Protein 2I2O (pdb70)

Nearest PDB structures (foldseek):
  4jhj-assembly1_A  TM=9.899E-01  e=9.280E-23  Danio rerio
  4r11-assembly3_E  TM=3.186E-01  e=2.826E+00  Caenorhabditis elegans
  3zhp-assembly1_A  TM=2.332E-01  e=1.008E+00  Homo sapiens
  4jhj-assembly1_A  TM=9.915E-01  e=1.015E-22  Danio rerio
  3zhp-assembly1_A  TM=2.620E-01  e=8.106E-01  Homo sapiens

B-factor: mean 8.56, std 4.73, range [2.0, 41.7]

Sequence (411 aa):
EDYKIQSFDLETQKLLKTALKDPGSVDLEKVSSVIVDQSLKDQVFSREAGRICYTIVQAEAKQTNGSVFRRNLLNRLQQEFKAREETRKRSTQEWVCLVSFICNIFDYLKVNNPVALVHPVYDCLFRLAQSDALKNEEEVDCLVLQLHRIGDQLEKNVQLDELFNLLRDGFFLLQEDLSSGRLLLLEILEFRAGGWKLSDTAQKYYYDYKIQSFDLETQKLLKTALKDPGSVDLEKVSSVIVDQSLKDQVFSREAGRICYTIVQAEAKQTNGSVFRRNLLNRLQQEFKAREETRKRSTQEWVCLVSFICNIFDYLKVNNPVALVHPVYDCLFRLAQSDALKNEEEVDCLVLQLHRIGDQLEKNVVQLDELFNLLRDGFFLLQEDLSSGRLLLLEILEFRAGGWKLSDTAQKYYY

Secondary structure (DSSP, 8-state):
-----TTS-HHHHHHHHHHHH-GGGS-HHHHHHHHHHHHTT-HHHHHHTHHHHHHHHHHHHHHHS--HHHHHHHHHHHHHHHTHHHHHHH-HHHHHHHHHHHHHHHHHS-S----TTHHHHHHHHHHHTSHHHHTSHHHHHHHHHHHHHHHHHHH------HHHHHHHHHHHH-------HHHHHHHHHHHHTTS---HHHHHHH-/----TTS-HHHHHHHHHHHH-GGGS-HHHHHHHHHHHHTT-HHHHHHTHHHHHHHHHHHHHHHS--HHHHHHHHHHHHHHHTHHHHHHH-HHHHHHHHHHHHHHHHHS-S----TTHHHHHHHHHHHTSHHHHTSHHHHHHHHHHHHHHHHHHH------HHHHHHHHHHHT-S-----HHHHHHHHHHHHTTS---HHHHHHH-

GO terms:
  GO:0042802 identical protein binding (F, IPI)
  GO:0005515 protein binding (F, IPI)

Structure (mmCIF, N/CA/C/O backbone):
data_2I2O
#
_entry.id   2I2O
#
_cell.length_a   317.796
_cell.length_b   40.948
_cell.length_c   40.917
_cell.angle_alpha   90.000
_cell.angle_beta   90.260
_cell.angle_gamma   90.000
#
_symmetry.space_group_name_H-M   'C 1 2 1'
#
loop_
_entity.id
_entity.type
_entity.pdbx_description
1 polymer 'eIF4G-like protein'
2 non-polymer 'NICKEL (II) ION'
3 water water
#
loop_
_atom_site.group_PDB
_atom_site.id
_atom_site.type_symbol
_atom_site.label_atom_id
_atom_site.label_alt_id
_atom_site.label_comp_id
_atom_site.label_asym_id
_atom_site.label_entity_id
_atom_site.label_seq_id
_atom_site.pdbx_PDB_ins_code
_atom_site.Cartn_x
_atom_site.Cartn_y
_atom_site.Cartn_z
_atom_site.occupancy
_atom_site.B_iso_or_equiv
_atom_site.auth_seq_id
_atom_site.auth_comp_id
_atom_site.auth_asym_id
_atom_site.auth_atom_id
_atom_site.pdbx_PDB_model_num
ATOM 1 N N . GLU A 1 9 ? 86.747 -11.111 29.961 1.00 16.29 7 GLU A N 1
ATOM 2 C CA . GLU A 1 9 ? 85.822 -9.937 29.988 1.00 16.21 7 GLU A CA 1
ATOM 3 C C . GLU A 1 9 ? 85.941 -9.080 28.724 1.00 15.79 7 GLU A C 1
ATOM 4 O O . GLU A 1 9 ? 85.294 -9.372 27.723 1.00 15.98 7 GLU A O 1
ATOM 10 N N . ASP A 1 10 ? 86.775 -8.041 28.772 1.00 15.32 8 ASP A N 1
ATOM 11 C CA . ASP A 1 10 ? 86.866 -7.052 27.694 1.00 15.01 8 ASP A CA 1
ATOM 12 C C . ASP A 1 10 ? 87.934 -7.430 26.664 1.00 14.68 8 ASP A C 1
ATOM 13 O O . ASP A 1 10 ? 89.138 -7.440 26.960 1.00 14.76 8 ASP A O 1
ATOM 18 N N . TYR A 1 11 ? 87.481 -7.755 25.456 1.00 13.91 9 TYR A N 1
ATOM 19 C CA . TYR A 1 11 ? 88.383 -8.105 24.366 1.00 13.00 9 TYR A CA 1
ATOM 20 C C . TYR A 1 11 ? 88.625 -6.928 23.429 1.00 12.52 9 TYR A C 1
ATOM 21 O O . TYR A 1 11 ? 89.268 -7.083 22.398 1.00 12.61 9 TYR A O 1
ATOM 30 N N . LYS A 1 12 ? 88.093 -5.760 23.784 1.00 12.05 10 LYS A N 1
ATOM 31 C CA . LYS A 1 12 ? 88.367 -4.518 23.063 1.00 11.66 10 LYS A CA 1
ATOM 32 C C . LYS A 1 12 ? 88.022 -4.583 21.559 1.00 11.21 10 LYS A C 1
ATOM 33 O O . LYS A 1 12 ? 88.765 -4.062 20.720 1.00 10.98 10 LYS A O 1
ATOM 39 N N . ILE A 1 13 ? 86.878 -5.195 21.237 1.00 10.73 11 ILE A N 1
ATOM 40 C CA . ILE A 1 13 ? 86.452 -5.404 19.842 1.00 10.49 11 ILE A CA 1
ATOM 41 C C . ILE A 1 13 ? 85.319 -4.461 19.407 1.00 10.73 11 ILE A C 1
ATOM 42 O O . ILE A 1 13 ? 84.552 -4.775 18.490 1.00 10.97 11 ILE A O 1
ATOM 47 N N . GLN A 1 14 ? 85.229 -3.306 20.063 1.00 10.56 12 GLN A N 1
ATOM 48 C CA . GLN A 1 14 ? 84.152 -2.349 19.814 1.00 10.77 12 GLN A CA 1
ATOM 49 C C . GLN A 1 14 ? 84.195 -1.740 18.407 1.00 10.54 12 GLN A C 1
ATOM 50 O O . GLN A 1 14 ? 83.172 -1.286 17.897 1.00 10.27 12 GLN A O 1
ATOM 56 N N . SER A 1 15 ? 85.369 -1.755 17.777 1.00 10.22 13 SER A N 1
ATOM 57 C CA . SER A 1 15 ? 85.540 -1.145 16.450 1.00 10.14 13 SER A CA 1
ATOM 58 C C . SER A 1 15 ? 84.967 -1.958 15.277 1.00 10.11 13 SER A C 1
ATOM 59 O O . SER A 1 15 ? 84.756 -1.409 14.191 1.00 10.48 13 SER A O 1
ATOM 62 N N . PHE A 1 16 ? 84.705 -3.247 15.510 1.00 9.95 14 PHE A N 1
ATOM 63 C CA . PHE A 1 16 ? 84.133 -4.152 14.500 1.00 9.73 14 PHE A CA 1
ATOM 64 C C . PHE A 1 16 ? 82.636 -3.971 14.293 1.00 9.96 14 PHE A C 1
ATOM 65 O O . PHE A 1 16 ? 81.940 -3.507 15.188 1.00 9.84 14 PHE A O 1
ATOM 73 N N . ASP A 1 17 ? 82.167 -4.361 13.103 1.00 10.55 15 ASP A N 1
ATOM 74 C CA . ASP A 1 17 ? 80.754 -4.663 12.799 1.00 11.27 15 ASP A CA 1
ATOM 75 C C . ASP A 1 17 ? 80.077 -5.401 13.945 1.00 10.94 15 ASP A C 1
ATOM 76 O O . ASP A 1 17 ? 80.698 -6.221 14.615 1.00 10.60 15 ASP A O 1
ATOM 81 N N . LEU A 1 18 ? 78.787 -5.165 14.139 1.00 11.11 16 LEU A N 1
ATOM 82 C CA . LEU A 1 18 ? 78.035 -5.962 15.100 1.00 11.30 16 LEU A CA 1
ATOM 83 C C . LEU A 1 18 ? 78.097 -7.455 14.720 1.00 11.47 16 LEU A C 1
ATOM 84 O O . LEU A 1 18 ? 78.318 -8.316 15.577 1.00 11.20 16 LEU A O 1
ATOM 89 N N . GLU A 1 19 ? 77.916 -7.732 13.426 1.00 11.72 17 GLU A N 1
ATOM 90 C CA . GLU A 1 19 ? 77.978 -9.081 12.847 1.00 11.79 17 GLU A CA 1
ATOM 91 C C . GLU A 1 19 ? 79.340 -9.744 13.039 1.00 11.46 17 GLU A C 1
ATOM 92 O O . GLU A 1 19 ? 79.428 -10.944 13.319 1.00 11.55 17 GLU A O 1
ATOM 98 N N . THR A 1 20 ? 80.404 -8.962 12.891 1.00 10.74 18 THR A N 1
ATOM 99 C CA . THR A 1 20 ? 81.750 -9.500 13.033 1.00 10.03 18 THR A CA 1
ATOM 100 C C . THR A 1 20 ? 82.089 -9.752 14.503 1.00 9.77 18 THR A C 1
ATOM 101 O O . THR A 1 20 ? 82.765 -10.729 14.822 1.00 9.78 18 THR A O 1
ATOM 105 N N . GLN A 1 21 ? 81.589 -8.893 15.392 1.00 9.56 19 GLN A N 1
ATOM 106 C CA . GLN A 1 21 ? 81.704 -9.111 16.833 1.00 9.00 19 GLN A CA 1
ATOM 107 C C . GLN A 1 21 ? 81.038 -10.427 17.235 1.00 8.79 19 GLN A C 1
ATOM 108 O O . GLN A 1 21 ? 81.547 -11.151 18.089 1.00 8.67 19 GLN A O 1
ATOM 114 N N . LYS A 1 22 ? 79.901 -10.726 16.609 1.00 8.77 20 LYS A N 1
ATOM 115 C CA . LYS A 1 22 ? 79.169 -11.969 16.850 1.00 8.50 20 LYS A CA 1
ATOM 116 C C . LYS A 1 22 ? 80.039 -13.166 16.446 1.00 8.02 20 LYS A C 1
ATOM 117 O O . LYS A 1 22 ? 80.140 -14.144 17.187 1.00 7.69 20 LYS A O 1
ATOM 123 N N . LEU A 1 23 ? 80.685 -13.069 15.286 1.00 7.65 21 LEU A N 1
ATOM 124 C CA . LEU A 1 23 ? 81.614 -14.103 14.836 1.00 7.85 21 LEU A CA 1
ATOM 125 C C . LEU A 1 23 ? 82.794 -14.300 15.802 1.00 7.53 21 LEU A C 1
ATOM 126 O O . LEU A 1 23 ? 83.168 -15.434 16.106 1.00 7.00 21 LEU A O 1
ATOM 131 N N . LEU A 1 24 ? 83.375 -13.196 16.271 1.00 7.52 22 LEU A N 1
ATOM 132 C CA . LEU A 1 24 ? 84.513 -13.235 17.188 1.00 7.60 22 LEU A CA 1
ATOM 133 C C . LEU A 1 24 ? 84.153 -13.822 18.546 1.00 7.83 22 LEU A C 1
ATOM 134 O O . LEU A 1 24 ? 84.918 -14.599 19.112 1.00 7.95 22 LEU A O 1
ATOM 139 N N . LYS A 1 25 ? 82.991 -13.437 19.065 1.00 7.75 23 LYS A N 1
ATOM 140 C CA . LYS A 1 25 ? 82.457 -14.018 20.296 1.00 8.17 23 LYS A CA 1
ATOM 141 C C . LYS A 1 25 ? 82.216 -15.529 20.151 1.00 8.22 23 LYS A C 1
ATOM 142 O O . LYS A 1 25 ? 82.520 -16.286 21.063 1.00 8.09 23 LYS A O 1
ATOM 148 N N . THR A 1 26 ? 81.687 -15.963 19.004 1.00 8.71 24 THR A N 1
ATOM 149 C CA . THR A 1 26 ? 81.464 -17.387 18.736 1.00 9.08 24 THR A CA 1
ATOM 150 C C . THR A 1 26 ? 82.798 -18.147 18.664 1.00 9.47 24 THR A C 1
ATOM 151 O O . THR A 1 26 ? 82.922 -19.248 19.200 1.00 9.89 24 THR A O 1
ATOM 155 N N . ALA A 1 27 ? 83.783 -17.548 18.000 1.00 9.44 25 ALA A N 1
ATOM 156 C CA . ALA A 1 27 ? 85.129 -18.109 17.895 1.00 10.04 25 ALA A CA 1
ATOM 157 C C . ALA A 1 27 ? 85.764 -18.338 19.269 1.00 10.31 25 ALA A C 1
ATOM 158 O O . ALA A 1 27 ? 86.388 -19.369 19.501 1.00 10.54 25 ALA A O 1
ATOM 160 N N . LEU A 1 28 ? 85.606 -17.360 20.156 1.00 10.95 26 LEU A N 1
ATOM 161 C CA . LEU A 1 28 ? 86.076 -17.438 21.542 1.00 12.04 26 LEU A CA 1
ATOM 162 C C . LEU A 1 28 ? 85.693 -18.726 22.259 1.00 12.23 26 LEU A C 1
ATOM 163 O O . LEU A 1 28 ? 86.567 -19.414 22.790 1.00 12.65 26 LEU A O 1
ATOM 168 N N . LYS A 1 29 ? 84.395 -19.029 22.283 1.00 12.31 27 LYS A N 1
ATOM 169 C CA . LYS A 1 29 ? 83.877 -20.188 23.008 1.00 12.46 27 LYS A CA 1
ATOM 170 C C . LYS A 1 29 ? 83.913 -21.481 22.208 1.00 12.26 27 LYS A C 1
ATOM 171 O O . LYS A 1 29 ? 84.249 -22.536 22.756 1.00 12.68 27 LYS A O 1
ATOM 177 N N . ASP A 1 30 ? 83.559 -21.412 20.929 1.00 11.50 28 ASP A N 1
ATOM 178 C CA . ASP A 1 30 ? 83.497 -22.619 20.102 1.00 11.23 28 ASP A CA 1
ATOM 179 C C . ASP A 1 30 ? 84.238 -22.468 18.755 1.00 10.57 28 ASP A C 1
ATOM 180 O O . ASP A 1 30 ? 83.602 -22.289 17.708 1.00 10.58 28 ASP A O 1
ATOM 185 N N . PRO A 1 31 ? 85.582 -22.591 18.774 1.00 10.06 29 PRO A N 1
ATOM 186 C CA . PRO A 1 31 ? 86.367 -22.369 17.544 1.00 9.88 29 PRO A CA 1
ATOM 187 C C . PRO A 1 31 ? 86.054 -23.408 16.469 1.00 9.69 29 PRO A C 1
ATOM 188 O O . PRO A 1 31 ? 86.149 -23.111 15.278 1.00 9.54 29 PRO A O 1
ATOM 192 N N . GLY A 1 32 ? 85.677 -24.612 16.897 1.00 9.67 30 GLY A N 1
ATOM 193 C CA . GLY A 1 32 ? 85.184 -25.650 15.984 1.00 9.80 30 GLY A CA 1
ATOM 194 C C . GLY A 1 32 ? 83.949 -25.294 15.162 1.00 9.61 30 GLY A C 1
ATOM 195 O O . GLY A 1 32 ? 83.687 -25.912 14.128 1.00 9.50 30 GLY A O 1
ATOM 196 N N . SER A 1 33 ? 83.195 -24.290 15.605 1.00 9.51 31 SER A N 1
ATOM 197 C CA . SER A 1 33 ? 81.954 -23.905 14.928 1.00 9.60 31 SER A CA 1
ATOM 198 C C . SER A 1 33 ? 82.157 -22.821 13.867 1.00 9.40 31 SER A C 1
ATOM 199 O O . SER A 1 33 ? 81.260 -22.558 13.058 1.00 9.34 31 SER A O 1
ATOM 202 N N . VAL A 1 34 ? 83.332 -22.203 13.870 1.00 8.91 32 VAL A N 1
ATOM 203 C CA . VAL A 1 34 ? 83.637 -21.111 12.953 1.00 8.88 32 VAL A CA 1
ATOM 204 C C . VAL A 1 34 ? 84.745 -21.501 11.981 1.00 8.85 32 VAL A C 1
ATOM 205 O O . VAL A 1 34 ? 85.472 -22.471 12.202 1.00 9.04 32 VAL A O 1
ATOM 209 N N . ASP A 1 35 ? 84.854 -20.730 10.904 1.00 8.98 33 ASP A N 1
ATOM 210 C CA . ASP A 1 35 ? 85.952 -20.820 9.948 1.00 8.64 33 ASP A CA 1
ATOM 211 C C . ASP A 1 35 ? 87.121 -19.998 10.485 1.00 8.44 33 ASP A C 1
ATOM 212 O O . ASP A 1 35 ? 87.148 -18.767 10.352 1.00 8.26 33 ASP A O 1
ATOM 217 N N . LEU A 1 36 ? 88.095 -20.686 11.081 1.00 7.95 34 LEU A N 1
ATOM 218 C CA . LEU A 1 36 ? 89.167 -20.027 11.833 1.00 7.88 34 LEU A CA 1
ATOM 219 C C . LEU A 1 36 ? 90.159 -19.283 10.959 1.00 7.94 34 LEU A C 1
ATOM 220 O O . LEU A 1 36 ? 90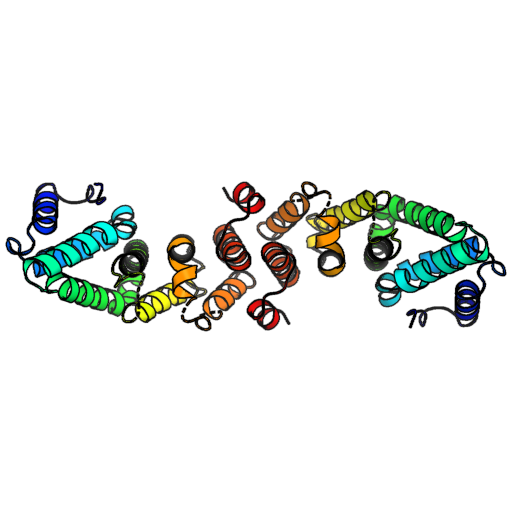.769 -18.315 11.413 1.00 7.41 34 LEU A O 1
ATOM 225 N N . GLU A 1 37 ? 90.306 -19.730 9.713 1.00 8.20 35 GLU A N 1
ATOM 226 C CA . GLU A 1 37 ? 91.069 -19.009 8.695 1.00 9.14 35 GLU A CA 1
ATOM 227 C C . GLU A 1 37 ? 90.448 -17.628 8.465 1.00 8.67 35 GLU A C 1
ATOM 228 O O . GLU A 1 37 ? 91.143 -16.612 8.491 1.00 8.32 35 GLU A O 1
ATOM 234 N N . LYS A 1 38 ? 89.129 -17.590 8.284 1.00 8.86 36 LYS A N 1
ATOM 235 C CA . LYS A 1 38 ? 88.408 -16.316 8.136 1.00 8.91 36 LYS A CA 1
ATOM 236 C C . LYS A 1 38 ? 88.531 -15.432 9.383 1.00 8.21 36 LYS A C 1
ATOM 237 O O . LYS A 1 38 ? 88.742 -14.223 9.264 1.00 7.80 36 LYS A O 1
ATOM 243 N N . VAL A 1 39 ? 88.383 -16.032 10.566 1.00 7.67 37 VAL A N 1
ATOM 244 C CA . VAL A 1 39 ? 88.489 -15.281 11.823 1.00 7.86 37 VAL A CA 1
ATOM 245 C C . VAL A 1 39 ? 89.879 -14.622 11.950 1.00 7.74 37 VAL A C 1
ATOM 246 O O . VAL A 1 39 ? 89.984 -13.429 12.261 1.00 8.07 37 VAL A O 1
ATOM 250 N N . SER A 1 40 ? 90.949 -15.375 11.690 1.00 7.47 38 SER A N 1
ATOM 251 C CA . SER A 1 40 ? 92.290 -14.789 11.727 1.00 7.19 38 SER A CA 1
ATOM 252 C C . SER A 1 40 ? 92.423 -13.601 10.752 1.00 6.76 38 SER A C 1
ATOM 253 O O . SER A 1 40 ? 93.047 -12.570 11.064 1.00 6.40 38 SER A O 1
ATOM 256 N N . SER A 1 41 ? 91.814 -13.756 9.581 1.00 6.68 39 SER A N 1
ATOM 257 C CA . SER A 1 41 ? 91.858 -12.784 8.514 1.00 6.76 39 SER A CA 1
ATOM 258 C C . SER A 1 41 ? 91.186 -11.472 8.937 1.00 6.57 39 SER A C 1
ATOM 259 O O . SER A 1 41 ? 91.762 -10.407 8.775 1.00 5.35 39 SER A O 1
ATOM 262 N N . VAL A 1 42 ? 89.984 -11.550 9.506 1.00 6.56 40 VAL A N 1
ATOM 263 C CA . VAL A 1 42 ? 89.285 -10.333 9.960 1.00 7.22 40 VAL A CA 1
ATOM 264 C C . VAL A 1 42 ? 90.002 -9.631 11.130 1.00 6.78 40 VAL A C 1
ATOM 265 O O . VAL A 1 42 ? 90.030 -8.397 11.203 1.00 6.76 40 VAL A O 1
ATOM 269 N N . ILE A 1 43 ? 90.593 -10.422 12.026 1.00 6.72 41 ILE A N 1
ATOM 270 C CA . ILE A 1 43 ? 91.398 -9.880 13.125 1.00 6.65 41 ILE A CA 1
ATOM 271 C C . ILE A 1 43 ? 92.602 -9.062 12.627 1.00 6.84 41 ILE A C 1
ATOM 272 O O . ILE A 1 43 ? 92.789 -7.914 13.059 1.00 6.86 41 ILE A O 1
ATOM 277 N N . VAL A 1 44 ? 93.397 -9.637 11.719 1.00 6.88 42 VAL A N 1
ATOM 278 C CA . VAL A 1 44 ? 94.599 -8.959 11.226 1.00 6.74 42 VAL A CA 1
ATOM 279 C C . VAL A 1 44 ? 94.216 -7.756 10.368 1.00 6.90 42 VAL A C 1
ATOM 280 O O . VAL A 1 44 ? 94.889 -6.739 10.424 1.00 6.51 42 VAL A O 1
ATOM 284 N N . ASP A 1 45 ? 93.144 -7.877 9.580 1.00 6.78 43 ASP A N 1
ATOM 285 C CA . ASP A 1 45 ? 92.638 -6.743 8.780 1.00 6.86 43 ASP A CA 1
ATOM 286 C C . ASP A 1 45 ? 92.348 -5.517 9.632 1.00 6.51 43 ASP A C 1
ATOM 287 O O . ASP A 1 45 ? 92.784 -4.409 9.313 1.00 6.18 43 ASP A O 1
ATOM 292 N N . GLN A 1 46 ? 91.598 -5.733 10.706 1.00 6.27 44 GLN A N 1
ATOM 293 C CA . GLN A 1 46 ? 91.171 -4.660 11.579 1.00 6.39 44 GLN A CA 1
ATOM 294 C C . GLN A 1 46 ? 92.297 -4.137 12.461 1.00 6.78 44 GLN A C 1
ATOM 295 O O . GLN A 1 46 ? 92.284 -2.964 12.834 1.00 6.85 44 GLN A O 1
ATOM 301 N N . SER A 1 47 ? 93.275 -4.985 12.776 1.00 6.96 45 SER A N 1
ATOM 302 C CA . SER A 1 47 ? 94.386 -4.545 13.613 1.00 7.45 45 SER A CA 1
ATOM 303 C C . SER A 1 47 ? 95.180 -3.414 12.939 1.00 7.97 45 SER A C 1
ATOM 304 O O . SER A 1 47 ? 95.808 -2.608 13.629 1.00 7.69 45 SER A O 1
ATOM 307 N N . LEU A 1 48 ? 95.122 -3.354 11.601 1.00 7.04 46 LEU A N 1
ATOM 308 C CA . LEU A 1 48 ? 95.813 -2.332 10.817 1.00 7.26 46 LEU A CA 1
ATOM 309 C C . LEU A 1 48 ? 95.041 -1.019 10.691 1.00 6.68 46 LEU A C 1
ATOM 310 O O . LEU A 1 48 ? 95.583 -0.033 10.210 1.00 6.89 46 LEU A O 1
ATOM 315 N N . LYS A 1 49 ? 93.780 -1.022 11.115 1.00 6.23 47 LYS A N 1
ATOM 316 C CA . LYS A 1 49 ? 92.862 0.069 10.836 1.00 6.24 47 LYS A CA 1
ATOM 317 C C . LYS A 1 49 ? 92.423 0.779 12.110 1.00 6.30 47 LYS A C 1
ATOM 318 O O . LYS A 1 49 ? 91.762 1.823 12.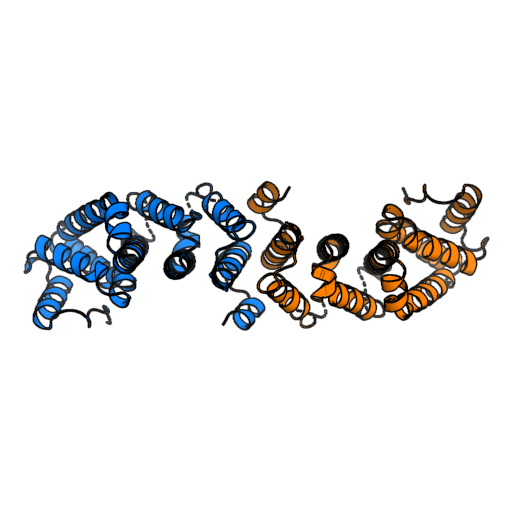059 1.00 6.15 47 LYS A O 1
ATOM 324 N N . ASP A 1 50 ? 92.766 0.203 13.259 1.00 6.37 48 ASP A N 1
ATOM 325 C CA . ASP A 1 50 ? 92.242 0.726 14.521 1.00 6.21 48 ASP A CA 1
ATOM 326 C C . ASP A 1 50 ? 93.326 0.675 15.554 1.00 5.71 48 ASP A C 1
ATOM 327 O O . ASP A 1 50 ? 93.837 -0.412 15.861 1.00 5.40 48 ASP A O 1
ATOM 332 N N . GLN A 1 51 ? 93.673 1.855 16.081 1.00 4.95 49 GLN A N 1
ATOM 333 C CA . GLN A 1 51 ? 94.796 2.000 17.017 1.00 4.61 49 GLN A CA 1
ATOM 334 C C . GLN A 1 51 ? 94.549 1.193 18.287 1.00 3.92 49 GLN A C 1
ATOM 335 O O . GLN A 1 51 ? 95.418 0.450 18.733 1.00 3.00 49 GLN A O 1
ATOM 341 N N . VAL A 1 52 ? 93.357 1.331 18.867 1.00 3.23 50 VAL A N 1
ATOM 342 C CA . VAL A 1 52 ? 93.042 0.594 20.101 1.00 3.56 50 VAL A CA 1
ATOM 343 C C . VAL A 1 52 ? 93.119 -0.933 19.872 1.00 3.41 50 VAL A C 1
ATOM 344 O O . VAL A 1 52 ? 93.770 -1.672 20.636 1.00 3.49 50 VAL A O 1
ATOM 348 N N . PHE A 1 53 ? 92.493 -1.408 18.804 1.00 3.23 51 PHE A N 1
ATOM 349 C CA . PHE A 1 53 ? 92.535 -2.842 18.531 1.00 4.24 51 PHE A CA 1
ATOM 350 C C . PHE A 1 53 ? 93.929 -3.327 18.144 1.00 4.46 51 PHE A C 1
ATOM 351 O O . PHE A 1 53 ? 94.286 -4.461 18.459 1.00 5.92 51 PHE A O 1
ATOM 359 N N . SER A 1 54 ? 94.740 -2.475 17.515 1.00 4.44 52 SER A N 1
ATOM 360 C CA . SER A 1 54 ? 96.131 -2.858 17.206 1.00 4.88 52 SER A CA 1
ATOM 361 C C . SER A 1 54 ? 96.923 -3.132 18.483 1.00 4.72 52 SER A C 1
ATOM 362 O O . SER A 1 54 ? 97.861 -3.935 18.490 1.00 6.61 52 SER A O 1
ATOM 365 N N . ARG A 1 55 ? 96.540 -2.457 19.557 1.00 4.09 53 ARG A N 1
ATOM 366 C CA . ARG A 1 55 ? 97.234 -2.556 20.823 1.00 3.95 53 ARG A CA 1
ATOM 367 C C . ARG A 1 55 ? 96.624 -3.609 21.752 1.00 4.26 53 ARG A C 1
ATOM 368 O O . ARG A 1 55 ? 97.185 -3.903 22.802 1.00 4.25 53 ARG A O 1
ATOM 376 N N . GLU A 1 56 ? 95.483 -4.180 21.369 1.00 4.72 54 GLU A N 1
ATOM 377 C CA . GLU A 1 56 ? 94.767 -5.062 22.284 1.00 5.73 54 GLU A CA 1
ATOM 378 C C . GLU A 1 56 ? 94.340 -6.405 21.691 1.00 6.02 54 GLU A C 1
ATOM 379 O O . GLU A 1 56 ? 93.790 -7.243 22.421 1.00 6.91 54 GLU A O 1
ATOM 385 N N . ALA A 1 57 ? 94.604 -6.622 20.394 1.00 6.35 55 ALA A N 1
ATOM 386 C CA . ALA A 1 57 ? 94.185 -7.841 19.678 1.00 6.18 55 ALA A CA 1
ATOM 387 C C . ALA A 1 57 ? 94.710 -9.127 20.337 1.00 6.27 55 ALA A C 1
ATOM 388 O O . ALA A 1 57 ? 94.096 -10.187 20.225 1.00 5.80 55 ALA A O 1
ATOM 390 N N . GLY A 1 58 ? 95.837 -9.029 21.037 1.00 5.64 56 GLY A N 1
ATOM 391 C CA . GLY A 1 58 ? 96.406 -10.213 21.671 1.00 5.44 56 GLY A CA 1
ATOM 392 C C . GLY A 1 58 ? 95.459 -10.928 22.624 1.00 5.29 56 GLY A C 1
ATOM 393 O O . GLY A 1 58 ? 95.512 -12.145 22.751 1.00 3.51 56 GLY A O 1
ATOM 394 N N . ARG A 1 59 ? 94.614 -10.155 23.308 1.00 5.02 57 ARG A N 1
ATOM 395 C CA . ARG A 1 59 ? 93.684 -10.691 24.290 1.00 5.71 57 ARG A CA 1
ATOM 396 C C . ARG A 1 59 ? 92.792 -11.757 23.662 1.00 5.13 57 ARG A C 1
ATOM 397 O O . ARG A 1 59 ? 92.755 -12.896 24.140 1.00 5.56 57 ARG A O 1
ATOM 405 N N . ILE A 1 60 ? 92.079 -11.387 22.601 1.00 4.76 58 ILE A N 1
ATOM 406 C CA . ILE A 1 60 ? 91.201 -12.328 21.924 1.00 5.16 58 ILE A CA 1
ATOM 407 C C . ILE A 1 60 ? 91.976 -13.426 21.197 1.00 4.97 58 ILE A C 1
ATOM 408 O O . ILE A 1 60 ? 91.503 -14.560 21.119 1.00 4.91 58 ILE A O 1
ATOM 413 N N . CYS A 1 61 ? 93.159 -13.093 20.671 1.00 5.07 59 CYS A N 1
ATOM 414 C CA . CYS A 1 61 ? 93.934 -14.075 19.919 1.00 5.88 59 CYS A CA 1
ATOM 415 C C . CYS A 1 61 ? 94.386 -15.223 20.810 1.00 5.11 59 CYS A C 1
ATOM 416 O O . CYS A 1 61 ? 94.208 -16.396 20.448 1.00 5.22 59 CYS A O 1
ATOM 419 N N . TYR A 1 62 ? 94.932 -14.892 21.980 1.00 4.79 60 TYR A N 1
ATOM 420 C CA . TYR A 1 62 ? 95.347 -15.904 22.966 1.00 4.39 60 TYR A CA 1
ATOM 421 C C . TYR A 1 62 ? 94.186 -16.819 23.381 1.00 4.70 60 TYR A C 1
ATOM 422 O O . TYR A 1 62 ? 94.345 -18.051 23.489 1.00 3.97 60 TYR A O 1
ATOM 431 N N . THR A 1 63 ? 93.026 -16.212 23.624 1.00 4.57 61 THR A N 1
ATOM 432 C CA . THR A 1 63 ? 91.838 -16.949 24.066 1.00 5.02 61 THR A CA 1
ATOM 433 C C . THR A 1 63 ? 91.320 -17.960 23.030 1.00 5.13 61 THR A C 1
ATOM 434 O O . THR A 1 63 ? 90.953 -19.079 23.393 1.00 4.33 61 THR A O 1
ATOM 438 N N . ILE A 1 64 ? 91.296 -17.564 21.756 1.00 5.08 62 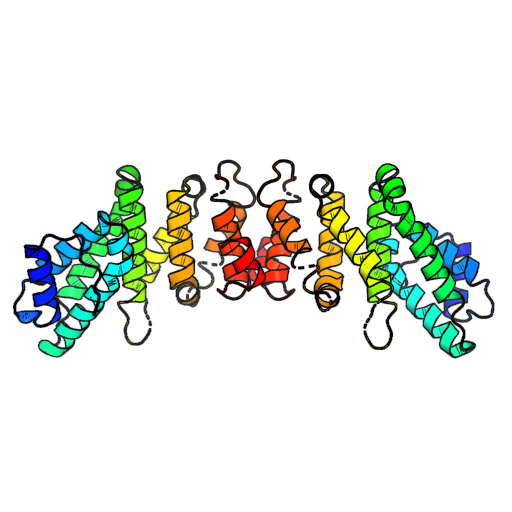ILE A N 1
ATOM 439 C CA . ILE A 1 64 ? 90.941 -18.477 20.665 1.00 5.75 62 ILE A CA 1
ATOM 440 C C . ILE A 1 64 ? 91.975 -19.617 20.542 1.00 5.84 62 ILE A C 1
ATOM 441 O O . ILE A 1 64 ? 91.599 -20.780 20.407 1.00 5.72 62 ILE A O 1
ATOM 446 N N . VAL A 1 65 ? 93.264 -19.277 20.595 1.00 5.87 63 VAL A N 1
ATOM 447 C CA . VAL A 1 65 ? 94.334 -20.280 20.516 1.00 5.87 63 VAL A CA 1
ATOM 448 C C . VAL A 1 65 ? 94.218 -21.345 21.617 1.00 5.76 63 VAL A C 1
ATOM 449 O O . VAL A 1 65 ? 94.313 -22.547 21.332 1.00 5.11 63 VAL A O 1
ATOM 453 N N . GLN A 1 66 ? 93.976 -20.894 22.848 1.00 5.22 64 GLN A N 1
ATOM 454 C CA . GLN A 1 66 ? 93.763 -21.794 23.990 1.00 5.86 64 GLN A CA 1
ATOM 455 C C . GLN A 1 66 ? 92.513 -22.644 23.806 1.00 5.42 64 GLN A C 1
ATOM 456 O O . GLN A 1 66 ? 92.551 -23.854 24.049 1.00 5.22 64 GLN A O 1
ATOM 462 N N . ALA A 1 67 ? 91.409 -22.008 23.406 1.00 5.38 65 ALA A N 1
ATOM 463 C CA . ALA A 1 67 ? 90.145 -22.723 23.200 1.00 5.44 65 ALA A CA 1
ATOM 464 C C . ALA A 1 67 ? 90.289 -23.816 22.144 1.00 5.39 65 ALA A C 1
ATOM 465 O O . ALA A 1 67 ? 89.806 -24.917 22.341 1.00 5.60 65 ALA A O 1
ATOM 467 N N . GLU A 1 68 ? 90.974 -23.516 21.039 1.00 5.84 66 GLU A N 1
ATOM 468 C CA . GLU A 1 68 ? 91.151 -24.493 19.966 1.00 6.20 66 GLU A CA 1
ATOM 469 C C . GLU A 1 68 ? 92.018 -25.688 20.380 1.00 5.96 66 GLU A C 1
ATOM 470 O O . GLU A 1 68 ? 91.699 -26.829 20.039 1.00 5.76 66 GLU A O 1
ATOM 476 N N . ALA A 1 69 ? 93.108 -25.407 21.096 1.00 5.65 67 ALA A N 1
ATOM 477 C CA . ALA A 1 69 ? 93.997 -26.432 21.654 1.00 5.70 67 ALA A CA 1
ATOM 478 C C . ALA A 1 69 ? 93.267 -27.357 22.634 1.00 5.76 67 ALA A C 1
ATOM 479 O O . ALA A 1 69 ? 93.460 -28.572 22.616 1.00 5.33 67 ALA A O 1
ATOM 481 N N . LYS A 1 70 ? 92.417 -26.778 23.475 1.00 5.88 68 LYS A N 1
ATOM 482 C CA . LYS A 1 70 ? 91.646 -27.557 24.434 1.00 6.29 68 LYS A CA 1
ATOM 483 C C . LYS A 1 70 ? 90.542 -28.384 23.762 1.00 6.47 68 LYS A C 1
ATOM 484 O O . LYS A 1 70 ? 90.297 -29.539 24.149 1.00 5.85 68 LYS A O 1
ATOM 490 N N . GLN A 1 71 ? 89.889 -27.796 22.758 1.00 6.53 69 GLN A N 1
ATOM 491 C CA . GLN A 1 71 ? 88.764 -28.455 22.082 1.00 6.89 69 GLN A CA 1
ATOM 492 C C . GLN A 1 71 ? 89.174 -29.583 21.125 1.00 6.92 69 GLN A C 1
ATOM 493 O O . GLN A 1 71 ? 88.673 -30.700 21.235 1.00 6.41 69 GLN A O 1
ATOM 499 N N . THR A 1 72 ? 90.071 -29.290 20.189 1.00 7.12 70 THR A N 1
ATOM 500 C CA . THR A 1 72 ? 90.376 -30.237 19.117 1.00 7.60 70 THR A CA 1
ATOM 501 C C . THR A 1 72 ? 91.860 -30.561 19.012 1.00 7.62 70 THR A C 1
ATOM 502 O O . THR A 1 72 ? 92.281 -31.248 18.075 1.00 7.97 70 THR A O 1
ATOM 506 N N . ASN A 1 73 ? 92.644 -30.058 19.966 1.00 7.01 71 ASN A N 1
ATOM 507 C CA . ASN A 1 73 ? 94.095 -30.189 19.949 1.00 6.89 71 ASN A CA 1
ATOM 508 C C . ASN A 1 73 ? 94.712 -29.576 18.676 1.00 7.03 71 ASN A C 1
ATOM 509 O O . ASN A 1 73 ? 95.758 -30.030 18.182 1.00 7.03 71 ASN A O 1
ATOM 514 N N . GLY A 1 74 ? 94.059 -28.522 18.177 1.00 6.12 72 GLY A N 1
ATOM 515 C CA . GLY A 1 74 ? 94.406 -27.911 16.908 1.00 5.99 72 GLY A CA 1
ATOM 516 C C . GLY A 1 74 ? 95.004 -26.533 17.084 1.00 5.41 72 GLY A C 1
ATOM 517 O O . GLY A 1 74 ? 94.811 -25.879 18.109 1.00 5.35 72 GLY A O 1
ATOM 518 N N . SER A 1 75 ? 95.752 -26.106 16.074 1.00 5.60 73 SER A N 1
ATOM 519 C CA . SER A 1 75 ? 96.334 -24.784 16.019 1.00 4.79 73 SER A CA 1
ATOM 520 C C . SER A 1 75 ? 96.086 -24.161 14.639 1.00 4.31 73 SER A C 1
ATOM 521 O O . SER A 1 75 ? 96.940 -23.442 14.113 1.00 3.22 73 SER A O 1
ATOM 524 N N . VAL A 1 76 ? 94.924 -24.462 14.054 1.00 3.78 74 VAL A N 1
ATOM 525 C CA . VAL A 1 76 ? 94.523 -23.884 12.773 1.00 4.12 74 VAL A CA 1
ATOM 526 C C . VAL A 1 76 ? 94.503 -22.346 12.869 1.00 4.38 74 VAL A C 1
ATOM 527 O O . VAL A 1 76 ? 95.010 -21.659 11.981 1.00 4.53 74 VAL A O 1
ATOM 531 N N . PHE A 1 77 ? 93.912 -21.813 13.937 1.00 4.65 75 PHE A N 1
ATOM 532 C CA . PHE A 1 77 ? 93.846 -20.357 14.095 1.00 5.53 75 PHE A CA 1
ATOM 533 C C . PHE A 1 77 ? 95.226 -19.740 14.254 1.00 5.48 75 PHE A C 1
ATOM 534 O O . PHE A 1 77 ? 95.546 -18.785 13.549 1.00 5.93 75 PHE A O 1
ATOM 542 N N . ARG A 1 78 ? 96.049 -20.279 15.153 1.00 5.63 76 ARG A N 1
ATOM 543 C CA . ARG A 1 78 ? 97.395 -19.720 15.340 1.00 6.19 76 ARG A CA 1
ATOM 544 C C . ARG A 1 78 ? 98.210 -19.729 14.053 1.00 5.67 76 ARG A C 1
ATOM 545 O O . ARG A 1 78 ? 98.871 -18.738 13.713 1.00 4.86 76 ARG A O 1
ATOM 553 N N . ARG A 1 79 ? 98.191 -20.849 13.347 1.00 4.33 77 ARG A N 1
ATOM 554 C CA . ARG A 1 79 ? 99.005 -20.989 12.138 1.00 4.28 77 ARG A CA 1
ATOM 555 C C . ARG A 1 79 ? 98.572 -19.965 11.093 1.00 4.17 77 ARG A C 1
ATOM 556 O O . ARG A 1 79 ? 99.413 -19.327 10.458 1.00 3.98 77 ARG A O 1
ATOM 564 N N . ASN A 1 80 ? 97.259 -19.805 10.936 1.00 4.22 78 ASN A N 1
ATOM 565 C CA . ASN A 1 80 ? 96.709 -18.829 10.001 1.00 5.20 78 ASN A CA 1
ATOM 566 C C . ASN A 1 80 ? 96.963 -17.394 10.432 1.00 5.25 78 ASN A C 1
ATOM 567 O O . ASN A 1 80 ? 97.339 -16.546 9.612 1.00 6.23 78 ASN A O 1
ATOM 572 N N . LEU A 1 81 ? 96.790 -17.125 11.726 1.00 5.91 79 LEU A N 1
ATOM 573 C CA . LEU A 1 81 ? 97.102 -15.807 12.282 1.00 5.94 79 LEU A CA 1
ATOM 574 C C . LEU A 1 81 ? 98.566 -15.455 12.051 1.00 6.40 79 LEU A C 1
ATOM 575 O O . LEU A 1 81 ? 98.882 -14.364 11.571 1.00 5.25 79 LEU A O 1
ATOM 580 N N . LEU A 1 82 ? 99.473 -16.362 12.400 1.00 6.34 80 LEU A N 1
ATOM 581 C CA . LEU A 1 82 ? 100.906 -16.045 12.247 1.00 7.37 80 LEU A CA 1
ATOM 582 C C . LEU A 1 82 ? 101.404 -15.987 10.795 1.00 6.98 80 LEU A C 1
ATOM 583 O O . LEU A 1 82 ? 102.302 -15.181 10.485 1.00 6.78 80 LEU A O 1
ATOM 588 N N . ASN A 1 83 ? 100.840 -16.832 9.923 1.00 6.98 81 ASN A N 1
ATOM 589 C CA . ASN A 1 83 ? 101.066 -16.698 8.486 1.00 7.38 81 ASN A CA 1
ATOM 590 C C . ASN A 1 83 ? 100.678 -15.286 7.991 1.00 7.17 81 ASN A C 1
ATOM 591 O O . ASN A 1 83 ? 101.462 -14.618 7.318 1.00 5.97 81 ASN A O 1
ATOM 596 N N . ARG A 1 84 ? 99.464 -14.855 8.304 1.00 6.83 82 ARG A N 1
ATOM 597 C CA . ARG A 1 84 ? 99.020 -13.536 7.884 1.00 8.07 82 ARG A CA 1
ATOM 598 C C . ARG A 1 84 ? 99.904 -12.420 8.451 1.00 8.12 82 ARG A C 1
ATOM 599 O O . ARG A 1 84 ? 100.250 -11.466 7.742 1.00 8.11 82 ARG A O 1
ATOM 607 N N . LEU A 1 85 ? 100.251 -12.541 9.731 1.00 7.66 83 LEU A N 1
ATOM 608 C CA . LEU A 1 85 ? 101.145 -11.619 10.392 1.00 7.95 83 LEU A CA 1
ATOM 609 C C . LEU A 1 85 ? 102.466 -11.559 9.634 1.00 7.99 83 LEU A C 1
ATOM 610 O O . LEU A 1 85 ? 103.000 -10.470 9.415 1.00 7.93 83 LEU A O 1
ATOM 615 N N . GLN A 1 86 ? 102.987 -12.718 9.219 1.00 7.88 84 GLN A N 1
ATOM 616 C CA . GLN A 1 86 ? 104.248 -12.743 8.465 1.00 8.70 84 GLN A CA 1
ATOM 617 C C . GLN A 1 86 ? 104.133 -12.076 7.099 1.00 7.75 84 GLN A C 1
ATOM 618 O O . GLN A 1 86 ? 105.070 -11.416 6.666 1.00 6.84 84 GLN A O 1
ATOM 624 N N . GLN A 1 87 ? 102.979 -12.246 6.459 1.00 7.02 85 GLN A N 1
ATOM 625 C CA . GLN A 1 87 ? 102.679 -11.606 5.180 1.00 7.79 85 GLN A CA 1
ATOM 626 C C . GLN A 1 87 ? 102.711 -10.082 5.323 1.00 7.10 85 GLN A C 1
ATOM 627 O O . GLN A 1 87 ? 103.244 -9.378 4.454 1.00 6.61 85 GLN A O 1
ATOM 633 N N . GLU A 1 88 ? 102.166 -9.583 6.432 1.00 6.24 86 GLU A N 1
ATOM 634 C CA . GLU A 1 88 ? 102.073 -8.148 6.655 1.00 6.23 86 GLU A CA 1
ATOM 635 C C . GLU A 1 88 ? 103.433 -7.578 7.032 1.00 6.21 86 GLU A C 1
ATOM 636 O O . GLU A 1 88 ? 103.849 -6.525 6.527 1.00 6.73 86 GLU A O 1
ATOM 642 N N . PHE A 1 89 ? 104.118 -8.278 7.938 1.00 6.02 87 PHE A N 1
ATOM 643 C CA . PHE A 1 89 ? 105.494 -7.967 8.286 1.00 5.78 87 PHE A CA 1
ATOM 644 C C . PHE A 1 89 ? 106.406 -7.863 7.044 1.00 5.30 87 PHE A C 1
ATOM 645 O O . PHE A 1 89 ? 107.224 -6.949 6.935 1.00 5.15 87 PHE A O 1
ATOM 653 N N . LYS A 1 90 ? 106.300 -8.814 6.140 1.00 4.12 88 LYS A N 1
ATOM 654 C CA . LYS A 1 90 ? 107.145 -8.818 4.921 1.00 4.68 88 LYS A CA 1
ATOM 655 C C . LYS A 1 90 ? 106.880 -7.601 4.026 1.00 4.38 88 LYS A C 1
ATOM 656 O O . LYS A 1 90 ? 107.787 -7.113 3.329 1.00 3.64 88 LYS A O 1
ATOM 662 N N . ALA A 1 91 ? 105.642 -7.106 4.070 1.00 3.67 89 ALA A N 1
ATOM 663 C CA . ALA A 1 91 ? 105.234 -5.947 3.279 1.00 4.04 89 ALA A CA 1
ATOM 664 C C . ALA A 1 91 ? 105.297 -4.634 4.083 1.00 4.35 89 ALA A C 1
ATOM 665 O O . ALA A 1 91 ? 104.740 -3.610 3.670 1.00 4.91 89 ALA A O 1
ATOM 667 N N . ARG A 1 92 ? 105.994 -4.645 5.214 1.00 4.05 90 ARG A N 1
ATOM 668 C CA . ARG A 1 92 ? 106.040 -3.475 6.073 1.00 4.94 90 ARG A CA 1
ATOM 669 C C . ARG A 1 92 ? 106.585 -2.209 5.422 1.00 5.28 90 ARG A C 1
ATOM 670 O O . ARG A 1 92 ? 106.153 -1.110 5.788 1.00 5.93 90 ARG A O 1
ATOM 678 N N . GLU A 1 93 ? 107.543 -2.314 4.506 1.00 5.42 91 GLU A N 1
ATOM 679 C CA . GLU A 1 93 ? 108.052 -1.059 3.941 1.00 6.94 91 GLU A CA 1
ATOM 680 C C . GLU A 1 93 ? 107.031 -0.375 3.027 1.00 6.07 91 GLU A C 1
ATOM 681 O O . GLU A 1 93 ? 106.880 0.851 3.066 1.00 5.59 91 GLU A O 1
ATOM 687 N N . GLU A 1 94 ? 106.320 -1.163 2.229 1.00 6.62 92 GLU A N 1
ATOM 688 C CA . GLU A 1 94 ? 105.292 -0.606 1.373 1.00 7.30 92 GLU A CA 1
ATOM 689 C C . GLU A 1 94 ? 104.100 -0.099 2.187 1.00 6.67 92 GLU A C 1
ATOM 690 O O . GLU A 1 94 ? 103.472 0.893 1.815 1.00 6.13 92 GLU A O 1
ATOM 696 N N . THR A 1 95 ? 103.819 -0.765 3.306 1.00 6.19 93 THR A N 1
ATOM 697 C CA . THR A 1 95 ? 102.759 -0.347 4.224 1.00 6.01 93 THR A CA 1
ATOM 698 C C . THR A 1 95 ? 103.109 0.994 4.859 1.00 5.66 93 THR A C 1
ATOM 699 O O . THR A 1 95 ? 102.271 1.890 4.894 1.00 5.80 93 THR A O 1
ATOM 703 N N . ARG A 1 96 ? 104.356 1.137 5.316 1.00 5.23 94 ARG A N 1
ATOM 704 C CA . ARG A 1 96 ? 104.869 2.411 5.875 1.00 5.29 94 ARG A CA 1
ATOM 705 C C . ARG A 1 96 ? 104.819 3.573 4.892 1.00 5.30 94 ARG A C 1
ATOM 706 O O . ARG A 1 96 ? 104.427 4.681 5.262 1.00 5.08 94 ARG A O 1
ATOM 714 N N . LYS A 1 97 ? 105.213 3.303 3.645 1.00 5.33 95 LYS A N 1
ATOM 715 C CA . LYS A 1 97 ? 105.099 4.249 2.527 1.00 5.90 95 LYS A CA 1
ATOM 716 C C . LYS A 1 97 ? 103.660 4.648 2.216 1.00 5.71 95 LYS A C 1
ATOM 717 O O . LYS A 1 97 ? 103.394 5.813 1.923 1.00 5.24 95 LYS A O 1
ATOM 723 N N . ARG A 1 98 ? 102.747 3.675 2.267 1.00 5.81 96 ARG A N 1
ATOM 724 C CA . ARG A 1 98 ? 101.321 3.900 2.013 1.00 5.99 96 ARG A CA 1
ATOM 725 C C . ARG A 1 98 ? 100.658 4.687 3.143 1.00 5.90 96 ARG A C 1
ATOM 726 O O . ARG A 1 98 ? 99.859 5.579 2.883 1.00 5.36 96 ARG A O 1
ATOM 734 N N . SER A 1 99 ? 100.989 4.352 4.389 1.00 5.29 97 SER A N 1
ATOM 735 C CA . SER A 1 99 ? 100.314 4.947 5.537 1.00 5.56 97 SER A CA 1
ATOM 736 C C . SER A 1 99 ? 101.122 4.762 6.796 1.00 5.86 97 SER A C 1
ATOM 737 O O . SER A 1 99 ? 101.303 3.631 7.249 1.00 4.96 97 SER A O 1
ATOM 740 N N . THR A 1 100 ? 101.601 5.864 7.383 1.00 6.30 98 THR A N 1
ATOM 741 C CA . THR A 1 100 ? 102.281 5.778 8.681 1.00 6.80 98 THR A CA 1
ATOM 742 C C . THR A 1 100 ? 101.397 5.131 9.758 1.00 6.80 98 THR A C 1
ATOM 743 O O . THR A 1 100 ? 101.882 4.349 10.581 1.00 8.06 98 THR A O 1
ATOM 747 N N . GLN A 1 101 ? 100.113 5.474 9.773 1.00 7.53 99 GLN A N 1
ATOM 748 C CA . GLN A 1 101 ? 99.197 4.929 10.779 1.00 7.96 99 GLN A CA 1
ATOM 749 C C . GLN A 1 101 ? 99.022 3.410 10.674 1.00 7.49 99 GLN A C 1
ATOM 750 O O . GLN A 1 101 ? 99.091 2.726 11.674 1.00 7.50 99 GLN A O 1
ATOM 756 N N . GLU A 1 102 ? 98.794 2.896 9.468 1.00 6.76 100 GLU A N 1
ATOM 757 C CA . GLU A 1 102 ? 98.714 1.429 9.260 1.00 6.88 100 GLU A CA 1
ATOM 758 C C . GLU A 1 102 ? 99.997 0.716 9.678 1.00 5.71 100 GLU A C 1
ATOM 759 O O . GLU A 1 102 ? 99.961 -0.353 10.273 1.00 5.11 100 GLU A O 1
ATOM 765 N N . TRP A 1 103 ? 101.135 1.328 9.379 1.00 5.57 101 TRP A N 1
ATOM 766 C CA . TRP A 1 103 ? 102.444 0.805 9.796 1.00 4.38 101 TRP A CA 1
ATOM 767 C C . TRP A 1 103 ? 102.639 0.790 11.342 1.00 5.30 101 TRP A C 1
ATOM 768 O O . TRP A 1 103 ? 103.049 -0.237 11.889 1.00 4.46 101 TRP A O 1
ATOM 779 N N . VAL A 1 104 ? 102.304 1.886 12.046 1.00 5.85 102 VAL A N 1
ATOM 780 C CA . VAL A 1 104 ? 102.404 1.878 13.538 1.00 6.58 102 VAL A CA 1
ATOM 781 C C . VAL A 1 104 ? 101.378 0.914 14.193 1.00 7.31 102 VAL A C 1
ATOM 782 O O . VAL A 1 104 ? 101.683 0.300 15.214 1.00 6.96 102 VAL A O 1
ATOM 786 N N . CYS A 1 105 ? 100.186 0.795 13.609 1.00 7.28 103 CYS A N 1
ATOM 787 C CA . CYS A 1 105 ? 99.247 -0.274 13.993 1.00 7.97 103 CYS A CA 1
ATOM 788 C C . CYS A 1 105 ? 99.827 -1.694 13.828 1.00 7.81 103 CYS A C 1
ATOM 789 O O . CYS A 1 105 ? 99.750 -2.526 14.743 1.00 7.59 103 CYS A O 1
ATOM 792 N N . LEU A 1 106 ? 100.399 -1.975 12.661 1.00 7.50 104 LEU A N 1
ATOM 793 C CA . LEU A 1 106 ? 101.096 -3.250 12.454 1.00 6.81 104 LEU A CA 1
ATOM 794 C C . LEU A 1 106 ? 102.134 -3.539 13.544 1.00 6.57 104 LEU A C 1
ATOM 795 O O . LEU A 1 106 ? 102.155 -4.642 14.083 1.00 5.71 104 LEU A O 1
ATOM 800 N N . VAL A 1 107 ? 102.988 -2.564 13.853 1.00 6.28 105 VAL A N 1
ATOM 801 C CA . VAL A 1 107 ? 104.017 -2.750 14.895 1.00 6.38 105 VAL A CA 1
ATOM 802 C C . VAL A 1 107 ? 103.359 -3.067 16.258 1.00 5.99 105 VAL A C 1
ATOM 803 O O . VAL A 1 107 ? 103.713 -4.046 16.907 1.00 6.25 105 VAL A O 1
ATOM 807 N N . SER A 1 108 ? 102.369 -2.279 16.655 1.00 5.47 106 SER A N 1
ATOM 808 C CA . SER A 1 108 ? 101.688 -2.558 17.916 1.00 5.67 106 SER A CA 1
ATOM 809 C C . SER A 1 108 ? 101.090 -3.974 17.914 1.00 5.71 106 SER A C 1
ATOM 810 O O . SER A 1 108 ? 101.173 -4.687 18.908 1.00 6.20 106 SER A O 1
ATOM 813 N N . PHE A 1 109 ? 100.500 -4.377 16.798 1.00 5.43 107 PHE A N 1
ATOM 814 C CA . PHE A 1 109 ? 99.857 -5.695 16.716 1.00 6.31 107 PHE A CA 1
ATOM 815 C C . PHE A 1 109 ? 100.891 -6.804 16.860 1.00 6.13 107 PHE A C 1
ATOM 816 O O . PHE A 1 109 ? 100.705 -7.733 17.644 1.00 7.17 107 PHE A O 1
ATOM 824 N N . ILE A 1 110 ? 101.991 -6.710 16.123 1.00 5.88 108 ILE A N 1
ATOM 825 C CA . ILE A 1 110 ? 103.037 -7.748 16.189 1.00 5.89 108 ILE A CA 1
ATOM 826 C C . ILE A 1 110 ? 103.573 -7.879 17.634 1.00 6.00 108 ILE A C 1
ATOM 827 O O . ILE A 1 110 ? 103.761 -9.007 18.162 1.00 5.31 108 ILE A O 1
ATOM 832 N N . CYS A 1 111 ? 103.818 -6.739 18.267 1.00 3.98 109 CYS A N 1
ATOM 833 C CA . CYS A 1 111 ? 104.353 -6.711 19.637 1.00 3.55 109 CYS A CA 1
ATOM 834 C C . CYS A 1 111 ? 103.354 -7.200 20.681 1.00 3.91 109 CYS A C 1
ATOM 835 O O . CYS A 1 111 ? 103.753 -7.772 21.713 1.00 4.83 109 CYS A O 1
ATOM 838 N N . ASN A 1 112 ? 102.066 -6.935 20.445 1.00 4.11 110 ASN A N 1
ATOM 839 C CA . ASN A 1 112 ? 100.986 -7.384 21.321 1.00 4.58 110 ASN A CA 1
ATOM 840 C C . ASN A 1 112 ? 100.830 -8.907 21.188 1.00 4.10 110 ASN A C 1
ATOM 841 O O . ASN A 1 112 ? 100.605 -9.583 22.181 1.00 3.01 110 ASN A O 1
ATOM 846 N N . ILE A 1 113 ? 100.948 -9.440 19.961 1.00 3.82 111 ILE A N 1
ATOM 847 C CA . ILE A 1 113 ? 100.901 -10.893 19.725 1.00 4.15 111 ILE A CA 1
ATOM 848 C C . ILE A 1 113 ? 102.100 -11.554 20.414 1.00 4.28 111 ILE A C 1
ATOM 849 O O . ILE A 1 113 ? 101.956 -12.592 21.055 1.00 5.48 111 ILE A O 1
ATOM 854 N N . PHE A 1 114 ? 103.271 -10.944 20.300 1.00 4.77 112 PHE A N 1
ATOM 855 C CA . PHE A 1 114 ? 104.472 -11.432 21.012 1.00 4.62 112 PHE A CA 1
ATOM 856 C C . PHE A 1 114 ? 104.190 -11.580 22.527 1.00 3.95 112 PHE A C 1
ATOM 857 O O . PHE A 1 114 ? 104.529 -12.591 23.133 1.00 3.07 112 PHE A O 1
ATOM 865 N N . ASP A 1 115 ? 103.560 -10.561 23.116 1.00 3.78 113 ASP A N 1
ATOM 866 C CA . ASP A 1 115 ? 103.275 -10.510 24.556 1.00 3.06 113 ASP A CA 1
ATOM 867 C C . ASP A 1 115 ? 102.200 -11.521 25.000 1.00 3.60 113 ASP A C 1
ATOM 868 O O . ASP A 1 115 ? 102.284 -12.056 26.110 1.00 3.00 113 ASP A O 1
ATOM 873 N N . TYR A 1 116 ? 101.181 -11.754 24.158 1.00 2.82 114 TYR A N 1
ATOM 874 C CA . TYR A 1 116 ? 100.037 -12.614 24.537 1.00 4.36 114 TYR A CA 1
ATOM 875 C C . TYR A 1 116 ? 100.152 -14.077 24.119 1.00 4.56 114 TYR A C 1
ATOM 876 O O . TYR A 1 116 ? 99.715 -14.962 24.844 1.00 2.26 114 TYR A O 1
ATOM 885 N N . LEU A 1 117 ? 100.698 -14.315 22.931 1.00 5.61 115 LEU A N 1
ATOM 886 C CA . LEU A 1 117 ? 100.824 -15.689 22.395 1.00 8.32 115 LEU A CA 1
ATOM 887 C C . LEU A 1 117 ? 102.037 -16.405 22.971 1.00 7.57 115 LEU A C 1
ATOM 888 O O . LEU A 1 117 ? 103.087 -16.528 22.319 1.00 7.84 115 LEU A O 1
ATOM 893 N N . LYS A 1 118 ? 101.889 -16.857 24.217 1.00 7.65 116 LYS A N 1
ATOM 894 C CA . LYS A 1 118 ? 102.977 -17.407 24.987 1.00 8.59 116 LYS A CA 1
ATOM 895 C C . LYS A 1 118 ? 102.777 -18.910 25.222 1.00 10.57 116 LYS A C 1
ATOM 896 O O . LYS A 1 118 ? 101.655 -19.409 25.135 1.00 10.56 116 LYS A O 1
ATOM 902 N N . VAL A 1 119 ? 103.873 -19.612 25.500 1.00 12.01 117 VAL A N 1
ATOM 903 C CA . VAL A 1 119 ? 103.866 -21.039 25.911 1.00 14.29 117 VAL A CA 1
ATOM 904 C C . VAL A 1 119 ? 104.489 -20.949 27.315 1.00 15.15 117 VAL A C 1
ATOM 905 O O . VAL A 1 119 ? 105.704 -20.792 27.433 1.00 14.85 117 VAL A O 1
ATOM 909 N N . ASN A 1 120 ? 103.656 -20.952 28.364 1.00 16.61 118 ASN A N 1
ATOM 910 C CA . ASN A 1 120 ? 104.030 -20.439 29.713 1.00 16.98 118 ASN A CA 1
ATOM 911 C C . ASN A 1 120 ? 104.004 -18.912 29.747 1.00 17.22 118 ASN A C 1
ATOM 912 O O . ASN A 1 120 ? 103.000 -18.299 29.442 1.00 18.51 118 ASN A O 1
ATOM 917 N N . ASN A 1 121 ? 105.113 -18.315 30.160 1.00 17.24 119 ASN A N 1
ATOM 918 C CA . ASN A 1 121 ? 105.490 -16.976 29.785 1.00 16.58 119 ASN A CA 1
ATOM 919 C C . ASN A 1 121 ? 106.758 -17.081 28.912 1.00 15.58 119 ASN A C 1
ATOM 920 O O . ASN A 1 121 ? 107.596 -16.173 28.871 1.00 16.35 119 ASN A O 1
ATOM 933 N N . PRO A 1 123 ? 107.794 -16.550 25.493 1.00 9.46 121 PRO A N 1
ATOM 934 C CA . PRO A 1 123 ? 107.500 -16.058 24.141 1.00 8.52 121 PRO A CA 1
ATOM 935 C C . PRO A 1 123 ? 107.902 -17.025 23.031 1.00 7.72 121 PRO A C 1
ATOM 936 O O . PRO A 1 123 ? 108.729 -17.938 23.228 1.00 7.65 121 PRO A O 1
ATOM 948 N N . VAL A 1 125 ? 109.915 -17.704 19.836 1.00 6.01 123 VAL A N 1
ATOM 949 C CA . VAL A 1 125 ? 111.132 -17.197 19.189 1.00 6.40 123 VAL A CA 1
ATOM 950 C C . VAL A 1 125 ? 110.837 -16.753 17.763 1.00 6.31 123 VAL A C 1
ATOM 951 O O . VAL A 1 125 ? 111.526 -15.896 17.257 1.00 6.76 123 VAL A O 1
ATOM 955 N N . ALA A 1 126 ? 109.820 -17.355 17.123 1.00 6.82 124 ALA A N 1
ATOM 956 C CA . ALA A 1 126 ? 109.459 -16.998 15.753 1.00 7.12 124 ALA A CA 1
ATOM 957 C C . ALA A 1 126 ? 109.066 -15.524 15.616 1.00 8.00 124 ALA A C 1
ATOM 958 O O . ALA A 1 126 ? 109.146 -14.956 14.529 1.00 7.85 124 ALA A O 1
ATOM 960 N N . LEU A 1 127 ? 108.657 -14.906 16.727 1.00 7.44 125 LEU A N 1
ATOM 961 C CA . LEU A 1 127 ? 108.226 -13.516 16.723 1.00 8.17 125 LEU A CA 1
ATOM 962 C C . LEU A 1 127 ? 109.341 -12.551 17.109 1.00 8.64 125 LEU A C 1
ATOM 963 O O . LEU A 1 127 ? 109.197 -11.346 16.941 1.00 9.24 125 LEU A O 1
ATOM 968 N N . VAL A 1 128 ? 110.455 -13.081 17.596 1.00 7.76 126 VAL A N 1
ATOM 969 C CA . VAL A 1 128 ? 111.540 -12.228 18.093 1.00 8.21 126 VAL A CA 1
ATOM 970 C C . VAL A 1 128 ? 112.106 -11.376 16.968 1.00 8.67 126 VAL A C 1
ATOM 971 O O . VAL A 1 128 ? 112.284 -10.165 17.133 1.00 7.38 126 VAL A O 1
ATOM 975 N N . HIS A 1 129 ? 112.394 -12.004 15.820 1.00 8.97 127 HIS A N 1
ATOM 976 C CA . HIS A 1 129 ? 113.001 -11.238 14.749 1.00 9.86 127 HIS A CA 1
ATOM 977 C C . HIS A 1 129 ? 112.063 -10.202 14.089 1.00 9.07 127 HIS A C 1
ATOM 978 O O . HIS A 1 129 ? 112.499 -9.063 13.912 1.00 7.77 127 HIS A O 1
ATOM 985 N N . PRO A 1 130 ? 110.804 -10.579 13.753 1.00 8.10 128 PRO A N 1
ATOM 986 C CA . PRO A 1 130 ? 109.768 -9.583 13.427 1.00 8.52 128 PRO A CA 1
ATOM 987 C C . PRO A 1 130 ? 109.640 -8.396 14.393 1.00 7.59 128 PRO A C 1
ATOM 988 O O . PRO A 1 130 ? 109.600 -7.233 13.931 1.00 6.87 128 PRO A O 1
ATOM 992 N N . VAL A 1 131 ? 109.590 -8.657 15.707 1.00 6.86 129 VAL A N 1
ATOM 993 C CA . VAL A 1 131 ? 109.526 -7.545 16.666 1.00 6.95 129 VAL A CA 1
ATOM 994 C C . VAL A 1 131 ? 110.795 -6.671 16.562 1.00 6.74 129 VAL A C 1
ATOM 995 O O . VAL A 1 131 ? 110.718 -5.461 16.366 1.00 6.76 129 VAL A O 1
ATOM 999 N N . TYR A 1 132 ? 111.967 -7.282 16.679 1.00 7.00 130 TYR A N 1
ATOM 1000 C CA . TYR A 1 132 ? 113.177 -6.474 16.650 1.00 6.78 130 TYR A CA 1
ATOM 1001 C C . TYR A 1 132 ? 113.326 -5.716 15.335 1.00 7.13 130 TYR A C 1
ATOM 1002 O O . TYR A 1 132 ? 113.737 -4.564 15.343 1.00 5.75 130 TYR A O 1
ATOM 1011 N N . ASP A 1 133 ? 113.016 -6.365 14.208 1.00 6.67 131 ASP A N 1
ATOM 1012 C CA . ASP A 1 133 ? 113.151 -5.696 12.911 1.00 6.76 131 ASP A CA 1
ATOM 1013 C C . ASP A 1 133 ? 112.281 -4.414 12.864 1.00 6.16 131 ASP A C 1
ATOM 1014 O O . ASP A 1 133 ? 112.728 -3.353 12.408 1.00 5.22 131 ASP A O 1
ATOM 1019 N N . CYS A 1 134 ? 111.045 -4.516 13.351 1.00 6.17 132 CYS A N 1
ATOM 1020 C CA . CYS A 1 134 ? 110.158 -3.347 13.420 1.00 6.46 132 CYS A CA 1
ATOM 1021 C C . CYS A 1 134 ? 110.696 -2.229 14.338 1.00 6.37 132 CYS A C 1
ATOM 1022 O O . CYS A 1 134 ? 110.676 -1.030 13.989 1.00 6.05 132 CYS A O 1
ATOM 1025 N N . LEU A 1 135 ? 111.158 -2.599 15.525 1.00 5.90 133 LEU A N 1
ATOM 1026 C CA . LEU A 1 135 ? 111.711 -1.597 16.455 1.00 5.88 133 LEU A CA 1
ATOM 1027 C C . LEU A 1 135 ? 112.963 -0.903 15.878 1.00 5.58 133 LEU A C 1
ATOM 1028 O O . LEU A 1 135 ? 113.110 0.332 16.004 1.00 6.13 133 LEU A O 1
ATOM 1033 N N . PHE A 1 136 ? 113.847 -1.677 15.232 1.00 4.58 134 PHE A N 1
ATOM 1034 C CA . PHE A 1 136 ? 115.039 -1.119 14.583 1.00 4.58 134 PHE A CA 1
ATOM 1035 C C . PHE A 1 136 ? 114.658 -0.172 13.451 1.00 5.04 134 PHE A C 1
ATOM 1036 O O . PHE A 1 136 ? 115.365 0.818 13.226 1.00 4.63 134 PHE A O 1
ATOM 1044 N N . ARG A 1 137 ? 113.536 -0.446 12.773 1.00 5.02 135 ARG A N 1
ATOM 1045 C CA . ARG A 1 137 ? 113.063 0.437 11.692 1.00 4.77 135 ARG A CA 1
ATOM 1046 C C . ARG A 1 137 ? 112.641 1.774 12.289 1.00 4.48 135 ARG A C 1
ATOM 1047 O O . ARG A 1 137 ? 112.913 2.840 11.737 1.00 4.28 135 ARG A O 1
ATOM 1055 N N . LEU A 1 138 ? 111.937 1.695 13.413 1.00 4.89 136 LEU A N 1
ATOM 1056 C CA . LEU A 1 138 ? 111.454 2.878 14.118 1.00 5.27 136 LEU A CA 1
ATOM 1057 C C . LEU A 1 138 ? 112.562 3.759 14.677 1.00 5.29 136 LEU A C 1
ATOM 1058 O O . LEU A 1 138 ? 112.345 4.929 14.921 1.00 6.16 136 LEU A O 1
ATOM 1063 N N . ALA A 1 139 ? 113.739 3.180 14.874 1.00 5.17 137 ALA A N 1
ATOM 1064 C CA . ALA A 1 139 ? 114.865 3.829 15.506 1.00 5.86 137 ALA A CA 1
ATOM 1065 C C . ALA A 1 139 ? 115.830 4.464 14.516 1.00 5.16 137 ALA A C 1
ATOM 1066 O O . ALA A 1 139 ? 116.790 5.102 14.923 1.00 6.56 137 ALA A O 1
ATOM 1068 N N . GLN A 1 140 ? 115.582 4.278 13.224 1.00 4.75 138 GLN A N 1
ATOM 1069 C CA . GLN A 1 140 ? 116.324 4.969 12.173 1.00 4.13 138 GLN A CA 1
ATOM 1070 C C . GLN A 1 140 ? 116.040 6.470 12.183 1.00 4.25 138 GLN A C 1
ATOM 1071 O O . GLN A 1 140 ? 114.969 6.924 12.648 1.00 3.78 138 GLN A O 1
ATOM 1077 N N . SER A 1 141 ? 117.008 7.223 11.660 1.00 4.40 139 SER A N 1
ATOM 1078 C CA . SER A 1 141 ? 116.909 8.702 11.520 1.00 5.75 139 SER A CA 1
ATOM 1079 C C . SER A 1 141 ? 115.594 9.143 10.884 1.00 6.40 139 SER A C 1
ATOM 1080 O O . SER A 1 141 ? 114.930 10.082 11.361 1.00 7.30 139 SER A O 1
ATOM 1083 N N . ASP A 1 142 ? 115.244 8.483 9.787 1.00 8.10 140 ASP A N 1
ATOM 1084 C CA . ASP A 1 142 ? 114.106 8.894 8.961 1.00 9.11 140 ASP A CA 1
ATOM 1085 C C . ASP A 1 142 ? 112.753 8.429 9.509 1.00 10.18 140 ASP A C 1
ATOM 1086 O O . ASP A 1 142 ? 111.724 8.630 8.852 1.00 11.42 140 ASP A O 1
ATOM 1091 N N . ALA A 1 143 ? 112.773 7.827 10.702 1.00 10.24 141 ALA A N 1
ATOM 1092 C CA . ALA A 1 143 ? 111.599 7.402 11.468 1.00 9.84 141 ALA A CA 1
ATOM 1093 C C . ALA A 1 143 ? 111.513 8.196 12.755 1.00 9.85 141 ALA A C 1
ATOM 1094 O O . ALA A 1 143 ? 110.421 8.663 13.172 1.00 9.48 141 ALA A O 1
ATOM 1096 N N . LEU A 1 144 ? 112.664 8.389 13.398 1.00 9.86 142 LEU A N 1
ATOM 1097 C CA . LEU A 1 144 ? 112.699 9.226 14.589 1.00 9.76 142 LEU A CA 1
ATOM 1098 C C . LEU A 1 144 ? 112.242 10.642 14.235 1.00 10.28 142 LEU A C 1
ATOM 1099 O O . LEU A 1 144 ? 111.685 11.298 15.088 1.00 10.02 142 LEU A O 1
ATOM 1104 N N . LYS A 1 145 ? 112.450 11.065 12.975 1.00 11.01 143 LYS A N 1
ATOM 1105 C CA . LYS A 1 145 ? 112.008 12.405 12.467 1.00 11.20 143 LYS A CA 1
ATOM 1106 C C . LYS A 1 145 ? 110.472 12.503 12.440 1.00 10.93 143 LYS A C 1
ATOM 1107 O O . LYS A 1 145 ? 109.933 13.581 12.248 1.00 10.83 143 LYS A O 1
ATOM 1113 N N . ASN A 1 146 ? 109.790 11.365 12.644 1.00 10.78 144 ASN A N 1
ATOM 1114 C CA . ASN A 1 146 ? 108.320 11.299 12.729 1.00 11.11 144 ASN A CA 1
ATOM 1115 C C . ASN A 1 146 ? 107.838 10.943 14.147 1.00 10.89 144 ASN A C 1
ATOM 1116 O O . ASN A 1 146 ? 108.022 9.830 14.626 1.00 11.10 144 ASN A O 1
ATOM 1121 N N . GLU A 1 147 ? 107.224 11.910 14.817 1.00 11.06 145 GLU A N 1
ATOM 1122 C CA . GLU A 1 147 ? 106.730 11.789 16.200 1.00 10.95 145 GLU A CA 1
ATOM 1123 C C . GLU A 1 147 ? 105.745 10.609 16.425 1.00 10.57 145 GLU A C 1
ATOM 1124 O O . GLU A 1 147 ? 105.734 9.989 17.494 1.00 9.79 145 GLU A O 1
ATOM 1130 N N . GLU A 1 148 ? 104.913 10.317 15.427 1.00 9.47 146 GLU A N 1
ATOM 1131 C CA . GLU A 1 148 ? 103.983 9.174 15.472 1.00 9.57 146 GLU A CA 1
ATOM 1132 C C . GLU A 1 148 ? 104.747 7.845 15.599 1.00 8.34 146 GLU A C 1
ATOM 1133 O O . GLU A 1 148 ? 104.292 6.916 16.283 1.00 8.41 146 GLU A O 1
ATOM 1139 N N . GLU A 1 149 ? 105.882 7.752 14.909 1.00 7.02 147 GLU A N 1
ATOM 1140 C CA . GLU A 1 149 ? 106.722 6.571 14.980 1.00 6.77 147 GLU A CA 1
ATOM 1141 C C . GLU A 1 149 ? 107.456 6.431 16.316 1.00 7.20 147 GLU A C 1
ATOM 1142 O O . GLU A 1 149 ? 107.651 5.302 16.813 1.00 5.99 147 GLU A O 1
ATOM 1148 N N . VAL A 1 150 ? 107.858 7.559 16.902 1.00 6.25 148 VAL A N 1
ATOM 1149 C CA . VAL A 1 150 ? 108.501 7.543 18.211 1.00 6.43 148 VAL A CA 1
ATOM 1150 C C . VAL A 1 150 ? 107.512 7.108 19.284 1.00 6.32 148 VAL A C 1
ATOM 1151 O O . VAL A 1 150 ? 107.871 6.337 20.149 1.00 5.99 148 VAL A O 1
ATOM 1155 N N . ASP A 1 151 ? 106.281 7.606 19.228 1.00 6.11 149 ASP A N 1
ATOM 1156 C CA . ASP A 1 151 ? 105.241 7.173 20.149 1.00 6.58 149 ASP A CA 1
ATOM 1157 C C . ASP A 1 151 ? 105.077 5.644 20.079 1.00 6.51 149 ASP A C 1
ATOM 1158 O O . ASP A 1 151 ? 104.937 4.984 21.102 1.00 6.51 149 ASP A O 1
ATOM 1163 N N . CYS A 1 152 ? 105.030 5.111 18.861 1.00 5.41 150 CYS A N 1
ATOM 1164 C CA . CYS A 1 152 ? 104.876 3.664 18.660 1.00 5.22 150 CYS A CA 1
ATOM 1165 C C . CYS A 1 152 ? 106.047 2.923 19.287 1.00 5.65 150 CYS A C 1
ATOM 1166 O O . CYS A 1 152 ? 105.850 1.997 20.078 1.00 6.71 150 CYS A O 1
ATOM 1169 N N . LEU A 1 153 ? 107.267 3.346 18.953 1.00 5.47 151 LEU A N 1
ATOM 1170 C CA . LEU A 1 153 ? 108.464 2.715 19.469 1.00 5.78 151 LEU A CA 1
ATOM 1171 C C . LEU A 1 153 ? 108.464 2.595 21.002 1.00 5.64 151 LEU A C 1
ATOM 1172 O O . LEU A 1 153 ? 108.749 1.526 21.546 1.00 5.59 151 LEU A O 1
ATOM 1177 N N . VAL A 1 154 ? 108.198 3.702 21.688 1.00 6.41 152 VAL A N 1
ATOM 1178 C CA . VAL A 1 154 ? 108.343 3.718 23.150 1.00 5.70 152 VAL A CA 1
ATOM 1179 C C . VAL A 1 154 ? 107.226 2.969 23.822 1.00 5.45 152 VAL A C 1
ATOM 1180 O O . VAL A 1 154 ? 107.437 2.450 24.905 1.00 6.13 152 VAL A O 1
ATOM 1184 N N . LEU A 1 155 ? 106.035 2.927 23.203 1.00 5.00 153 LEU A N 1
ATOM 1185 C CA . LEU A 1 155 ? 104.966 2.080 23.683 1.00 5.84 153 LEU A CA 1
ATOM 1186 C C . LEU A 1 155 ? 105.452 0.633 23.715 1.00 5.26 153 LEU A C 1
ATOM 1187 O O . LEU A 1 155 ? 105.240 -0.059 24.694 1.00 4.78 153 LEU A O 1
ATOM 1192 N N . GLN A 1 156 ? 106.095 0.167 22.639 1.00 5.70 154 GLN A N 1
ATOM 1193 C CA . GLN A 1 156 ? 106.522 -1.233 22.612 1.00 4.55 154 GLN A CA 1
ATOM 1194 C C . GLN A 1 156 ? 107.601 -1.501 23.659 1.00 4.91 154 GLN A C 1
ATOM 1195 O O . GLN A 1 156 ? 107.589 -2.536 24.330 1.00 5.30 154 GLN A O 1
ATOM 1201 N N . LEU A 1 157 ? 108.523 -0.564 23.804 1.00 5.25 155 LEU A N 1
ATOM 1202 C CA . LEU A 1 157 ? 109.596 -0.695 24.803 1.00 6.31 155 LEU A CA 1
ATOM 1203 C C . LEU A 1 157 ? 109.038 -0.705 26.240 1.00 7.38 155 LEU A C 1
ATOM 1204 O O . LEU A 1 157 ? 109.479 -1.527 27.061 1.00 7.05 155 LEU A O 1
ATOM 1209 N N . HIS A 1 158 ? 108.060 0.161 26.531 1.00 5.99 156 HIS A N 1
ATOM 1210 C CA . HIS A 1 158 ? 107.360 0.087 27.821 1.00 6.48 156 HIS A CA 1
ATOM 1211 C C . HIS A 1 158 ? 106.706 -1.274 28.006 1.00 6.39 156 HIS A C 1
ATOM 1212 O O . HIS A 1 158 ? 106.809 -1.863 29.073 1.00 6.46 156 HIS A O 1
ATOM 1219 N N . ARG A 1 159 ? 106.053 -1.766 26.958 1.00 5.89 157 ARG A N 1
ATOM 1220 C CA . ARG A 1 159 ? 105.285 -3.006 27.050 1.00 6.62 157 ARG A CA 1
ATOM 1221 C C . ARG A 1 159 ? 106.121 -4.281 27.148 1.00 6.42 157 ARG A C 1
ATOM 1222 O O . ARG A 1 159 ? 105.843 -5.137 27.995 1.00 6.80 157 ARG A O 1
ATOM 1230 N N . ILE A 1 160 ? 107.112 -4.417 26.277 1.00 6.39 158 ILE A N 1
ATOM 1231 C CA . ILE A 1 160 ? 107.837 -5.686 26.148 1.00 5.30 158 ILE A CA 1
ATOM 1232 C C . ILE A 1 160 ? 109.349 -5.534 26.099 1.00 5.53 158 ILE A C 1
ATOM 1233 O O . ILE A 1 160 ? 110.049 -6.523 25.902 1.00 5.02 158 ILE A O 1
ATOM 1238 N N . GLY A 1 161 ? 109.861 -4.322 26.317 1.00 4.85 159 GLY A N 1
ATOM 1239 C CA . GLY A 1 161 ? 111.335 -4.121 26.304 1.00 6.22 159 GLY A CA 1
ATOM 1240 C C . GLY A 1 161 ? 112.098 -5.096 27.211 1.00 6.70 159 GLY A C 1
ATOM 1241 O O . GLY A 1 161 ? 113.143 -5.639 26.829 1.00 6.42 159 GLY A O 1
ATOM 1242 N N . ASP A 1 162 ? 111.590 -5.306 28.424 1.00 7.74 160 ASP A N 1
ATOM 1243 C CA . ASP A 1 162 ? 112.332 -6.137 29.391 1.00 8.29 160 ASP A CA 1
ATOM 1244 C C . ASP A 1 162 ? 112.378 -7.598 28.933 1.00 8.07 160 ASP A C 1
ATOM 1245 O O . ASP A 1 162 ? 113.433 -8.233 29.009 1.00 7.62 160 ASP A O 1
ATOM 1250 N N . GLN A 1 163 ? 111.253 -8.073 28.397 1.00 7.94 161 GLN A N 1
ATOM 1251 C CA . GLN A 1 163 ? 111.133 -9.443 27.848 1.00 8.36 161 GLN A CA 1
ATOM 1252 C C . GLN A 1 163 ? 112.023 -9.648 26.620 1.00 8.99 161 GLN A C 1
ATOM 1253 O O . GLN A 1 163 ? 112.683 -10.687 26.491 1.00 8.87 161 GLN A O 1
ATOM 1259 N N . LEU A 1 164 ? 112.017 -8.668 25.713 1.00 9.78 162 LEU A N 1
ATOM 1260 C CA . LEU A 1 164 ? 112.862 -8.667 24.507 1.00 9.87 162 LEU A CA 1
ATOM 1261 C C . LEU A 1 164 ? 114.352 -8.647 24.761 1.00 10.21 162 LEU A C 1
ATOM 1262 O O . LEU A 1 164 ? 115.142 -9.287 24.038 1.00 11.14 162 LEU A O 1
ATOM 1267 N N . GLU A 1 165 ? 114.750 -7.880 25.760 1.00 8.44 163 GLU A N 1
ATOM 1268 C CA . GLU A 1 165 ? 116.134 -7.780 26.120 1.00 8.06 163 GLU A CA 1
ATOM 1269 C C . GLU A 1 165 ? 116.618 -9.161 26.566 1.00 7.06 163 GLU A C 1
ATOM 1270 O O . GLU A 1 165 ? 117.761 -9.543 26.314 1.00 6.85 163 GLU A O 1
ATOM 1276 N N . LYS A 1 166 ? 115.763 -9.887 27.275 1.00 6.28 164 LYS A N 1
ATOM 1277 C CA . LYS A 1 166 ? 116.151 -11.204 27.756 1.00 6.61 164 LYS A CA 1
ATOM 1278 C C . LYS A 1 166 ? 116.361 -12.146 26.579 1.00 6.01 164 LYS A C 1
ATOM 1279 O O . LYS A 1 166 ? 117.266 -12.976 26.609 1.00 7.09 164 LYS A O 1
ATOM 1301 N N . ASN A 1 168 ? 117.400 -11.431 23.582 1.00 4.54 166 ASN A N 1
ATOM 1302 C CA . ASN A 1 168 ? 118.628 -11.076 22.866 1.00 5.01 166 ASN A CA 1
ATOM 1303 C C . ASN A 1 168 ? 119.185 -9.743 23.345 1.00 5.22 166 ASN A C 1
ATOM 1304 O O . ASN A 1 168 ? 118.822 -8.654 22.799 1.00 5.73 166 ASN A O 1
ATOM 1309 N N . VAL A 1 169 ? 120.077 -9.774 24.345 1.00 5.32 167 VAL A N 1
ATOM 1310 C CA . VAL A 1 169 ? 120.524 -8.485 24.933 1.00 6.07 167 VAL A CA 1
ATOM 1311 C C . VAL A 1 169 ? 121.343 -7.621 23.981 1.00 6.54 167 VAL A C 1
ATOM 1312 O O . VAL A 1 169 ? 121.260 -6.411 24.043 1.00 7.01 167 VAL A O 1
ATOM 1316 N N . GLN A 1 170 ? 122.170 -8.239 23.138 1.00 6.55 168 GLN A N 1
ATOM 1317 C CA . GLN A 1 170 ? 122.980 -7.489 22.168 1.00 7.39 168 GLN A CA 1
ATOM 1318 C C . GLN A 1 170 ? 122.127 -6.687 21.193 1.00 6.55 168 GLN A C 1
ATOM 1319 O O . GLN A 1 170 ? 122.459 -5.528 20.887 1.00 5.51 168 GLN A O 1
ATOM 1325 N N . LEU A 1 171 ? 121.050 -7.298 20.680 1.00 5.46 169 LEU A N 1
ATOM 1326 C CA . LEU A 1 171 ? 120.114 -6.539 19.863 1.00 5.20 169 LEU A CA 1
ATOM 1327 C C . LEU A 1 171 ? 119.538 -5.352 20.617 1.00 4.79 169 LEU A C 1
ATOM 1328 O O . LEU A 1 171 ? 119.411 -4.263 20.044 1.00 4.78 169 LEU A O 1
ATOM 1341 N N . ASP A 1 173 ? 120.965 -3.756 23.096 1.00 6.43 171 ASP A N 1
ATOM 1342 C CA . ASP A 1 173 ? 122.066 -2.795 23.296 1.00 6.69 171 ASP A CA 1
ATOM 1343 C C . ASP A 1 173 ? 122.237 -2.001 22.017 1.00 6.80 171 ASP A C 1
ATOM 1344 O O . ASP A 1 173 ? 122.368 -0.791 22.062 1.00 6.10 171 ASP A O 1
ATOM 1349 N N . GLU A 1 174 ? 122.201 -2.692 20.874 1.00 6.56 172 GLU A N 1
ATOM 1350 C CA . GLU A 1 174 ? 122.338 -2.022 19.574 1.00 7.75 172 GLU A CA 1
ATOM 1351 C C . GLU A 1 174 ? 121.177 -1.071 19.280 1.00 6.94 172 GLU A C 1
ATOM 1352 O O . GLU A 1 174 ? 121.401 0.023 18.783 1.00 6.75 172 GLU A O 1
ATOM 1358 N N . LEU A 1 175 ? 119.950 -1.490 19.592 1.00 6.63 173 LEU A N 1
ATOM 1359 C CA . LEU A 1 175 ? 118.785 -0.628 19.479 1.00 6.37 173 LEU A CA 1
ATOM 1360 C C . LEU A 1 175 ? 118.943 0.667 20.304 1.00 6.29 173 LEU A C 1
ATOM 1361 O O . LEU A 1 175 ? 118.687 1.773 19.791 1.00 7.76 173 LEU A O 1
ATOM 1366 N N . PHE A 1 176 ? 119.329 0.536 21.568 1.00 5.09 174 PHE A N 1
ATOM 1367 C CA . PHE A 1 176 ? 119.507 1.718 22.439 1.00 6.37 174 PHE A CA 1
ATOM 1368 C C . PHE A 1 176 ? 120.666 2.616 22.047 1.00 6.31 174 PHE A C 1
ATOM 1369 O O . PHE A 1 176 ? 120.629 3.827 22.298 1.00 7.45 174 PHE A O 1
ATOM 1377 N N . ASN A 1 177 ? 121.689 2.028 21.429 1.00 6.46 175 ASN A N 1
ATOM 1378 C CA . ASN A 1 177 ? 122.719 2.835 20.779 1.00 6.49 175 ASN A CA 1
ATOM 1379 C C . ASN A 1 177 ? 122.164 3.739 19.677 1.00 6.68 175 ASN A C 1
ATOM 1380 O O . ASN A 1 177 ? 122.547 4.914 19.611 1.00 6.05 175 ASN A O 1
ATOM 1385 N N . LEU A 1 178 ? 121.271 3.208 18.829 1.00 6.93 176 LEU A N 1
ATOM 1386 C CA . LEU A 1 178 ? 120.584 4.035 17.818 1.00 7.51 176 LEU A CA 1
ATOM 1387 C C . LEU A 1 178 ? 119.776 5.153 18.450 1.00 7.04 176 LEU A C 1
ATOM 1388 O O . LEU A 1 178 ? 119.731 6.263 17.930 1.00 7.17 176 LEU A O 1
ATOM 1393 N N . LEU A 1 179 ? 119.144 4.847 19.578 1.00 7.34 177 LEU A N 1
ATOM 1394 C CA . LEU A 1 179 ? 118.315 5.818 20.305 1.00 7.21 177 LEU A CA 1
ATOM 1395 C C . LEU A 1 179 ? 119.148 6.949 20.897 1.00 5.82 177 LEU A C 1
ATOM 1396 O O . LEU A 1 179 ? 118.739 8.114 20.821 1.00 4.50 177 LEU A O 1
ATOM 1401 N N . ARG A 1 180 ? 120.329 6.620 21.442 1.00 5.52 178 ARG A N 1
ATOM 1402 C CA . ARG A 1 180 ? 121.243 7.659 21.934 1.00 4.40 178 ARG A CA 1
ATOM 1403 C C . ARG A 1 180 ? 121.728 8.486 20.756 1.00 3.78 178 ARG A C 1
ATOM 1404 O O . ARG A 1 180 ? 121.788 9.708 20.849 1.00 2.00 178 ARG A O 1
ATOM 1412 N N . ASP A 1 181 ? 122.061 7.812 19.645 1.00 4.61 179 ASP A N 1
ATOM 1413 C CA . ASP A 1 181 ? 122.566 8.511 18.461 1.00 5.52 179 ASP A CA 1
ATOM 1414 C C . ASP A 1 181 ? 121.519 9.519 17.985 1.00 5.37 179 ASP A C 1
ATOM 1415 O O . ASP A 1 181 ? 121.827 10.676 17.725 1.00 4.82 179 ASP A O 1
ATOM 1420 N N . GLY A 1 182 ? 120.285 9.061 17.871 1.00 6.75 180 GLY A N 1
ATOM 1421 C CA . GLY A 1 182 ? 119.198 9.887 17.325 1.00 8.18 180 GLY A CA 1
ATOM 1422 C C . GLY A 1 182 ? 118.940 11.015 18.287 1.00 8.58 180 GLY A C 1
ATOM 1423 O O . GLY A 1 182 ? 118.665 12.165 17.939 1.00 7.52 180 GLY A O 1
ATOM 1424 N N . PHE A 1 183 ? 119.087 10.693 19.546 1.00 9.15 181 PHE A N 1
ATOM 1425 C CA A PHE A 1 183 ? 118.804 11.682 20.540 0.50 9.38 181 PHE A CA 1
ATOM 1426 C CA B PHE A 1 183 ? 118.816 11.672 20.536 0.50 9.49 181 PHE A CA 1
ATOM 1427 C C . PHE A 1 183 ? 119.905 12.728 20.555 1.00 9.43 181 PHE A C 1
ATOM 1428 O O . PHE A 1 183 ? 119.620 13.908 20.641 1.00 9.47 181 PHE A O 1
ATOM 1443 N N . LEU A 1 184 ? 121.154 12.292 20.404 1.00 9.60 182 LEU A N 1
ATOM 1444 C CA . LEU A 1 184 ? 122.276 13.178 20.541 1.00 10.21 182 LEU A CA 1
ATOM 1445 C C . LEU A 1 184 ? 122.500 14.068 19.350 1.00 11.34 182 LEU A C 1
ATOM 1446 O O . LEU A 1 184 ? 122.751 15.285 19.507 1.00 11.36 182 LEU A O 1
ATOM 1451 N N . LEU A 1 185 ? 122.391 13.455 18.173 1.00 11.57 183 LEU A N 1
ATOM 1452 C CA . LEU A 1 185 ? 122.939 13.992 16.922 1.00 12.46 183 LEU A CA 1
ATOM 1453 C C . LEU A 1 185 ? 121.915 14.570 15.942 1.00 11.63 183 LEU A C 1
ATOM 1454 O O . LEU A 1 185 ? 122.179 15.563 15.266 1.00 12.71 183 LEU A O 1
ATOM 1459 N N . GLN A 1 186 ? 120.783 13.923 15.830 1.00 10.93 184 GLN A N 1
ATOM 1460 C CA . GLN A 1 186 ? 119.783 14.299 14.855 1.00 9.80 184 GLN A CA 1
ATOM 1461 C C . GLN A 1 186 ? 119.026 15.542 15.293 1.00 9.53 184 GLN A C 1
ATOM 1462 O O . GLN A 1 186 ? 118.323 15.541 16.329 1.00 10.63 184 GLN A O 1
ATOM 1468 N N . GLU A 1 187 ? 119.135 16.576 14.482 1.00 6.72 185 GLU A N 1
ATOM 1469 C CA . GLU A 1 187 ? 118.457 17.830 14.714 1.00 7.64 185 GLU A CA 1
ATOM 1470 C C . GLU A 1 187 ? 116.916 17.803 14.542 1.00 6.92 185 GLU A C 1
ATOM 1471 O O . GLU A 1 187 ? 116.223 18.516 15.255 1.00 8.62 185 GLU A O 1
ATOM 1477 N N . ASP A 1 188 ? 116.391 17.073 13.562 1.00 6.83 186 ASP A N 1
ATOM 1478 C CA . ASP A 1 188 ? 115.005 17.301 13.114 1.00 6.16 186 ASP A CA 1
ATOM 1479 C C . ASP A 1 188 ? 113.929 16.440 13.848 1.00 6.91 186 ASP A C 1
ATOM 1480 O O . ASP A 1 188 ? 113.106 15.747 13.191 1.00 7.81 186 ASP A O 1
ATOM 1485 N N . LEU A 1 189 ? 114.031 16.426 15.188 1.00 6.34 187 LEU A N 1
ATOM 1486 C CA . LEU A 1 189 ? 113.070 15.735 16.104 1.00 6.46 187 LEU A CA 1
ATOM 1487 C C . LEU A 1 189 ? 112.190 16.823 16.704 1.00 5.32 187 LEU A C 1
ATOM 1488 O O . LEU A 1 189 ? 112.653 17.945 16.968 1.00 3.57 187 LEU A O 1
ATOM 1493 N N . SER A 1 190 ? 110.914 16.509 16.923 1.00 4.61 188 SER A N 1
ATOM 1494 C CA . SER A 1 190 ? 110.048 17.500 17.563 1.00 3.46 188 SER A CA 1
ATOM 1495 C C . SER A 1 190 ? 110.372 17.477 19.051 1.00 3.88 188 SER A C 1
ATOM 1496 O O . SER A 1 190 ? 111.052 16.574 19.518 1.00 3.87 188 SER A O 1
ATOM 1499 N N . SER A 1 191 ? 109.893 18.481 19.787 1.00 3.66 189 SER A N 1
ATOM 1500 C CA . SER A 1 191 ? 109.946 18.454 21.260 1.00 4.09 189 SER A CA 1
ATOM 1501 C C . SER A 1 191 ? 109.296 17.201 21.869 1.00 5.25 189 SER A C 1
ATOM 1502 O O . SER A 1 191 ? 109.817 16.615 22.849 1.00 5.05 189 SER A O 1
ATOM 1513 N N . GLY A 1 193 ? 108.888 14.245 20.407 1.00 3.34 191 GLY A N 1
ATOM 1514 C CA . GLY A 1 193 ? 109.824 13.154 20.098 1.00 2.69 191 GLY A CA 1
ATOM 1515 C C . GLY A 1 193 ? 111.073 13.094 20.990 1.00 4.12 191 GLY A C 1
ATOM 1516 O O . GLY A 1 193 ? 111.510 12.038 21.458 1.00 2.50 191 GLY A O 1
ATOM 1517 N N . ARG A 1 194 ? 111.671 14.245 21.205 1.00 4.03 192 ARG A N 1
ATOM 1518 C CA . ARG A 1 194 ? 112.837 14.369 22.059 1.00 5.57 192 ARG A CA 1
ATOM 1519 C C . ARG A 1 194 ? 112.473 13.942 23.492 1.00 5.54 192 ARG A C 1
ATOM 1520 O O . ARG A 1 194 ? 113.239 13.245 24.126 1.00 6.20 192 ARG A O 1
ATOM 1528 N N . LEU A 1 195 ? 111.287 14.328 23.973 1.00 6.41 193 LEU A N 1
ATOM 1529 C CA . LEU A 1 195 ? 110.841 13.995 25.309 1.00 7.83 193 LEU A CA 1
ATOM 1530 C C . LEU A 1 195 ? 110.568 12.477 25.503 1.00 8.58 193 LEU A C 1
ATOM 1531 O O . LEU A 1 195 ? 111.071 11.853 26.467 1.00 7.85 193 LEU A O 1
ATOM 1536 N N . LEU A 1 196 ? 109.756 11.911 24.612 1.00 6.25 194 LEU A N 1
ATOM 1537 C CA . LEU A 1 196 ? 109.603 10.444 24.553 1.00 6.54 194 LEU A CA 1
ATOM 1538 C C . LEU A 1 196 ? 110.919 9.665 24.581 1.00 6.14 194 LEU A C 1
ATOM 1539 O O . LEU A 1 196 ? 111.023 8.651 25.302 1.00 6.60 194 LEU A O 1
ATOM 1544 N N . LEU A 1 197 ? 111.883 10.064 23.756 1.00 5.42 195 LEU A N 1
ATOM 1545 C CA . LEU A 1 197 ? 113.160 9.360 23.719 1.00 6.51 195 LEU A CA 1
ATOM 1546 C C . LEU A 1 197 ? 113.930 9.460 25.034 1.00 5.95 195 LEU A C 1
ATOM 1547 O O . LEU A 1 197 ? 114.529 8.471 25.478 1.00 4.68 195 LEU A O 1
ATOM 1552 N N . LEU A 1 198 ? 113.950 10.654 25.640 1.00 5.14 196 LEU A N 1
ATOM 1553 C CA . LEU A 1 198 ? 114.652 10.790 26.923 1.00 4.21 196 LEU A CA 1
ATOM 1554 C C . LEU A 1 198 ? 114.016 9.910 27.999 1.00 4.32 196 LEU A C 1
ATOM 1555 O O . LEU A 1 198 ? 114.738 9.270 28.768 1.00 4.81 196 LEU A O 1
ATOM 1560 N N . GLU A 1 199 ? 112.681 9.913 28.078 1.00 3.46 197 GLU A N 1
ATOM 1561 C CA . GLU A 1 199 ? 111.996 9.076 29.045 1.00 4.86 197 GLU A CA 1
ATOM 1562 C C . GLU A 1 199 ? 112.378 7.600 28.863 1.00 4.02 197 GLU A C 1
ATOM 1563 O O . GLU A 1 199 ? 112.698 6.942 29.839 1.00 4.35 197 GLU A O 1
ATOM 1569 N N . ILE A 1 200 ? 112.375 7.096 27.629 1.00 4.20 198 ILE A N 1
ATOM 1570 C CA . ILE A 1 200 ? 112.686 5.671 27.420 1.00 4.42 198 ILE A CA 1
ATOM 1571 C C . ILE A 1 200 ? 114.160 5.358 27.699 1.00 5.02 198 ILE A C 1
ATOM 1572 O O . ILE A 1 200 ? 114.491 4.257 28.150 1.00 5.58 198 ILE A O 1
ATOM 1577 N N . LEU A 1 201 ? 115.048 6.300 27.424 1.00 4.94 199 LEU A N 1
ATOM 1578 C CA . LEU A 1 201 ? 116.444 6.117 27.828 1.00 5.76 199 LEU A CA 1
ATOM 1579 C C . LEU A 1 201 ? 116.592 5.972 29.354 1.00 5.72 199 LEU A C 1
ATOM 1580 O O . LEU A 1 201 ? 117.283 5.047 29.844 1.00 5.97 199 LEU A O 1
ATOM 1585 N N . GLU A 1 202 ? 115.925 6.853 30.099 1.00 5.23 200 GLU A N 1
ATOM 1586 C CA . GLU A 1 202 ? 115.900 6.745 31.573 1.00 5.52 200 GLU A CA 1
ATOM 1587 C C . GLU A 1 202 ? 115.204 5.457 32.047 1.00 5.03 200 GLU A C 1
ATOM 1588 O O . GLU A 1 202 ? 115.622 4.860 33.043 1.00 6.50 200 GLU A O 1
ATOM 1594 N N . PHE A 1 203 ? 114.103 5.097 31.390 1.00 5.18 201 PHE A N 1
ATOM 1595 C CA . PHE A 1 203 ? 113.328 3.902 31.717 1.00 5.09 201 PHE A CA 1
ATOM 1596 C C . PHE A 1 203 ? 114.211 2.641 31.685 1.00 4.80 201 PHE A C 1
ATOM 1597 O O . PHE A 1 203 ? 114.268 1.899 32.672 1.00 3.36 201 PHE A O 1
ATOM 1605 N N . ARG A 1 204 ? 114.900 2.394 30.568 1.00 5.84 202 ARG A N 1
ATOM 1606 C CA . ARG A 1 204 ? 115.814 1.237 30.508 1.00 5.11 202 ARG A CA 1
ATOM 1607 C C . ARG A 1 204 ? 116.964 1.350 31.523 1.00 4.83 202 ARG A C 1
ATOM 1608 O O . ARG A 1 204 ? 117.299 0.352 32.185 1.00 4.04 202 ARG A O 1
ATOM 1616 N N . ALA A 1 205 ? 117.557 2.538 31.647 1.00 4.41 203 ALA A N 1
ATOM 1617 C CA . ALA A 1 205 ? 118.657 2.778 32.616 1.00 4.62 203 ALA A CA 1
ATOM 1618 C C . ALA A 1 205 ? 118.248 2.419 34.052 1.00 4.87 203 ALA A C 1
ATOM 1619 O O . ALA A 1 205 ? 119.076 1.903 34.811 1.00 4.49 203 ALA A O 1
ATOM 1621 N N . GLY A 1 206 ? 116.977 2.646 34.401 1.00 3.63 204 GLY A N 1
ATOM 1622 C CA . GLY A 1 206 ? 116.468 2.312 35.741 1.00 4.68 204 GLY A CA 1
ATOM 1623 C C . GLY A 1 206 ? 116.001 0.875 35.914 1.00 5.25 204 GLY A C 1
ATOM 1624 O O . GLY A 1 206 ? 115.364 0.558 36.916 1.00 5.73 204 GLY A O 1
ATOM 1625 N N . GLY A 1 207 ? 116.290 0.017 34.930 1.00 4.96 205 GLY A N 1
ATOM 1626 C CA . GLY A 1 207 ? 115.876 -1.410 34.951 1.00 5.05 205 GLY A CA 1
ATOM 1627 C C . GLY A 1 207 ? 114.466 -1.631 34.447 1.00 4.65 205 GLY A C 1
ATOM 1628 O O . GLY A 1 207 ? 113.744 -2.504 34.977 1.00 4.90 205 GLY A O 1
ATOM 1629 N N . TRP A 1 208 ? 114.073 -0.842 33.436 1.00 4.07 206 TRP A N 1
ATOM 1630 C CA . TRP A 1 208 ? 112.744 -0.895 32.804 1.00 5.24 206 TRP A CA 1
ATOM 1631 C C . TRP A 1 208 ? 111.686 -0.472 33.819 1.00 5.41 206 TRP A C 1
ATOM 1632 O O . TRP A 1 208 ? 110.653 -1.136 34.019 1.00 5.04 206 TRP A O 1
ATOM 1643 N N . LYS A 1 209 ? 111.966 0.632 34.484 1.00 6.13 207 LYS A N 1
ATOM 1644 C CA . LYS A 1 209 ? 110.969 1.269 35.318 1.00 7.82 207 LYS A CA 1
ATOM 1645 C C . LYS A 1 209 ? 111.182 2.780 35.417 1.00 8.16 207 LYS A C 1
ATOM 1646 O O . LYS A 1 209 ? 112.257 3.277 35.189 1.00 7.53 207 LYS A O 1
ATOM 1652 N N . LEU A 1 210 ? 110.105 3.438 35.812 1.00 8.71 208 LEU A N 1
ATOM 1653 C CA . LEU A 1 210 ? 109.957 4.881 35.905 1.00 8.69 208 LEU A CA 1
ATOM 1654 C C . LEU A 1 210 ? 110.193 5.236 37.364 1.00 8.58 208 LEU A C 1
ATOM 1655 O O . LEU A 1 210 ? 109.412 4.818 38.206 1.00 8.28 208 LEU A O 1
ATOM 1660 N N . SER A 1 211 ? 111.256 5.968 37.673 1.00 8.08 209 SER A N 1
ATOM 1661 C CA . SER A 1 211 ? 111.444 6.467 39.040 1.00 7.47 209 SER A CA 1
ATOM 1662 C C . SER A 1 211 ? 110.323 7.454 39.369 1.00 6.73 209 SER A C 1
ATOM 1663 O O . SER A 1 211 ? 109.660 7.985 38.462 1.00 5.13 209 SER A O 1
ATOM 1666 N N . ASP A 1 212 ? 110.117 7.699 40.659 1.00 6.38 210 ASP A N 1
ATOM 1667 C CA . ASP A 1 212 ? 109.114 8.653 41.109 1.00 6.80 210 ASP A CA 1
ATOM 1668 C C . ASP A 1 212 ? 109.331 10.066 40.542 1.00 6.05 210 ASP A C 1
ATOM 1669 O O . ASP A 1 212 ? 108.386 10.719 40.105 1.00 4.82 210 ASP A O 1
ATOM 1674 N N . THR A 1 213 ? 110.577 10.531 40.545 1.00 4.97 211 THR A N 1
ATOM 1675 C CA . THR A 1 213 ? 110.885 11.891 40.075 1.00 4.82 211 THR A CA 1
ATOM 1676 C C . THR A 1 213 ? 110.659 11.988 38.539 1.00 4.42 211 THR A C 1
ATOM 1677 O O . THR A 1 213 ? 110.130 12.988 38.037 1.00 3.86 211 THR A O 1
ATOM 1681 N N . ALA A 1 214 ? 111.004 10.927 37.815 1.00 4.74 212 ALA A N 1
ATOM 1682 C CA . ALA A 1 214 ? 110.769 10.891 36.355 1.00 5.75 212 ALA A CA 1
ATOM 1683 C C . ALA A 1 214 ? 109.290 10.841 36.027 1.00 5.91 212 ALA A C 1
ATOM 1684 O O . ALA A 1 214 ? 108.844 11.503 35.089 1.00 5.61 212 ALA A O 1
ATOM 1686 N N . GLN A 1 215 ? 108.529 10.059 36.798 1.00 6.43 213 GLN A N 1
ATOM 1687 C CA . GLN A 1 215 ? 107.075 10.047 36.685 1.00 7.67 213 GLN A CA 1
ATOM 1688 C C . GLN A 1 215 ? 106.505 11.454 36.744 1.00 7.17 213 GLN A C 1
ATOM 1689 O O . GLN A 1 215 ? 105.682 11.827 35.910 1.00 7.93 213 GLN A O 1
ATOM 1695 N N . LYS A 1 216 ? 106.907 12.216 37.768 1.00 6.70 214 LYS A N 1
ATOM 1696 C CA . LYS A 1 216 ? 106.440 13.565 37.975 1.00 5.74 214 LYS A CA 1
ATOM 1697 C C . LYS A 1 216 ? 106.904 14.482 36.856 1.00 4.46 214 LYS A C 1
ATOM 1698 O O . LYS A 1 216 ? 106.168 15.347 36.413 1.00 3.33 214 LYS A O 1
ATOM 1704 N N . TYR A 1 217 ? 108.129 14.298 36.407 1.00 4.26 215 TYR A N 1
ATOM 1705 C CA . TYR A 1 217 ? 108.652 15.163 35.346 1.00 4.09 215 TYR A CA 1
ATOM 1706 C C . TYR A 1 217 ? 107.881 14.999 34.017 1.00 4.14 215 TYR A C 1
ATOM 1707 O O . TYR A 1 217 ? 107.479 15.981 33.405 1.00 3.05 215 TYR A O 1
ATOM 1716 N N . TYR A 1 218 ? 107.680 13.760 33.604 1.00 4.80 216 TYR A N 1
ATOM 1717 C CA . TYR A 1 218 ? 107.130 13.446 32.267 1.00 6.46 216 TYR A CA 1
ATOM 1718 C C . TYR A 1 218 ? 105.603 13.369 32.249 1.00 7.79 216 TYR A C 1
ATOM 1719 O O . TYR A 1 218 ? 105.002 13.569 31.203 1.00 9.49 216 TYR A O 1
ATOM 1728 N N . TYR A 1 219 ? 104.980 13.058 33.382 1.00 9.00 217 TYR A N 1
ATOM 1729 C CA . TYR A 1 219 ? 103.564 12.662 33.390 1.00 9.77 217 TYR A CA 1
ATOM 1730 C C . TYR A 1 219 ? 102.694 13.408 34.407 1.00 10.50 217 TYR A C 1
ATOM 1731 O O . TYR A 1 219 ? 103.031 14.528 34.806 1.00 10.49 217 TYR A O 1
ATOM 1740 N N . ASP B 1 10 ? 150.947 10.790 47.218 1.00 13.04 8 ASP B N 1
ATOM 1741 C CA . ASP B 1 10 ? 150.809 11.796 46.121 1.00 13.23 8 ASP B CA 1
ATOM 1742 C C . ASP B 1 10 ? 149.743 12.823 46.469 1.00 13.16 8 ASP B C 1
ATOM 1743 O O . ASP B 1 10 ? 148.542 12.531 46.436 1.00 13.41 8 ASP B O 1
ATOM 1748 N N . TYR B 1 11 ? 150.187 14.031 46.799 1.00 12.71 9 TYR B N 1
ATOM 1749 C CA . TYR B 1 11 ? 149.273 15.081 47.233 1.00 12.37 9 TYR B CA 1
ATOM 1750 C C . TYR B 1 11 ? 148.955 16.083 46.126 1.00 12.15 9 TYR B C 1
ATOM 1751 O O . TYR B 1 11 ? 148.253 17.075 46.357 1.00 11.93 9 TYR B O 1
ATOM 1760 N N . LYS B 1 12 ? 149.473 15.800 44.928 1.00 11.76 10 LYS B N 1
ATOM 1761 C CA . LYS B 1 12 ? 149.196 16.574 43.708 1.00 11.80 10 LYS B CA 1
ATOM 1762 C C . LYS B 1 12 ? 149.571 18.049 43.827 1.00 11.41 10 LYS B C 1
ATOM 1763 O O . LYS B 1 12 ? 148.837 18.922 43.365 1.00 11.49 10 LYS B O 1
ATOM 1769 N N . ILE B 1 13 ? 150.727 18.307 44.435 1.00 10.71 11 ILE B N 1
ATOM 1770 C CA . ILE B 1 13 ? 151.192 19.670 44.695 1.00 10.54 11 ILE B CA 1
ATOM 1771 C C . ILE B 1 13 ? 152.338 20.106 43.758 1.00 10.72 11 ILE B C 1
ATOM 1772 O O . ILE B 1 13 ? 153.178 20.936 44.133 1.00 10.69 11 ILE B O 1
ATOM 1777 N N . GLN B 1 14 ? 152.366 19.555 42.544 1.00 10.52 12 GLN B N 1
ATOM 1778 C CA . GLN B 1 14 ? 153.441 19.862 41.588 1.00 10.88 12 GLN B CA 1
ATOM 1779 C C . GLN B 1 14 ? 153.375 21.308 41.080 1.00 10.58 12 GLN B C 1
ATOM 1780 O O . GLN B 1 14 ? 154.404 21.909 40.793 1.00 10.52 12 GLN B O 1
ATOM 1786 N N . SER B 1 15 ? 152.165 21.863 40.997 1.00 10.35 13 SER B N 1
ATOM 1787 C CA . SER B 1 15 ? 151.954 23.224 40.483 1.00 10.16 13 SER B CA 1
ATOM 1788 C C . SER B 1 15 ? 152.460 24.369 41.387 1.00 10.22 13 SER B C 1
ATOM 1789 O O . SER B 1 15 ? 152.578 25.504 40.926 1.00 10.38 13 SER B O 1
ATOM 1792 N N . PHE B 1 16 ? 152.738 24.077 42.660 1.00 10.10 14 PHE B N 1
ATOM 1793 C CA . PHE B 1 16 ? 153.250 25.077 43.612 1.00 10.23 14 PHE B CA 1
ATOM 1794 C C . PHE B 1 16 ? 154.722 25.414 43.397 1.00 10.79 14 PHE B C 1
ATOM 1795 O O . PHE B 1 16 ? 155.449 24.634 42.779 1.00 10.95 14 PHE B O 1
ATOM 1803 N N . ASP B 1 17 ? 155.161 26.557 43.938 1.00 11.73 15 ASP B N 1
ATOM 1804 C CA . ASP B 1 17 ? 156.593 26.914 44.014 1.00 12.55 15 ASP B CA 1
ATOM 1805 C C . ASP B 1 17 ? 157.329 25.895 44.860 1.00 12.43 15 ASP B C 1
ATOM 1806 O O . ASP B 1 17 ? 156.722 25.257 45.725 1.00 12.28 15 ASP B O 1
ATOM 1811 N N . LEU B 1 18 ? 158.640 25.791 44.660 1.00 12.15 16 LEU B N 1
ATOM 1812 C CA . LEU B 1 18 ? 159.474 24.928 45.499 1.00 12.36 16 LEU B CA 1
ATOM 1813 C C . LEU B 1 18 ? 159.374 25.294 46.990 1.00 12.61 16 LEU B C 1
ATOM 1814 O O . LEU B 1 18 ? 159.198 24.410 47.839 1.00 12.80 16 LEU B O 1
ATOM 1819 N N . GLU B 1 19 ? 159.455 26.593 47.295 1.00 12.47 17 GLU B N 1
ATOM 1820 C CA . GLU B 1 19 ? 159.306 27.101 48.666 1.00 12.24 17 GLU B CA 1
ATOM 1821 C C . GLU B 1 19 ? 157.933 26.823 49.299 1.00 11.66 17 GLU B C 1
ATOM 1822 O O . GLU B 1 19 ? 157.847 26.550 50.498 1.00 11.59 17 GLU B O 1
ATOM 1828 N N . THR B 1 20 ? 156.867 26.910 48.506 1.00 11.19 18 THR B N 1
ATOM 1829 C CA . THR B 1 20 ? 155.529 26.605 49.005 1.00 10.86 18 THR B CA 1
ATOM 1830 C C . THR B 1 20 ? 155.329 25.096 49.148 1.00 10.60 18 THR B C 1
ATOM 1831 O O . THR B 1 20 ? 154.615 24.640 50.042 1.00 10.75 18 THR B O 1
ATOM 1835 N N . GLN B 1 21 ? 155.959 24.322 48.269 1.00 10.19 19 GLN B N 1
ATOM 1836 C CA . GLN B 1 21 ? 155.943 22.862 48.386 1.00 9.79 19 GLN B CA 1
ATOM 1837 C C . GLN B 1 21 ? 156.552 22.397 49.711 1.00 9.44 19 GLN B C 1
ATOM 1838 O O . GLN B 1 21 ? 156.014 21.504 50.370 1.00 9.17 19 GLN B O 1
ATOM 1844 N N . LYS B 1 22 ? 157.658 23.028 50.096 1.00 8.92 20 LYS B N 1
ATOM 1845 C CA . LYS B 1 22 ? 158.310 22.766 51.380 1.00 9.09 20 LYS B CA 1
ATOM 1846 C C . LYS B 1 22 ? 157.410 23.124 52.574 1.00 8.65 20 LYS B C 1
ATOM 1847 O O . LYS B 1 22 ? 157.282 22.329 53.505 1.00 8.56 20 LYS B O 1
ATOM 1853 N N . LEU B 1 23 ? 156.791 24.305 52.540 1.00 8.46 21 LEU B N 1
ATOM 1854 C CA . LEU B 1 23 ? 155.839 24.712 53.584 1.00 8.51 21 LEU B CA 1
ATOM 1855 C C . LEU B 1 23 ? 154.740 23.672 53.766 1.00 8.36 21 LEU B C 1
ATOM 1856 O O . LEU B 1 23 ? 154.409 23.298 54.898 1.00 7.95 21 LEU B O 1
ATOM 1861 N N . LEU B 1 24 ? 154.186 23.210 52.642 1.00 8.35 22 LEU B N 1
ATOM 1862 C CA . LEU B 1 24 ? 153.100 22.230 52.638 1.00 8.85 22 LEU B CA 1
ATOM 1863 C C . LEU B 1 24 ? 153.502 20.863 53.190 1.00 8.94 22 LEU B C 1
ATOM 1864 O O . LEU B 1 24 ? 152.730 20.254 53.932 1.00 9.33 22 LEU B O 1
ATOM 1869 N N . LYS B 1 25 ? 154.694 20.387 52.823 1.00 9.21 23 LYS B N 1
ATOM 1870 C CA . LYS B 1 25 ? 155.207 19.113 53.327 1.00 9.30 23 LYS B CA 1
ATOM 1871 C C . LYS B 1 25 ? 155.505 19.163 54.832 1.00 9.68 23 LYS B C 1
ATOM 1872 O O . LYS B 1 25 ? 155.290 18.171 55.543 1.00 9.76 23 LYS B O 1
ATOM 1878 N N . THR B 1 26 ? 156.006 20.305 55.313 1.00 9.80 24 THR B N 1
ATOM 1879 C CA . THR B 1 26 ? 156.163 20.527 56.759 1.00 9.99 24 THR B CA 1
ATOM 1880 C C . THR B 1 26 ? 154.795 20.501 57.460 1.00 10.43 24 THR B C 1
ATOM 1881 O O . THR B 1 26 ? 154.608 19.769 58.433 1.00 10.64 24 THR B O 1
ATOM 1885 N N . ALA B 1 27 ? 153.842 21.272 56.937 1.00 10.55 25 ALA B N 1
ATOM 1886 C CA . ALA B 1 27 ? 152.500 21.368 57.505 1.00 10.91 25 ALA B CA 1
ATOM 1887 C C . ALA B 1 27 ? 151.831 19.999 57.714 1.00 11.19 25 ALA B C 1
ATOM 1888 O O . ALA B 1 27 ? 151.184 19.777 58.732 1.00 11.52 25 ALA B O 1
ATOM 1890 N N . LEU B 1 28 ? 152.007 19.092 56.753 1.00 11.59 26 LEU B N 1
ATOM 1891 C CA . LEU B 1 28 ? 151.470 17.725 56.828 1.00 11.93 26 LEU B CA 1
ATOM 1892 C C . LEU B 1 28 ? 151.989 16.922 58.007 1.00 12.20 26 LEU B C 1
ATOM 1893 O O . LEU B 1 28 ? 151.222 16.206 58.653 1.00 12.62 26 LEU B O 1
ATOM 1898 N N . LYS B 1 29 ? 153.293 17.022 58.259 1.00 12.48 27 LYS B N 1
ATOM 1899 C CA . LYS B 1 29 ? 153.954 16.256 59.317 1.00 12.54 27 LYS B CA 1
ATOM 1900 C C . LYS B 1 29 ? 153.902 16.974 60.662 1.00 12.47 27 LYS B C 1
ATOM 1901 O O . LYS B 1 29 ? 153.704 16.340 61.703 1.00 12.51 27 LYS B O 1
ATOM 1907 N N . ASP B 1 30 ? 154.092 18.294 60.632 1.00 12.22 28 ASP B N 1
ATOM 1908 C CA . ASP B 1 30 ? 154.193 19.112 61.845 1.00 11.85 28 ASP B CA 1
ATOM 1909 C C . ASP B 1 30 ? 153.415 20.433 61.700 1.00 11.40 28 ASP B C 1
ATOM 1910 O O . ASP B 1 30 ? 154.018 21.497 61.523 1.00 11.63 28 ASP B O 1
ATOM 1915 N N . PRO B 1 31 ? 152.071 20.371 61.784 1.00 10.73 29 PRO B N 1
ATOM 1916 C CA . PRO B 1 31 ? 151.289 21.605 61.637 1.00 10.31 29 PRO B CA 1
ATOM 1917 C C . PRO B 1 31 ? 151.551 22.647 62.732 1.00 9.83 29 PRO B C 1
ATOM 1918 O O . PRO B 1 31 ? 151.343 23.836 62.499 1.00 9.51 29 PRO B O 1
ATOM 1922 N N . GLY B 1 32 ? 152.021 22.209 63.903 1.00 9.76 30 GLY B N 1
ATOM 1923 C CA . GLY B 1 32 ? 152.336 23.119 65.012 1.00 9.69 30 GLY B CA 1
ATOM 1924 C C . GLY B 1 32 ? 153.503 24.056 64.754 1.00 9.85 30 GLY B C 1
ATOM 1925 O O . GLY B 1 32 ? 153.647 25.085 65.421 1.00 9.67 30 GLY B O 1
ATOM 1926 N N . SER B 1 33 ? 154.330 23.707 63.773 1.00 9.95 31 SER B N 1
ATOM 1927 C CA . SER B 1 33 ? 155.524 24.489 63.456 1.00 10.31 31 SER B CA 1
ATOM 1928 C C . SER B 1 33 ? 155.341 25.370 62.212 1.00 10.09 31 SER B C 1
ATOM 1929 O O . SER B 1 33 ? 156.317 25.924 61.687 1.00 10.40 31 SER B O 1
ATOM 1932 N N . VAL B 1 34 ? 154.101 25.508 61.750 1.00 9.68 32 VAL B N 1
ATOM 1933 C CA . VAL B 1 34 ? 153.801 26.390 60.615 1.00 9.28 32 VAL B CA 1
ATOM 1934 C C . VAL B 1 34 ? 152.702 27.398 60.952 1.00 9.29 32 VAL B C 1
ATOM 1935 O O . VAL B 1 34 ? 151.958 27.226 61.926 1.00 9.79 32 VAL B O 1
ATOM 1939 N N . ASP B 1 35 ? 152.628 28.455 60.145 1.00 9.01 33 ASP B N 1
ATOM 1940 C CA . ASP B 1 35 ? 151.524 29.395 60.175 1.00 8.48 33 ASP B CA 1
ATOM 1941 C C . ASP B 1 35 ? 150.362 28.741 59.418 1.00 8.17 33 ASP B C 1
ATOM 1942 O O . ASP B 1 35 ? 150.309 28.763 58.183 1.00 8.15 33 ASP B O 1
ATOM 1947 N N . LEU B 1 36 ? 149.437 28.137 60.160 1.00 7.48 34 LEU B N 1
ATOM 1948 C CA . LEU B 1 36 ? 148.364 27.379 59.529 1.00 7.22 34 LEU B CA 1
ATOM 1949 C C . LEU B 1 36 ? 147.418 28.264 58.734 1.00 7.06 34 LEU B C 1
ATOM 1950 O O . LEU B 1 36 ? 146.823 27.813 57.762 1.00 6.74 34 LEU B O 1
ATOM 1955 N N . GLU B 1 37 ? 147.278 29.516 59.146 1.00 7.21 35 GLU B N 1
ATOM 1956 C CA . GLU B 1 37 ? 146.436 30.461 58.418 1.00 8.74 35 GLU B CA 1
ATOM 1957 C C . GLU B 1 37 ? 147.031 30.711 57.032 1.00 8.17 35 GLU B C 1
ATOM 1958 O O . GLU B 1 37 ? 146.296 30.749 56.024 1.00 8.00 35 GLU B O 1
ATOM 1964 N N . LYS B 1 38 ? 148.360 30.848 56.983 1.00 7.57 36 LYS B N 1
ATOM 1965 C CA . LYS B 1 38 ? 149.084 30.968 55.713 1.00 7.61 36 LYS B CA 1
ATOM 1966 C C . LYS B 1 38 ? 148.928 29.722 54.834 1.00 7.27 36 LYS B C 1
ATOM 1967 O O . LYS B 1 38 ? 148.625 29.839 53.651 1.00 7.59 36 LYS B O 1
ATOM 1973 N N . VAL B 1 39 ? 149.168 28.542 55.398 1.00 7.02 37 VAL B N 1
ATOM 1974 C CA . VAL B 1 39 ? 148.977 27.273 54.667 1.00 7.57 37 VAL B CA 1
ATOM 1975 C C . VAL B 1 39 ? 147.583 27.176 54.014 1.00 7.43 37 VAL B C 1
ATOM 1976 O O . VAL B 1 39 ? 147.475 26.871 52.818 1.00 7.14 37 VAL B O 1
ATOM 1980 N N . SER B 1 40 ? 146.517 27.436 54.782 1.00 7.14 38 SER B N 1
ATOM 1981 C CA . SER B 1 40 ? 145.160 27.441 54.204 1.00 7.91 38 SER B CA 1
ATOM 1982 C C . SER B 1 40 ? 145.033 28.445 53.047 1.00 7.36 38 SER B C 1
ATOM 1983 O O . SER B 1 40 ? 144.450 28.130 52.010 1.00 7.48 38 SER B O 1
ATOM 1986 N N . SER B 1 41 ? 145.624 29.628 53.223 1.00 7.42 39 SER B N 1
ATOM 1987 C CA . SER B 1 41 ? 145.622 30.694 52.234 1.00 7.68 39 SER B CA 1
ATOM 1988 C C . SER B 1 41 ? 146.292 30.258 50.925 1.00 7.68 39 SER B C 1
ATOM 1989 O O . SER B 1 41 ? 145.700 30.400 49.835 1.00 6.51 39 SER B O 1
ATOM 1992 N N . VAL B 1 42 ? 147.499 29.691 51.024 1.00 7.81 40 VAL B N 1
ATOM 1993 C CA . VAL B 1 42 ? 148.223 29.249 49.803 1.00 8.54 40 VAL B CA 1
ATOM 1994 C C . VAL B 1 42 ? 147.463 28.147 49.053 1.00 8.13 40 VAL B C 1
ATOM 1995 O O . VAL B 1 42 ? 147.397 28.162 47.810 1.00 7.85 40 VAL B O 1
ATOM 1999 N N . ILE B 1 43 ? 146.875 27.224 49.812 1.00 8.01 41 ILE B N 1
ATOM 2000 C CA . ILE B 1 43 ? 146.045 26.132 49.252 1.00 7.62 41 ILE B CA 1
ATOM 2001 C C . ILE B 1 43 ? 144.817 26.645 48.486 1.00 7.59 41 ILE B C 1
ATOM 2002 O O . ILE B 1 43 ? 144.596 26.246 47.351 1.00 8.08 41 ILE B O 1
ATOM 2007 N N . VAL B 1 44 ? 144.026 27.529 49.087 1.00 7.89 42 VAL B N 1
ATOM 2008 C CA . VAL B 1 44 ? 142.848 28.063 48.374 1.00 7.33 42 VAL B CA 1
ATOM 2009 C C . VAL B 1 44 ? 143.263 28.920 47.156 1.00 7.61 42 VAL B C 1
ATOM 2010 O O . VAL B 1 44 ? 142.676 28.801 46.070 1.00 7.35 42 VAL B O 1
ATOM 2014 N N . ASP B 1 45 ? 144.277 29.768 47.329 1.00 7.54 43 ASP B N 1
ATOM 2015 C CA . ASP B 1 45 ? 144.827 30.536 46.199 1.00 8.14 43 ASP B CA 1
ATOM 2016 C C . ASP B 1 45 ? 145.125 29.659 44.989 1.00 8.29 43 ASP B C 1
ATOM 2017 O O . ASP B 1 45 ? 144.719 29.979 43.853 1.00 8.85 43 ASP B O 1
ATOM 2022 N N . GLN B 1 46 ? 145.834 28.555 45.233 1.00 8.04 44 GLN B N 1
ATOM 2023 C CA . GLN B 1 46 ? 146.290 27.692 44.147 1.00 7.38 44 GLN B CA 1
ATOM 2024 C C . GLN B 1 46 ? 145.196 26.813 43.566 1.00 7.13 44 GLN B C 1
ATOM 2025 O O . GLN B 1 46 ? 145.235 26.517 42.368 1.00 6.65 44 GLN B O 1
ATOM 2031 N N . SER B 1 47 ? 144.232 26.398 44.405 1.00 7.09 45 SER B N 1
ATOM 2032 C CA . SER B 1 47 ? 143.059 25.661 43.922 1.00 7.03 45 SER B CA 1
ATOM 2033 C C . SER B 1 47 ? 142.259 26.404 42.841 1.00 6.73 45 SER B C 1
ATOM 2034 O O . SER B 1 47 ? 141.647 25.759 42.009 1.00 5.99 45 SER B O 1
ATOM 2037 N N . LEU B 1 48 ? 142.259 27.743 42.839 1.00 6.14 46 LEU B N 1
ATOM 2038 C CA . LEU B 1 48 ? 141.579 28.493 41.770 1.00 6.14 46 LEU B CA 1
ATOM 2039 C C . LEU B 1 48 ? 142.415 28.538 40.484 1.00 5.86 46 LEU B C 1
ATOM 2040 O O . LEU B 1 48 ? 141.889 28.791 39.404 1.00 4.81 46 LEU B O 1
ATOM 2045 N N . LYS B 1 49 ? 143.716 28.297 40.626 1.00 5.47 47 LYS B N 1
ATOM 2046 C CA . LYS B 1 49 ? 144.666 28.484 39.542 1.00 5.83 47 LYS B CA 1
ATOM 2047 C C . LYS B 1 49 ? 145.022 27.202 38.786 1.00 6.05 47 LYS B C 1
ATOM 2048 O O . LYS B 1 49 ? 145.525 27.274 37.677 1.00 5.62 47 LYS B O 1
ATOM 2054 N N . ASP B 1 50 ? 144.778 26.033 39.375 1.00 6.15 48 ASP B N 1
ATOM 2055 C CA . ASP B 1 50 ? 145.263 24.787 38.758 1.00 6.31 48 ASP B CA 1
ATOM 2056 C C . ASP B 1 50 ? 144.187 23.715 38.717 1.00 5.72 48 ASP B C 1
ATOM 2057 O O . ASP B 1 50 ? 143.672 23.319 39.752 1.00 6.15 48 ASP B O 1
ATOM 2062 N N . GLN B 1 51 ? 143.864 23.235 37.516 1.00 5.03 49 GLN B N 1
ATOM 2063 C CA . GLN B 1 51 ? 142.819 22.224 37.372 1.00 5.08 49 GLN B CA 1
ATOM 2064 C C . GLN B 1 51 ? 143.048 20.958 38.202 1.00 4.53 49 GLN B C 1
ATOM 2065 O O . GLN B 1 51 ? 142.146 20.533 38.940 1.00 4.09 49 GLN B O 1
ATOM 2071 N N . VAL B 1 52 ? 144.231 20.355 38.075 1.00 3.51 50 VAL B N 1
ATOM 2072 C CA . VAL B 1 52 ? 144.532 19.111 38.799 1.00 3.52 50 VAL B CA 1
ATOM 2073 C C . VAL B 1 52 ? 144.478 19.341 40.319 1.00 3.52 50 VAL B C 1
ATOM 2074 O O . VAL B 1 52 ? 143.837 18.578 41.057 1.00 3.42 50 VAL B O 1
ATOM 2078 N N . PHE B 1 53 ? 145.118 20.408 40.792 1.00 3.61 51 PHE B N 1
ATOM 2079 C CA . PHE B 1 53 ? 145.021 20.742 42.222 1.00 3.98 51 PHE B CA 1
ATOM 2080 C C . PHE B 1 53 ? 143.588 21.059 42.695 1.00 4.23 51 PHE B C 1
ATOM 2081 O O . PHE B 1 53 ? 143.224 20.722 43.825 1.00 4.74 51 PHE B O 1
ATOM 2089 N N . SER B 1 54 ? 142.760 21.685 41.849 1.00 4.23 52 SER B N 1
ATOM 2090 C CA . SER B 1 54 ? 141.376 21.986 42.277 1.00 4.65 52 SER B CA 1
ATOM 2091 C C . SER B 1 54 ? 140.571 20.725 42.492 1.00 4.56 52 SER B C 1
ATOM 2092 O O . SER B 1 54 ? 139.603 20.742 43.232 1.00 6.39 52 SER B O 1
ATOM 2095 N N . ARG B 1 55 ? 140.978 19.638 41.843 1.00 4.31 53 ARG B N 1
ATOM 2096 C CA . ARG B 1 55 ? 140.274 18.353 41.928 1.00 3.83 53 ARG B CA 1
ATOM 2097 C C . ARG B 1 55 ? 140.860 17.408 42.976 1.00 4.09 53 ARG B C 1
ATOM 2098 O O . ARG B 1 55 ? 140.286 16.347 43.251 1.00 4.18 53 ARG B O 1
ATOM 2106 N N . GLU B 1 56 ? 141.990 17.791 43.566 1.00 4.49 54 GLU B N 1
ATOM 2107 C CA . GLU B 1 56 ? 142.732 16.873 44.438 1.00 5.41 54 GLU B CA 1
ATOM 2108 C C . GLU B 1 56 ? 143.196 17.449 45.773 1.00 5.49 54 GLU B C 1
ATOM 2109 O O . GLU B 1 56 ? 143.775 16.732 46.592 1.00 5.93 54 GLU B O 1
ATOM 2115 N N . ALA B 1 57 ? 142.929 18.732 46.009 1.00 5.90 55 ALA B N 1
ATOM 2116 C CA . ALA B 1 57 ? 143.411 19.410 47.219 1.00 5.41 55 ALA B CA 1
ATOM 2117 C C . ALA B 1 57 ? 142.823 18.862 48.523 1.00 5.51 55 ALA B C 1
ATOM 2118 O O . ALA B 1 57 ? 143.400 19.067 49.598 1.00 5.31 55 ALA B O 1
ATOM 2120 N N . GLY B 1 58 ? 141.685 18.162 48.432 1.00 5.19 56 GLY B N 1
ATOM 2121 C CA . GLY B 1 58 ? 141.063 17.552 49.602 1.00 4.84 56 GLY B CA 1
ATOM 2122 C C . GLY B 1 58 ? 141.988 16.562 50.289 1.00 5.24 56 GLY B C 1
ATOM 2123 O O . GLY B 1 58 ? 141.960 16.433 51.515 1.00 4.51 56 GLY B O 1
ATOM 2124 N N . ARG B 1 59 ? 142.809 15.862 49.494 1.00 5.43 57 ARG B N 1
ATOM 2125 C CA . ARG B 1 59 ? 143.803 14.914 50.026 1.00 5.78 57 ARG B CA 1
ATOM 2126 C C . ARG B 1 59 ? 144.703 15.537 51.096 1.00 5.58 57 ARG B C 1
ATOM 2127 O O . ARG B 1 59 ? 144.772 15.038 52.218 1.00 5.28 57 ARG B O 1
ATOM 2135 N N . ILE B 1 60 ? 145.387 16.625 50.739 1.00 5.40 58 ILE B N 1
ATOM 2136 C CA . ILE B 1 60 ? 146.333 17.280 51.646 1.00 5.27 58 ILE B CA 1
ATOM 2137 C C . ILE B 1 60 ? 145.585 18.033 52.769 1.00 5.48 58 ILE B C 1
ATOM 2138 O O . ILE B 1 60 ? 146.044 18.065 53.934 1.00 4.44 58 ILE B O 1
ATOM 2143 N N . CYS B 1 61 ? 144.420 18.594 52.434 1.00 5.25 59 CYS B N 1
ATOM 2144 C CA . CYS B 1 61 ? 143.611 19.308 53.448 1.00 5.64 59 CYS B CA 1
ATOM 2145 C C . CYS B 1 61 ? 143.186 18.377 54.562 1.00 5.41 59 CYS B C 1
ATOM 2146 O O . CYS B 1 61 ? 143.369 18.704 55.726 1.00 5.33 59 CYS B O 1
ATOM 2149 N N . TYR B 1 62 ? 142.646 17.212 54.198 1.00 5.25 60 TYR B N 1
ATOM 2150 C CA . TYR B 1 62 ? 142.271 16.181 55.158 1.00 5.21 60 TYR B CA 1
ATOM 2151 C C . TYR B 1 62 ? 143.438 15.821 56.082 1.00 5.20 60 TYR B C 1
ATOM 2152 O O . TYR B 1 62 ? 143.294 15.801 57.307 1.00 5.28 60 TYR B O 1
ATOM 2161 N N . THR B 1 63 ? 144.590 15.559 55.479 1.00 5.10 61 THR B N 1
ATOM 2162 C CA . THR B 1 63 ? 145.790 15.122 56.195 1.00 5.43 61 THR B CA 1
ATOM 2163 C C . THR B 1 63 ? 146.284 16.132 57.236 1.00 5.52 61 THR B C 1
ATOM 2164 O O . THR B 1 63 ? 146.662 15.737 58.341 1.00 5.20 61 THR B O 1
ATOM 2168 N N . ILE B 1 64 ? 146.283 17.420 56.889 1.00 5.40 62 ILE B N 1
ATOM 2169 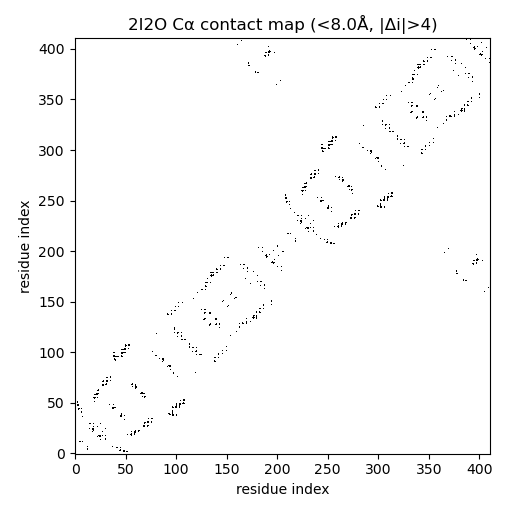C CA . ILE B 1 64 ? 146.689 18.470 57.837 1.00 5.27 62 ILE B CA 1
ATOM 2170 C C . ILE B 1 64 ? 145.676 18.577 58.979 1.00 5.41 62 ILE B C 1
ATOM 2171 O O . ILE B 1 64 ? 146.059 18.568 60.155 1.00 5.07 62 ILE B O 1
ATOM 2176 N N . VAL B 1 65 ? 144.390 18.677 58.622 1.00 5.51 63 VAL B N 1
ATOM 2177 C CA . VAL B 1 65 ? 143.299 18.666 59.615 1.00 5.57 63 VAL B CA 1
ATOM 2178 C C . VAL B 1 65 ? 143.494 17.553 60.658 1.00 5.60 63 VAL B C 1
ATOM 2179 O O . VAL B 1 65 ? 143.446 17.812 61.870 1.00 5.50 63 VAL B O 1
ATOM 2183 N N . GLN B 1 66 ? 143.735 16.330 60.186 1.00 5.64 64 GLN B N 1
ATOM 2184 C CA . GLN B 1 66 ? 143.931 15.178 61.076 1.00 5.75 64 GLN B CA 1
ATOM 2185 C C . GLN B 1 66 ? 145.238 15.262 61.845 1.00 5.50 64 GLN B C 1
ATOM 2186 O O . GLN B 1 66 ? 145.270 14.977 63.051 1.00 5.22 64 GLN B O 1
ATOM 2192 N N . ALA B 1 67 ? 146.313 15.645 61.158 1.00 5.02 65 ALA B N 1
ATOM 2193 C CA . ALA B 1 67 ? 147.609 15.851 61.812 1.00 5.13 65 ALA B CA 1
ATOM 2194 C C . ALA B 1 67 ? 147.505 16.852 62.967 1.00 5.13 65 ALA B C 1
ATOM 2195 O O . ALA B 1 67 ? 148.110 16.649 64.023 1.00 5.49 65 ALA B O 1
ATOM 2197 N N . GLU B 1 68 ? 146.727 17.915 62.766 1.00 5.20 66 GLU B N 1
ATOM 2198 C CA . GLU B 1 68 ? 146.541 18.960 63.776 1.00 5.74 66 GLU B CA 1
ATOM 2199 C C . GLU B 1 68 ? 145.665 18.521 64.953 1.00 5.79 66 GLU B C 1
ATOM 2200 O O . GLU B 1 68 ? 145.946 18.851 66.118 1.00 5.90 66 GLU B O 1
ATOM 2206 N N . ALA B 1 69 ? 144.591 17.799 64.641 1.00 6.03 67 ALA B N 1
ATOM 2207 C CA . ALA B 1 69 ? 143.708 17.246 65.663 1.00 6.11 67 ALA B CA 1
ATOM 2208 C C . ALA B 1 69 ? 144.493 16.289 66.562 1.00 6.45 67 ALA B C 1
ATOM 2209 O O . ALA B 1 69 ? 144.368 16.323 67.805 1.00 6.47 67 ALA B O 1
ATOM 2211 N N . LYS B 1 70 ? 145.330 15.460 65.938 1.00 6.54 68 LYS B N 1
ATOM 2212 C CA . LYS B 1 70 ? 146.184 14.516 66.670 1.00 6.83 68 LYS B CA 1
ATOM 2213 C C . LYS B 1 70 ? 147.274 15.214 67.495 1.00 6.80 68 LYS B C 1
ATOM 2214 O O . LYS B 1 70 ? 147.457 14.910 68.678 1.00 6.87 68 LYS B O 1
ATOM 2220 N N . GLN B 1 71 ? 147.988 16.152 66.873 1.00 7.02 69 GLN B N 1
ATOM 2221 C CA . GLN B 1 71 ? 149.122 16.833 67.517 1.00 7.05 69 GLN B CA 1
ATOM 2222 C C . GLN B 1 71 ? 148.737 17.790 68.659 1.00 6.82 69 GLN B C 1
ATOM 2223 O O . GLN B 1 71 ? 149.336 17.740 69.734 1.00 6.74 69 GLN B O 1
ATOM 2229 N N . THR B 1 72 ? 147.759 18.664 68.421 1.00 6.81 70 THR B N 1
ATOM 2230 C CA . THR B 1 72 ? 147.456 19.746 69.366 1.00 6.92 70 THR B CA 1
ATOM 2231 C C . THR B 1 72 ? 145.998 19.861 69.775 1.00 6.55 70 THR B C 1
ATOM 2232 O O . THR B 1 72 ? 145.641 20.786 70.504 1.00 6.67 70 THR B O 1
ATOM 2236 N N . ASN B 1 73 ? 145.166 18.929 69.313 1.00 6.40 71 ASN B N 1
ATOM 2237 C CA . ASN B 1 73 ? 143.704 19.002 69.483 1.00 6.36 71 ASN B CA 1
ATOM 2238 C C . ASN B 1 73 ? 143.085 20.285 68.916 1.00 6.49 71 ASN B C 1
ATOM 2239 O O . ASN B 1 73 ? 142.047 20.748 69.386 1.00 6.90 71 ASN B O 1
ATOM 2244 N N . GLY B 1 74 ? 143.720 20.841 67.885 1.00 5.92 72 GLY B N 1
ATOM 2245 C CA . GLY B 1 74 ? 143.284 22.105 67.333 1.00 5.83 72 GLY B CA 1
ATOM 2246 C C . GLY B 1 74 ? 142.675 21.952 65.952 1.00 5.77 72 GLY B C 1
ATOM 2247 O O . GLY B 1 74 ? 142.812 20.901 65.304 1.00 5.29 72 GLY B O 1
ATOM 2248 N N . SER B 1 75 ? 141.979 23.004 65.528 1.00 6.11 73 SER B N 1
ATOM 2249 C CA . SER B 1 75 ? 141.339 23.076 64.212 1.00 5.54 73 SER B CA 1
ATOM 2250 C C . SER B 1 75 ? 141.557 24.452 63.565 1.00 5.39 73 SER B C 1
ATOM 2251 O O . SER B 1 75 ? 140.705 24.944 62.805 1.00 5.16 73 SER B O 1
ATOM 2254 N N . VAL B 1 76 ? 142.703 25.070 63.861 1.00 4.65 74 VAL B N 1
ATOM 2255 C CA . VAL B 1 76 ? 143.060 26.356 63.267 1.00 4.50 74 VAL B CA 1
ATOM 2256 C C . VAL B 1 76 ? 143.046 26.260 61.734 1.00 4.64 74 VAL B C 1
ATOM 2257 O O . VAL B 1 76 ? 142.458 27.103 61.061 1.00 4.11 74 VAL B O 1
ATOM 2261 N N . PHE B 1 77 ? 143.700 25.235 61.200 1.00 4.88 75 PHE B N 1
ATOM 2262 C CA . PHE B 1 77 ? 143.734 25.029 59.757 1.00 5.37 75 PHE B CA 1
ATOM 2263 C C . PHE B 1 77 ? 142.343 24.879 59.182 1.00 5.68 75 PHE B C 1
ATOM 2264 O O . PHE B 1 77 ? 141.982 25.591 58.245 1.00 6.26 75 PHE B O 1
ATOM 2272 N N . ARG B 1 78 ? 141.557 23.954 59.727 1.00 5.51 76 ARG B N 1
ATOM 2273 C CA . ARG B 1 78 ? 140.229 23.714 59.184 1.00 5.67 76 ARG B CA 1
ATOM 2274 C C . ARG B 1 78 ? 139.380 24.986 59.167 1.00 5.18 76 ARG B C 1
ATOM 2275 O O . ARG B 1 78 ? 138.741 25.291 58.153 1.00 4.69 76 ARG B O 1
ATOM 2283 N N . ARG B 1 79 ? 139.374 25.719 60.287 1.00 4.85 77 ARG B N 1
ATOM 2284 C CA . ARG B 1 79 ? 138.570 26.935 60.396 1.00 4.73 77 ARG B CA 1
ATOM 2285 C C . ARG B 1 79 ? 138.973 27.992 59.368 1.00 5.04 77 ARG B C 1
ATOM 2286 O O . ARG B 1 79 ? 138.116 28.622 58.738 1.00 4.32 77 ARG B O 1
ATOM 2294 N N . ASN B 1 80 ? 140.285 28.168 59.212 1.00 5.12 78 ASN B N 1
ATOM 2295 C CA . ASN B 1 80 ? 140.836 29.117 58.261 1.00 5.91 78 ASN B CA 1
ATOM 2296 C C . ASN B 1 80 ? 140.615 28.682 56.829 1.00 5.51 78 ASN B C 1
ATOM 2297 O O . ASN B 1 80 ? 140.322 29.514 55.966 1.00 5.90 78 ASN B O 1
ATOM 2302 N N . LEU B 1 81 ? 140.725 27.380 56.569 1.00 5.84 79 LEU B N 1
ATOM 2303 C CA . LEU B 1 81 ? 140.428 26.859 55.232 1.00 6.15 79 LEU B CA 1
ATOM 2304 C C . LEU B 1 81 ? 138.949 27.085 54.870 1.00 6.55 79 LEU B C 1
ATOM 2305 O O . LEU B 1 81 ? 138.627 27.578 53.793 1.00 6.53 79 LEU B O 1
ATOM 2310 N N . LEU B 1 82 ? 138.042 26.733 55.782 1.00 6.56 80 LEU B N 1
ATOM 2311 C CA . LEU B 1 82 ? 136.615 26.892 55.515 1.00 7.36 80 LEU B CA 1
ATOM 2312 C C . LEU B 1 82 ? 136.161 28.370 55.454 1.00 6.94 80 LEU B C 1
ATOM 2313 O O . LEU B 1 82 ? 135.278 28.725 54.652 1.00 6.40 80 LEU B O 1
ATOM 2318 N N . ASN B 1 83 ? 136.771 29.214 56.279 1.00 7.24 81 ASN B N 1
ATOM 2319 C CA . ASN B 1 83 ? 136.550 30.664 56.201 1.00 8.14 81 ASN B CA 1
ATOM 2320 C C . ASN B 1 83 ? 136.909 31.200 54.811 1.00 7.76 81 ASN B C 1
ATOM 2321 O O . ASN B 1 83 ? 136.119 31.896 54.167 1.00 5.99 81 ASN B O 1
ATOM 2326 N N . ARG B 1 84 ? 138.119 30.887 54.367 1.00 7.87 82 ARG B N 1
ATOM 2327 C CA . ARG B 1 84 ? 138.531 31.278 53.031 1.00 8.92 82 ARG B CA 1
ATOM 2328 C C . ARG B 1 84 ? 137.658 30.683 51.929 1.00 8.76 82 ARG B C 1
ATOM 2329 O O . ARG B 1 84 ? 137.316 31.379 50.978 1.00 9.48 82 ARG B O 1
ATOM 2337 N N . LEU B 1 85 ? 137.302 29.402 52.042 1.00 8.59 83 LEU B N 1
ATOM 2338 C CA . LEU B 1 85 ? 136.384 28.771 51.086 1.00 8.37 83 LEU B CA 1
ATOM 2339 C C . LEU B 1 85 ? 135.078 29.562 51.003 1.00 8.79 83 LEU B C 1
ATOM 2340 O O . LEU B 1 85 ? 134.561 29.809 49.902 1.00 7.87 83 LEU B O 1
ATOM 2345 N N . GLN B 1 86 ? 134.544 29.956 52.167 1.00 8.40 84 GLN B N 1
ATOM 2346 C CA . GLN B 1 86 ? 133.305 30.756 52.203 1.00 9.79 84 GLN B CA 1
ATOM 2347 C C . GLN B 1 86 ? 133.445 32.084 51.471 1.00 9.21 84 GLN B C 1
ATOM 2348 O O . GLN B 1 86 ? 132.550 32.480 50.707 1.00 8.88 84 GLN B O 1
ATOM 2354 N N . GLN B 1 87 ? 134.563 32.759 51.725 1.00 8.28 85 GLN B N 1
ATOM 2355 C CA . GLN B 1 87 ? 134.873 34.034 51.088 1.00 8.30 85 GLN B CA 1
ATOM 2356 C C . GLN B 1 87 ? 134.881 33.871 49.560 1.00 7.46 85 GLN B C 1
ATOM 2357 O O . GLN B 1 87 ? 134.291 34.688 48.846 1.00 7.19 85 GLN B O 1
ATOM 2363 N N . GLU B 1 88 ? 135.518 32.806 49.063 1.00 6.74 86 GLU B N 1
ATOM 2364 C CA . GLU B 1 88 ? 135.502 32.523 47.609 1.00 6.78 86 GLU B CA 1
ATOM 2365 C C . GLU B 1 88 ? 134.103 32.161 47.123 1.00 6.06 86 GLU B C 1
ATOM 2366 O O . GLU B 1 88 ? 133.632 32.686 46.116 1.00 6.43 86 GLU B O 1
ATOM 2372 N N . PHE B 1 89 ? 133.435 31.253 47.820 1.00 5.90 87 PHE B N 1
ATOM 2373 C CA . PHE B 1 89 ? 132.044 30.937 47.477 1.00 5.88 87 PHE B CA 1
ATOM 2374 C C . PHE B 1 89 ? 131.153 32.198 47.332 1.00 5.86 87 PHE B C 1
ATOM 2375 O O . PHE B 1 89 ? 130.352 32.298 46.402 1.00 5.93 87 PHE B O 1
ATOM 2383 N N . LYS B 1 90 ? 131.283 33.134 48.266 1.00 5.31 88 LYS B N 1
ATOM 2384 C CA . LYS B 1 90 ? 130.465 34.362 48.270 1.00 5.60 88 LYS B CA 1
ATOM 2385 C C . LYS B 1 90 ? 130.777 35.261 47.073 1.00 5.86 88 LYS B C 1
ATOM 2386 O O . LYS B 1 90 ? 129.898 35.983 46.551 1.00 5.37 88 LYS B O 1
ATOM 2392 N N . ALA B 1 91 ? 132.028 35.175 46.624 1.00 4.89 89 ALA B N 1
ATOM 2393 C CA . ALA B 1 91 ? 132.488 35.908 45.462 1.00 4.91 89 ALA B CA 1
ATOM 2394 C C . ALA B 1 91 ? 132.296 35.176 44.116 1.00 5.26 89 ALA B C 1
ATOM 2395 O O . ALA B 1 91 ? 132.814 35.653 43.098 1.00 5.01 89 ALA B O 1
ATOM 2397 N N . ARG B 1 92 ? 131.544 34.067 44.105 1.00 4.71 90 ARG B N 1
ATOM 2398 C CA . ARG B 1 92 ? 131.447 33.204 42.925 1.00 5.88 90 ARG B CA 1
ATOM 2399 C C . ARG B 1 92 ? 130.960 33.885 41.638 1.00 5.91 90 ARG B C 1
ATOM 2400 O O . ARG B 1 92 ? 131.506 33.620 40.575 1.00 6.59 90 ARG B O 1
ATOM 2408 N N . GLU B 1 93 ? 129.956 34.753 41.716 1.00 6.28 91 GLU B N 1
ATOM 2409 C CA . GLU B 1 93 ? 129.448 35.411 40.506 0.50 6.94 91 GLU B CA 1
ATOM 2410 C C . GLU B 1 93 ? 130.546 36.236 39.823 1.00 7.03 91 GLU B C 1
ATOM 2411 O O . GLU B 1 93 ? 130.772 36.103 38.614 1.00 7.05 91 GLU B O 1
ATOM 2417 N N . GLU B 1 94 ? 131.232 37.068 40.600 1.00 7.17 92 GLU B N 1
ATOM 2418 C CA . GLU B 1 94 ? 132.316 37.919 40.084 1.00 8.41 92 GLU B CA 1
ATOM 2419 C C . GLU B 1 94 ? 133.519 37.117 39.592 1.00 7.91 92 GLU B C 1
ATOM 2420 O O . GLU B 1 94 ? 134.147 37.478 38.598 1.00 8.51 92 GLU B O 1
ATOM 2426 N N . THR B 1 95 ? 133.831 36.033 40.294 1.00 7.82 93 THR B N 1
ATOM 2427 C CA . THR B 1 95 ? 134.843 35.069 39.857 1.00 7.68 93 THR B CA 1
ATOM 2428 C C . THR B 1 95 ? 134.476 34.442 38.496 1.00 7.33 93 THR B C 1
ATOM 2429 O O . THR B 1 95 ? 135.325 34.372 37.610 1.00 7.69 93 THR B O 1
ATOM 2433 N N . ARG B 1 96 ? 133.225 34.017 38.331 1.00 6.65 94 ARG B N 1
ATOM 2434 C CA . ARG B 1 96 ? 132.761 33.428 37.062 1.00 6.69 94 ARG B CA 1
ATOM 2435 C C . ARG B 1 96 ? 132.837 34.423 35.917 1.00 6.34 94 ARG B C 1
ATOM 2436 O O . ARG B 1 96 ? 133.259 34.066 34.818 1.00 5.97 94 ARG B O 1
ATOM 2444 N N . LYS B 1 97 ? 132.431 35.666 36.173 1.00 6.20 95 LYS B N 1
ATOM 2445 C CA . LYS B 1 97 ? 132.520 36.725 35.168 1.00 6.79 95 LYS B CA 1
ATOM 2446 C C . LYS B 1 97 ? 133.962 37.042 34.818 1.00 7.03 95 LYS B C 1
ATOM 2447 O O . LYS B 1 97 ? 134.272 37.377 33.665 1.00 7.72 95 LYS B O 1
ATOM 2453 N N . ARG B 1 98 ? 134.846 36.950 35.810 1.00 7.15 96 ARG B N 1
ATOM 2454 C CA . ARG B 1 98 ? 136.264 37.213 35.587 1.00 6.83 96 ARG B CA 1
ATOM 2455 C C . ARG B 1 98 ? 136.901 36.087 34.772 1.00 6.55 96 ARG B C 1
ATOM 2456 O O . ARG B 1 98 ? 137.574 36.349 33.771 1.00 5.78 96 ARG B O 1
ATOM 2464 N N . SER B 1 99 ? 136.684 34.839 35.201 1.00 6.35 97 SER B N 1
ATOM 2465 C CA . SER B 1 99 ? 137.322 33.688 34.576 1.00 6.15 97 SER B CA 1
ATOM 2466 C C . SER B 1 99 ? 136.477 32.447 34.704 1.00 6.51 97 SER B C 1
ATOM 2467 O O . SER B 1 99 ? 136.247 31.939 35.827 1.00 6.24 97 SER B O 1
ATOM 2470 N N . THR B 1 100 ? 136.003 31.934 33.566 1.00 6.06 98 THR B N 1
ATOM 2471 C CA . THR B 1 100 ? 135.295 30.657 33.598 1.00 5.93 98 THR B CA 1
ATOM 2472 C C . THR B 1 100 ? 136.189 29.582 34.216 1.00 5.41 98 THR B C 1
ATOM 2473 O O . THR B 1 100 ? 135.711 28.809 35.016 1.00 5.22 98 THR B O 1
ATOM 2477 N N . GLN B 1 101 ? 137.476 29.543 33.849 1.00 5.55 99 GLN B N 1
ATOM 2478 C CA . GLN B 1 101 ? 138.404 28.560 34.416 1.00 7.11 99 GLN B CA 1
ATOM 2479 C C . GLN B 1 101 ? 138.535 28.633 35.971 1.00 7.59 99 GLN B C 1
ATOM 2480 O O . GLN B 1 101 ? 138.463 27.603 36.664 1.00 7.32 99 GLN B O 1
ATOM 2486 N N . GLU B 1 102 ? 138.684 29.842 36.511 1.00 6.66 100 GLU B N 1
ATOM 2487 C CA . GLU B 1 102 ? 138.761 30.004 37.965 1.00 6.57 100 GLU B CA 1
ATOM 2488 C C . GLU B 1 102 ? 137.475 29.564 38.648 1.00 6.31 100 GLU B C 1
ATOM 2489 O O . GLU B 1 102 ? 137.496 28.971 39.745 1.00 6.24 100 GLU B O 1
ATOM 2495 N N . TRP B 1 103 ? 136.341 29.815 38.002 1.00 5.62 101 TRP B N 1
ATOM 2496 C CA . TRP B 1 103 ? 135.073 29.444 38.597 1.00 5.34 101 TRP B CA 1
ATOM 2497 C C . TRP B 1 103 ? 134.905 27.911 38.666 1.00 5.76 101 TRP B C 1
ATOM 2498 O O . TRP B 1 103 ? 134.484 27.399 39.693 1.00 4.31 101 TRP B O 1
ATOM 2509 N N . VAL B 1 104 ? 135.253 27.192 37.598 1.00 5.92 102 VAL B N 1
ATOM 2510 C CA . VAL B 1 104 ? 135.125 25.710 37.627 1.00 6.43 102 VAL B CA 1
ATOM 2511 C C . VAL B 1 104 ? 136.153 25.037 38.575 1.00 6.65 102 VAL B C 1
ATOM 2512 O O . VAL B 1 104 ? 135.861 23.992 39.174 1.00 6.12 102 VAL B O 1
ATOM 2516 N N . CYS B 1 105 ? 137.331 25.644 38.708 1.00 6.90 103 CYS B N 1
ATOM 2517 C CA . CYS B 1 105 ? 138.293 25.234 39.722 1.00 7.00 103 CYS B CA 1
ATOM 2518 C C . CYS B 1 105 ? 137.728 25.422 41.136 1.00 8.00 103 CYS B C 1
ATOM 2519 O O . CYS B 1 105 ? 137.884 24.532 42.000 1.00 8.20 103 CYS B O 1
ATOM 2522 N N . LEU B 1 106 ? 137.075 26.566 41.371 1.00 7.31 104 LEU B N 1
ATOM 2523 C CA . LEU B 1 106 ? 136.388 26.819 42.650 1.00 6.39 104 LEU B CA 1
ATOM 2524 C C . LEU B 1 106 ? 135.320 25.756 42.942 1.00 6.41 104 LEU B C 1
ATOM 2525 O O . LEU B 1 106 ? 135.256 25.270 44.065 1.00 5.99 104 LEU B O 1
ATOM 2530 N N . VAL B 1 107 ? 134.492 25.405 41.946 1.00 5.59 105 VAL B N 1
ATOM 2531 C CA . VAL B 1 107 ? 133.480 24.342 42.116 1.00 6.77 105 VAL B CA 1
ATOM 2532 C C . VAL B 1 107 ? 134.128 22.987 42.437 1.00 6.42 105 VAL B C 1
ATOM 2533 O O . VAL B 1 107 ? 133.703 22.311 43.386 1.00 6.97 105 VAL B O 1
ATOM 2537 N N . SER B 1 108 ? 135.163 22.619 41.691 1.00 5.41 106 SER B N 1
ATOM 2538 C CA . SER B 1 108 ? 135.885 21.374 41.944 1.00 5.65 106 SER B CA 1
ATOM 2539 C C . SER B 1 108 ? 136.467 21.350 43.374 1.00 5.39 106 SER B C 1
ATOM 2540 O O . SER B 1 108 ? 136.354 20.349 44.071 1.00 5.59 106 SER B O 1
ATOM 2543 N N . PHE B 1 109 ? 137.051 22.462 43.782 1.00 5.49 107 PHE B N 1
ATOM 2544 C CA . PHE B 1 109 ? 137.662 22.587 45.097 1.00 6.05 107 PHE B CA 1
ATOM 2545 C C . PHE B 1 109 ? 136.603 22.413 46.184 1.00 6.00 107 PHE B C 1
ATOM 2546 O O . PHE B 1 109 ? 136.791 21.620 47.106 1.00 7.83 107 PHE B O 1
ATOM 2554 N N . ILE B 1 110 ? 135.473 23.114 46.072 1.00 5.46 108 ILE B N 1
ATOM 2555 C CA . ILE B 1 110 ? 134.463 23.036 47.123 1.00 5.81 108 ILE B CA 1
ATOM 2556 C C . ILE B 1 110 ? 133.947 21.602 47.257 1.00 5.86 108 ILE B C 1
ATOM 2557 O O . ILE B 1 110 ? 133.822 21.070 48.361 1.00 4.87 108 ILE B O 1
ATOM 2562 N N . CYS B 1 111 ? 133.673 20.972 46.115 1.00 5.09 109 CYS B N 1
ATOM 2563 C CA . CYS B 1 111 ? 133.143 19.602 46.110 1.00 4.93 109 CYS B CA 1
ATOM 2564 C C . CYS B 1 111 ? 134.184 18.575 46.587 1.00 4.63 109 CYS B C 1
ATOM 2565 O O . CYS B 1 111 ? 133.821 17.511 47.114 1.00 4.56 109 CYS B O 1
ATOM 2568 N N . ASN B 1 112 ? 135.467 18.865 46.346 1.00 3.43 110 ASN B N 1
ATOM 2569 C CA . ASN B 1 112 ? 136.541 18.003 46.794 1.00 3.40 110 ASN B CA 1
ATOM 2570 C C . ASN B 1 112 ? 136.673 18.105 48.308 1.00 2.93 110 ASN B C 1
ATOM 2571 O O . ASN B 1 112 ? 136.883 17.098 48.988 1.00 2.36 110 ASN B O 1
ATOM 2576 N N . ILE B 1 113 ? 136.511 19.311 48.849 1.00 3.09 111 ILE B N 1
ATOM 2577 C CA . ILE B 1 113 ? 136.558 19.508 50.316 1.00 2.90 111 ILE B CA 1
ATOM 2578 C C . ILE B 1 113 ? 135.367 18.831 50.986 1.00 2.23 111 ILE B C 1
ATOM 2579 O O . ILE B 1 113 ? 135.529 18.186 52.031 1.00 3.17 111 ILE B O 1
ATOM 2584 N N . PHE B 1 114 ? 134.196 18.959 50.367 1.00 2.06 112 PHE B N 1
ATOM 2585 C CA . PHE B 1 114 ? 132.995 18.214 50.806 1.00 3.53 112 PHE B CA 1
ATOM 2586 C C . PHE B 1 114 ? 133.308 16.722 50.927 1.00 2.85 112 PHE B C 1
ATOM 2587 O O . PHE B 1 114 ? 132.991 16.094 51.928 1.00 2.00 112 PHE B O 1
ATOM 2595 N N . ASP B 1 115 ? 133.930 16.156 49.893 1.00 3.53 113 ASP B N 1
ATOM 2596 C CA . ASP B 1 115 ? 134.196 14.713 49.862 1.00 3.00 113 ASP B CA 1
ATOM 2597 C C . ASP B 1 115 ? 135.252 14.249 50.877 1.00 3.32 113 ASP B C 1
ATOM 2598 O O . ASP B 1 115 ? 135.176 13.113 51.368 1.00 2.00 113 ASP B O 1
ATOM 2603 N N . TYR B 1 116 ? 136.249 15.100 51.161 1.00 2.79 114 TYR B N 1
ATOM 2604 C CA . TYR B 1 116 ? 137.395 14.700 51.996 1.00 3.98 114 TYR B CA 1
ATOM 2605 C C . TYR B 1 116 ? 137.322 15.087 53.475 1.00 4.91 114 TYR B C 1
ATOM 2606 O O . TYR B 1 116 ? 137.765 14.330 54.327 1.00 3.88 114 TYR B O 1
ATOM 2615 N N . LEU B 1 117 ? 136.831 16.295 53.742 1.00 5.73 115 LEU B N 1
ATOM 2616 C CA . LEU B 1 117 ? 136.721 16.824 55.099 1.00 8.33 115 LEU B CA 1
ATOM 2617 C C . LEU B 1 117 ? 135.468 16.294 55.747 1.00 7.58 115 LEU B C 1
ATOM 2618 O O . LEU B 1 117 ? 134.452 16.975 55.796 1.00 8.66 115 LEU B O 1
ATOM 2623 N N . LYS B 1 118 ? 135.555 15.060 56.233 1.00 8.25 116 LYS B N 1
ATOM 2624 C CA . LYS B 1 118 ? 134.433 14.350 56.803 1.00 9.48 116 LYS B CA 1
ATOM 2625 C C . LYS B 1 118 ? 134.678 13.968 58.251 1.00 11.27 116 LYS B C 1
ATOM 2626 O O . LYS B 1 118 ? 135.822 13.899 58.698 1.00 11.66 116 LYS B O 1
ATOM 2632 N N . VAL B 1 119 ? 133.588 13.693 58.961 1.00 12.26 117 VAL B N 1
ATOM 2633 C CA . VAL B 1 119 ? 133.649 13.104 60.301 1.00 13.97 117 VAL B CA 1
ATOM 2634 C C . VAL B 1 119 ? 132.816 11.822 60.288 1.00 14.91 117 VAL B C 1
ATOM 2635 O O . VAL B 1 119 ? 131.605 11.880 60.083 1.00 14.27 117 VAL B O 1
ATOM 2639 N N . ASN B 1 120 ? 133.482 10.672 60.479 1.00 16.29 118 ASN B N 1
ATOM 2640 C CA . ASN B 1 120 ? 133.049 9.365 59.921 1.00 17.26 118 ASN B CA 1
ATOM 2641 C C . ASN B 1 120 ? 133.306 9.449 58.431 1.00 17.31 118 ASN B C 1
ATOM 2642 O O . ASN B 1 120 ? 134.320 9.967 57.995 1.00 18.62 118 ASN B O 1
ATOM 2647 N N . ASN B 1 121 ? 132.369 8.928 57.653 1.00 17.50 119 ASN B N 1
ATOM 2648 C CA . ASN B 1 121 ? 132.081 9.451 56.335 1.00 16.61 119 ASN B CA 1
ATOM 2649 C C . ASN B 1 121 ? 130.826 10.332 56.419 1.00 15.82 119 ASN B C 1
ATOM 2650 O O . ASN B 1 121 ? 130.008 10.360 55.490 1.00 16.72 119 ASN B O 1
ATOM 2663 N N . PRO B 1 123 ? 129.693 13.654 55.821 1.00 8.56 121 PRO B N 1
ATOM 2664 C CA . PRO B 1 123 ? 129.964 14.995 55.324 1.00 8.21 121 PRO B CA 1
ATOM 2665 C C . PRO B 1 123 ? 129.598 16.097 56.317 1.00 7.31 121 PRO B C 1
ATOM 2666 O O . PRO B 1 123 ? 128.806 15.867 57.234 1.00 8.06 121 PRO B O 1
ATOM 2678 N N . VAL B 1 125 ? 127.546 19.350 57.080 1.00 6.62 123 VAL B N 1
ATOM 2679 C CA . VAL B 1 125 ? 126.347 20.026 56.574 1.00 6.73 123 VAL B CA 1
ATOM 2680 C C . VAL B 1 125 ? 126.652 21.466 56.142 1.00 6.35 123 VAL B C 1
ATOM 2681 O O . VAL B 1 125 ? 126.004 21.997 55.238 1.00 6.77 123 VAL B O 1
ATOM 2685 N N . ALA B 1 126 ? 127.659 22.083 56.760 1.00 6.32 124 ALA B N 1
ATOM 2686 C CA . ALA B 1 126 ? 128.050 23.439 56.400 1.00 7.42 124 ALA B CA 1
ATOM 2687 C C . ALA B 1 126 ? 128.454 23.520 54.918 1.00 8.21 124 ALA B C 1
ATOM 2688 O O . ALA B 1 126 ? 128.483 24.606 54.341 1.00 8.88 124 ALA B O 1
ATOM 2690 N N . LEU B 1 127 ? 128.803 22.388 54.315 1.00 7.35 125 LEU B N 1
ATOM 2691 C CA . LEU B 1 127 ? 129.241 22.413 52.912 1.00 7.65 125 LEU B CA 1
ATOM 2692 C C . LEU B 1 127 ? 128.137 22.068 51.915 1.00 8.20 125 LEU B C 1
ATOM 2693 O O . LEU B 1 127 ? 128.320 22.236 50.703 1.00 8.34 125 LEU B O 1
ATOM 2698 N N . VAL B 1 128 ? 126.998 21.594 52.417 1.00 7.52 126 VAL B N 1
ATOM 2699 C CA . VAL B 1 128 ? 125.901 21.156 51.557 1.00 8.52 126 VAL B CA 1
ATOM 2700 C C . VAL B 1 128 ? 125.328 22.277 50.680 1.00 9.17 126 VAL B C 1
ATOM 2701 O O . VAL B 1 128 ? 125.193 22.126 49.454 1.00 7.21 126 VAL B O 1
ATOM 2705 N N . HIS B 1 129 ? 125.008 23.409 51.295 1.00 9.82 127 HIS B N 1
ATOM 2706 C CA . HIS B 1 129 ? 124.447 24.496 50.497 1.00 10.55 127 HIS B CA 1
ATOM 2707 C C . HIS B 1 129 ? 125.438 25.171 49.548 1.00 9.43 127 HIS B C 1
ATOM 2708 O O . HIS B 1 129 ? 125.061 25.412 48.407 1.00 9.76 127 HIS B O 1
ATOM 2715 N N . PRO B 1 130 ? 126.696 25.446 49.982 1.00 8.77 128 PRO B N 1
ATOM 2716 C CA . PRO B 1 130 ? 127.715 25.826 49.011 1.00 8.50 128 PRO B CA 1
ATOM 2717 C C . PRO B 1 130 ? 127.862 24.850 47.822 1.00 7.84 128 PRO B C 1
ATOM 2718 O O . PRO B 1 130 ? 127.947 25.294 46.655 1.00 7.34 128 PRO B O 1
ATOM 2722 N N . VAL B 1 131 ? 127.839 23.540 48.080 1.00 7.33 129 VAL B N 1
ATOM 2723 C CA . VAL B 1 131 ? 127.955 22.585 46.943 1.00 6.90 129 VAL B CA 1
ATOM 2724 C C . VAL B 1 131 ? 126.735 22.692 46.014 1.00 6.75 129 VAL B C 1
ATOM 2725 O O . VAL B 1 131 ? 126.875 22.892 44.809 1.00 6.50 129 VAL B O 1
ATOM 2729 N N . TYR B 1 132 ? 125.541 22.559 46.577 1.00 6.05 130 TYR B N 1
ATOM 2730 C CA . TYR B 1 132 ? 124.330 22.608 45.759 1.00 6.18 130 TYR B CA 1
ATOM 2731 C C . TYR B 1 132 ? 124.193 23.933 45.016 1.00 6.58 130 TYR B C 1
ATOM 2732 O O . TYR B 1 132 ? 123.813 23.949 43.836 1.00 5.41 130 TYR B O 1
ATOM 2741 N N . ASP B 1 133 ? 124.490 25.045 45.687 1.00 5.98 131 ASP B N 1
ATOM 2742 C CA . ASP B 1 133 ? 124.409 26.360 45.029 1.00 6.53 131 ASP B CA 1
ATOM 2743 C C . ASP B 1 133 ? 125.277 26.400 43.758 1.00 6.18 131 ASP B C 1
ATOM 2744 O O . ASP B 1 133 ? 124.827 26.857 42.705 1.00 5.65 131 ASP B O 1
ATOM 2749 N N . CYS B 1 134 ? 126.509 25.906 43.854 1.00 6.13 132 CYS B N 1
ATOM 2750 C CA . CYS B 1 134 ? 127.409 25.815 42.705 1.00 6.59 132 CYS B CA 1
ATOM 2751 C C . CYS B 1 134 ? 126.837 24.906 41.608 1.00 6.53 132 CYS B C 1
ATOM 2752 O O . CYS B 1 134 ? 126.854 25.278 40.440 1.00 4.33 132 CYS B O 1
ATOM 2755 N N . LEU B 1 135 ? 126.299 23.745 41.991 1.00 5.80 133 LEU B N 1
ATOM 2756 C CA . LEU B 1 135 ? 125.803 22.829 40.963 1.00 6.32 133 LEU B CA 1
ATOM 2757 C C . LEU B 1 135 ? 124.571 23.411 40.274 1.00 5.65 133 LEU B C 1
ATOM 2758 O O . LEU B 1 135 ? 124.465 23.328 39.041 1.00 4.94 133 LEU B O 1
ATOM 2763 N N . PHE B 1 136 ? 123.672 24.017 41.049 1.00 4.49 134 PHE B N 1
ATOM 2764 C CA . PHE B 1 136 ? 122.485 24.699 40.474 1.00 5.89 134 PHE B CA 1
ATOM 2765 C C . PHE B 1 136 ? 122.872 25.840 39.494 1.00 5.85 134 PHE B C 1
ATOM 2766 O O . PHE B 1 136 ? 122.179 26.076 38.509 1.00 5.77 134 PHE B O 1
ATOM 2774 N N . ARG B 1 137 ? 123.958 26.546 39.789 1.00 5.90 135 ARG B N 1
ATOM 2775 C CA . ARG B 1 137 ? 124.467 27.591 38.881 1.00 6.25 135 ARG B CA 1
ATOM 2776 C C . ARG B 1 137 ? 124.940 26.990 37.550 1.00 6.04 135 ARG B C 1
ATOM 2777 O O . ARG B 1 137 ? 124.625 27.508 36.458 1.00 5.34 135 ARG B O 1
ATOM 2785 N N . LEU B 1 138 ? 125.692 25.894 37.645 1.00 6.00 136 LEU B N 1
ATOM 2786 C CA . LEU B 1 138 ? 126.150 25.173 36.447 1.00 5.01 136 LEU B CA 1
ATOM 2787 C C . LEU B 1 138 ? 125.011 24.584 35.635 1.00 4.56 136 LEU B C 1
ATOM 2788 O O . LEU B 1 138 ? 125.201 24.306 34.455 1.00 4.87 136 LEU B O 1
ATOM 2793 N N . ALA B 1 139 ? 123.846 24.376 36.246 1.00 4.31 137 ALA B N 1
ATOM 2794 C CA . ALA B 1 139 ? 122.727 23.727 35.548 1.00 4.26 137 ALA B CA 1
ATOM 2795 C C . ALA B 1 139 ? 121.789 24.732 34.882 1.00 4.27 137 ALA B C 1
ATOM 2796 O O . ALA B 1 139 ? 120.846 24.345 34.170 1.00 4.79 137 ALA B O 1
ATOM 2798 N N . GLN B 1 140 ? 122.062 26.025 35.063 1.00 3.44 138 GLN B N 1
ATOM 2799 C CA . GLN B 1 140 ? 121.266 27.086 34.434 1.00 3.60 138 GLN B CA 1
ATOM 2800 C C . GLN B 1 140 ? 121.549 27.112 32.955 1.00 3.91 138 GLN B C 1
ATOM 2801 O O . GLN B 1 140 ? 122.630 26.717 32.529 1.00 3.55 138 GLN B O 1
ATOM 2807 N N . SER B 1 141 ? 120.580 27.604 32.185 1.00 4.65 139 SER B N 1
ATOM 2808 C CA . SER B 1 141 ? 120.663 27.634 30.714 1.00 5.59 139 SER B CA 1
ATOM 2809 C C . SER B 1 141 ? 121.957 28.194 30.198 1.00 6.83 139 SER B C 1
ATOM 2810 O O . SER B 1 141 ? 122.567 27.632 29.281 1.00 8.03 139 SER B O 1
ATOM 2813 N N . ASP B 1 142 ? 122.345 29.342 30.741 1.00 8.41 140 ASP B N 1
ATOM 2814 C CA . ASP B 1 142 ? 123.547 30.015 30.285 1.00 9.63 140 ASP B CA 1
ATOM 2815 C C . ASP B 1 142 ? 124.852 29.234 30.567 1.00 10.47 140 ASP B C 1
ATOM 2816 O O . ASP B 1 142 ? 125.829 29.352 29.814 1.00 11.46 140 ASP B O 1
ATOM 2821 N N . ALA B 1 143 ? 124.866 28.421 31.618 1.00 10.37 141 ALA B N 1
ATOM 2822 C CA . ALA B 1 143 ? 126.067 27.658 31.970 1.00 9.92 141 ALA B CA 1
ATOM 2823 C C . ALA B 1 143 ? 126.145 26.376 31.183 1.00 10.00 141 ALA B C 1
ATOM 2824 O O . ALA B 1 143 ? 127.230 25.970 30.718 1.00 9.19 141 ALA B O 1
ATOM 2826 N N . LEU B 1 144 ? 124.988 25.735 31.006 1.00 9.71 142 LEU B N 1
ATOM 2827 C CA . LEU B 1 144 ? 124.910 24.574 30.144 1.00 9.77 142 LEU B CA 1
ATOM 2828 C C . LEU B 1 144 ? 125.388 24.873 28.715 1.00 10.91 142 LEU B C 1
ATOM 2829 O O . LEU B 1 144 ? 125.897 23.966 28.069 1.00 10.81 142 LEU B O 1
ATOM 2834 N N . LYS B 1 145 ? 125.226 26.128 28.273 1.00 11.93 143 LYS B N 1
ATOM 2835 C CA . LYS B 1 145 ? 125.618 26.586 26.924 1.00 12.60 143 LYS B CA 1
ATOM 2836 C C . LYS B 1 145 ? 127.140 26.656 26.813 1.00 12.96 143 LYS B C 1
ATOM 2837 O O . LYS B 1 145 ? 127.665 26.884 25.721 1.00 13.23 143 LYS B O 1
ATOM 2843 N N . ASN B 1 146 ? 127.829 26.441 27.945 1.00 12.40 144 ASN B N 1
ATOM 2844 C CA . ASN B 1 146 ? 129.291 26.469 28.031 1.00 12.41 144 ASN B CA 1
ATOM 2845 C C . ASN B 1 146 ? 129.811 25.075 28.375 1.00 12.27 144 ASN B C 1
ATOM 2846 O O . ASN B 1 146 ? 129.642 24.581 29.495 1.00 12.52 144 ASN B O 1
ATOM 2851 N N . GLU B 1 147 ? 130.424 24.430 27.392 1.00 11.69 145 GLU B N 1
ATOM 2852 C CA . GLU B 1 147 ? 130.964 23.075 27.502 1.00 11.33 145 GLU B CA 1
ATOM 2853 C C . GLU B 1 147 ? 131.868 22.838 28.748 1.00 10.85 145 GLU B C 1
ATOM 2854 O O . GLU B 1 147 ? 131.791 21.791 29.403 1.00 10.82 145 GLU B O 1
ATOM 2860 N N . GLU B 1 148 ? 132.708 23.810 29.076 1.00 9.27 146 GLU B N 1
ATOM 2861 C CA . GLU B 1 148 ? 133.594 23.759 30.259 1.00 9.13 146 GLU B CA 1
ATOM 2862 C C . GLU B 1 148 ? 132.834 23.648 31.592 1.00 8.21 146 GLU B C 1
ATOM 2863 O O . GLU B 1 148 ? 133.292 23.000 32.558 1.00 7.70 146 GLU B O 1
ATOM 2869 N N . GLU B 1 149 ? 131.697 24.327 31.658 1.00 6.78 147 GLU B N 1
ATOM 2870 C CA . GLU B 1 149 ? 130.864 24.258 32.856 1.00 6.50 147 GLU B CA 1
ATOM 2871 C C . GLU B 1 149 ? 130.150 22.902 32.973 1.00 6.46 147 GLU B C 1
ATOM 2872 O O . GLU B 1 149 ? 129.935 22.374 34.073 1.00 6.12 147 GLU B O 1
ATOM 2878 N N . VAL B 1 150 ? 129.791 22.316 31.839 1.00 5.62 148 VAL B N 1
ATOM 2879 C CA . VAL B 1 150 ? 129.117 21.027 31.850 1.00 5.98 148 VAL B CA 1
ATOM 2880 C C . VAL B 1 150 ? 130.066 19.924 32.292 1.00 6.48 148 VAL B C 1
ATOM 2881 O O . VAL B 1 150 ? 129.680 19.074 33.078 1.00 6.24 148 VAL B O 1
ATOM 2885 N N . ASP B 1 151 ? 131.299 19.944 31.777 1.00 6.83 149 ASP B N 1
ATOM 2886 C CA . ASP B 1 151 ? 132.355 19.040 32.219 1.00 7.83 149 ASP B CA 1
ATOM 2887 C C . ASP B 1 151 ? 132.519 19.124 33.751 1.00 7.35 149 ASP B C 1
ATOM 2888 O O . ASP B 1 151 ? 132.603 18.105 34.419 1.00 7.24 149 ASP B O 1
ATOM 2893 N N . CYS B 1 152 ? 132.540 20.338 34.292 1.00 5.69 150 CYS B N 1
ATOM 2894 C CA . CYS B 1 152 ? 132.659 20.553 35.734 1.00 5.26 150 CYS B CA 1
ATOM 2895 C C . CYS B 1 152 ? 131.484 19.903 36.492 1.00 5.62 150 CYS B C 1
ATOM 2896 O O . CYS B 1 152 ? 131.686 19.090 37.402 1.00 5.57 150 CYS B O 1
ATOM 2899 N N . LEU B 1 153 ? 130.267 20.231 36.075 1.00 5.67 151 LEU B N 1
ATOM 2900 C CA . LEU B 1 153 ? 129.058 19.688 36.672 1.00 5.66 151 LEU B CA 1
ATOM 2901 C C . LEU B 1 153 ? 129.015 18.164 36.761 1.00 5.87 151 LEU B C 1
ATOM 2902 O O . LEU B 1 153 ? 128.767 17.628 37.837 1.00 7.42 151 LEU B O 1
ATOM 2907 N N . VAL B 1 154 ? 129.230 17.472 35.646 1.00 6.61 152 VAL B N 1
ATOM 2908 C CA . VAL B 1 154 ? 129.156 16.004 35.621 1.00 6.18 152 VAL B CA 1
ATOM 2909 C C . VAL B 1 154 ? 130.292 15.359 36.434 1.00 6.13 152 VAL B C 1
ATOM 2910 O O . VAL B 1 154 ? 130.092 14.319 37.058 1.00 6.83 152 VAL B O 1
ATOM 2914 N N . LEU B 1 155 ? 131.476 15.968 36.436 1.00 6.15 153 LEU B N 1
ATOM 2915 C CA . LEU B 1 155 ? 132.545 15.518 37.315 1.00 6.12 153 LEU B CA 1
ATOM 2916 C C . LEU B 1 155 ? 132.090 15.492 38.777 1.00 5.56 153 LEU B C 1
ATOM 2917 O O . LEU B 1 155 ? 132.281 14.497 39.483 1.00 5.74 153 LEU B O 1
ATOM 2922 N N . GLN B 1 156 ? 131.497 16.592 39.238 1.00 5.82 154 GLN B N 1
ATOM 2923 C CA . GLN B 1 156 ? 131.000 16.642 40.631 1.00 4.60 154 GLN B CA 1
ATOM 2924 C C . GLN B 1 156 ? 129.942 15.578 40.894 1.00 4.93 154 GLN B C 1
ATOM 2925 O O . GLN B 1 156 ? 129.947 14.917 41.938 1.00 3.75 154 GLN B O 1
ATOM 2931 N N . LEU B 1 157 ? 129.013 15.444 39.957 1.00 5.63 155 LEU B N 1
ATOM 2932 C CA . LEU B 1 157 ? 127.941 14.466 40.109 1.00 6.68 155 LEU B CA 1
ATOM 2933 C C . LEU B 1 157 ? 128.467 13.021 40.114 1.00 6.45 155 LEU B C 1
ATOM 2934 O O . LEU B 1 157 ? 128.014 12.193 40.930 1.00 6.44 155 LEU B O 1
ATOM 2939 N N . HIS B 1 158 ? 129.431 12.714 39.245 1.00 5.19 156 HIS B N 1
ATOM 2940 C CA . HIS B 1 158 ? 130.141 11.417 39.338 1.00 5.94 156 HIS B CA 1
ATOM 2941 C C . HIS B 1 158 ? 130.843 11.217 40.685 1.00 6.47 156 HIS B C 1
ATOM 2942 O O . HIS B 1 158 ? 130.852 10.115 41.223 1.00 7.55 156 HIS B O 1
ATOM 2949 N N . ARG B 1 159 ? 131.468 12.268 41.199 1.00 5.89 157 ARG B N 1
ATOM 2950 C CA . ARG B 1 159 ? 132.256 12.149 42.434 1.00 5.91 157 ARG B CA 1
ATOM 2951 C C . ARG B 1 159 ? 131.412 12.043 43.712 1.00 5.82 157 ARG B C 1
ATOM 2952 O O . ARG B 1 159 ? 131.701 11.191 44.554 1.00 5.95 157 ARG B O 1
ATOM 2960 N N . ILE B 1 160 ? 130.405 12.910 43.862 1.00 5.22 158 ILE B N 1
ATOM 2961 C CA . ILE B 1 160 ? 129.698 13.074 45.135 1.00 5.04 158 ILE B CA 1
ATOM 2962 C C . ILE B 1 160 ? 128.189 13.119 44.984 1.00 5.40 158 ILE B C 1
ATOM 2963 O O . ILE B 1 160 ? 127.482 13.381 45.934 1.00 5.42 158 ILE B O 1
ATOM 2968 N N . GLY B 1 161 ? 127.677 12.881 43.777 1.00 5.33 159 GLY B N 1
ATOM 2969 C CA . GLY B 1 161 ? 126.225 12.931 43.572 1.00 6.24 159 GLY B CA 1
ATOM 2970 C C . GLY B 1 161 ? 125.418 12.036 44.501 1.00 6.91 159 GLY B C 1
ATOM 2971 O O . GLY B 1 161 ? 124.376 12.450 45.044 1.00 6.96 159 GLY B O 1
ATOM 2972 N N . ASP B 1 162 ? 125.874 10.805 44.694 1.00 7.92 160 ASP B N 1
ATOM 2973 C CA . ASP B 1 162 ? 125.098 9.885 45.533 1.00 8.79 160 ASP B CA 1
ATOM 2974 C C . ASP B 1 162 ? 125.098 10.331 46.996 1.00 8.78 160 ASP B C 1
ATOM 2975 O O . ASP B 1 162 ? 124.065 10.243 47.682 1.00 8.63 160 ASP B O 1
ATOM 2980 N N . GLN B 1 163 ? 126.249 10.839 47.441 1.00 8.50 161 GLN B N 1
ATOM 2981 C CA . GLN B 1 163 ? 126.404 11.404 48.772 1.00 9.19 161 GLN B CA 1
ATOM 2982 C C . GLN B 1 163 ? 125.537 12.629 48.972 1.00 9.25 161 GLN B C 1
ATOM 2983 O O . GLN B 1 163 ? 124.887 12.780 50.014 1.00 8.17 161 GLN B O 1
ATOM 2989 N N . LEU B 1 164 ? 125.520 13.503 47.973 1.00 9.07 162 LEU B N 1
ATOM 2990 C CA . LEU B 1 164 ? 124.735 14.729 48.034 1.00 9.28 162 LEU B CA 1
ATOM 2991 C C . LEU B 1 164 ? 123.271 14.497 48.066 1.00 9.43 162 LEU B C 1
ATOM 2992 O O . LEU B 1 164 ? 122.535 15.218 48.754 1.00 10.20 162 LEU B O 1
ATOM 2997 N N . GLU B 1 165 ? 122.835 13.522 47.277 1.00 8.54 163 GLU B N 1
ATOM 2998 C CA . GLU B 1 165 ? 121.456 13.190 47.171 1.00 7.88 163 GLU B CA 1
ATOM 2999 C C . GLU B 1 165 ? 120.918 12.758 48.544 1.00 7.21 163 GLU B C 1
ATOM 3000 O O . GLU B 1 165 ? 119.761 13.063 48.890 1.00 6.86 163 GLU B O 1
ATOM 3006 N N . LYS B 1 166 ? 121.732 12.019 49.303 1.00 7.02 164 LYS B N 1
ATOM 3007 C CA . LYS B 1 166 ? 121.302 11.566 50.627 1.00 6.83 164 LYS B CA 1
ATOM 3008 C C . LYS B 1 166 ? 121.195 12.733 51.605 1.00 6.36 164 LYS B C 1
ATOM 3009 O O . LYS B 1 166 ? 120.435 12.668 52.559 1.00 7.21 164 LYS B O 1
ATOM 3031 N N . ASN B 1 168 ? 120.064 15.739 50.810 1.00 4.91 166 ASN B N 1
ATOM 3032 C CA . ASN B 1 168 ? 118.814 16.444 50.492 1.00 4.98 166 ASN B CA 1
ATOM 3033 C C . ASN B 1 168 ? 118.336 15.950 49.162 1.00 5.30 166 ASN B C 1
ATOM 3034 O O . ASN B 1 168 ? 118.811 16.397 48.122 1.00 5.31 166 ASN B O 1
ATOM 3039 N N A VAL B 1 169 ? 117.393 15.011 49.155 0.50 5.15 167 VAL B N 1
ATOM 3040 N N B VAL B 1 169 ? 117.364 15.044 49.219 0.50 5.05 167 VAL B N 1
ATOM 3041 C CA A VAL B 1 169 ? 116.973 14.432 47.874 0.50 5.10 167 VAL B CA 1
ATOM 3042 C CA B VAL B 1 169 ? 116.862 14.351 48.043 0.50 4.98 167 VAL B CA 1
ATOM 3043 C C A VAL B 1 169 ? 116.111 15.364 47.028 0.50 4.91 167 VAL B C 1
ATOM 3044 C C B VAL B 1 169 ? 116.094 15.292 47.100 0.50 4.85 167 VAL B C 1
ATOM 3045 O O A VAL B 1 169 ? 116.191 15.336 45.799 0.50 4.86 167 VAL B O 1
ATOM 3046 O O B VAL B 1 169 ? 116.242 15.212 45.884 0.50 4.83 167 VAL B O 1
ATOM 3053 N N . GLN B 1 170 ? 115.276 16.173 47.674 1.00 5.31 168 GLN B N 1
ATOM 3054 C CA . GLN B 1 170 ? 114.460 17.143 46.921 1.00 6.53 168 GLN B CA 1
ATOM 3055 C C . GLN B 1 170 ? 115.315 18.112 46.102 1.00 5.67 168 GLN B C 1
ATOM 3056 O O . GLN B 1 170 ? 114.987 18.378 44.962 1.00 4.85 168 GLN B O 1
ATOM 3062 N N . LEU B 1 171 ? 116.407 18.632 46.674 1.00 5.06 169 LEU B N 1
ATOM 3063 C CA . LEU B 1 171 ? 117.343 19.424 45.893 1.00 4.81 169 LEU B CA 1
ATOM 3064 C C . LEU B 1 171 ? 117.956 18.647 44.709 1.00 5.15 169 LEU B C 1
ATOM 3065 O O . LEU B 1 171 ? 118.084 19.195 43.615 1.00 4.64 169 LEU B O 1
ATOM 3078 N N . ASP B 1 173 ? 116.525 16.116 43.121 1.00 7.02 171 ASP B N 1
ATOM 3079 C CA . ASP B 1 173 ? 115.407 15.967 42.176 1.00 6.36 171 ASP B CA 1
ATOM 3080 C C . ASP B 1 173 ? 115.243 17.258 41.375 1.00 6.98 171 ASP B C 1
ATOM 3081 O O . ASP B 1 173 ? 115.087 17.216 40.152 1.00 7.24 171 ASP B O 1
ATOM 3086 N N . GLU B 1 174 ? 115.290 18.404 42.059 1.00 6.61 172 GLU B N 1
ATOM 3087 C CA . GLU B 1 174 ? 115.179 19.703 41.395 1.00 7.20 172 GLU B CA 1
ATOM 3088 C C . GLU B 1 174 ? 116.345 19.986 40.434 1.00 6.80 172 GLU B C 1
ATOM 3089 O O . GLU B 1 174 ? 116.151 20.547 39.334 1.00 6.56 172 GLU B O 1
ATOM 3095 N N . LEU B 1 175 ? 117.547 19.592 40.830 1.00 6.31 173 LEU B N 1
ATOM 3096 C CA . LEU B 1 175 ? 118.712 19.761 39.953 1.00 7.04 173 LEU B CA 1
ATOM 3097 C C . LEU B 1 175 ? 118.573 18.938 38.669 1.00 6.77 173 LEU B C 1
ATOM 3098 O O . LEU B 1 175 ? 118.817 19.431 37.546 1.00 7.26 173 LEU B O 1
ATOM 3103 N N . PHE B 1 176 ? 118.172 17.673 38.820 1.00 6.65 174 PHE B N 1
ATOM 3104 C CA . PHE B 1 176 ? 117.987 16.847 37.638 1.00 6.57 174 PHE B CA 1
ATOM 3105 C C . PHE B 1 176 ? 116.842 17.295 36.734 1.00 6.06 174 PHE B C 1
ATOM 3106 O O . PHE B 1 176 ? 116.891 17.031 35.538 1.00 6.91 174 PHE B O 1
ATOM 3114 N N . ASN B 1 177 ? 115.847 17.978 37.305 1.00 6.68 175 ASN B N 1
ATOM 3115 C CA . ASN B 1 177 ? 114.791 18.601 36.510 1.00 5.87 175 ASN B CA 1
ATOM 3116 C C . ASN B 1 177 ? 115.371 19.674 35.598 1.00 5.99 175 ASN B C 1
ATOM 3117 O O . ASN B 1 177 ? 114.978 19.754 34.435 1.00 4.11 175 ASN B O 1
ATOM 3122 N N . LEU B 1 178 ? 116.257 20.525 36.131 1.00 6.43 176 LEU B N 1
ATOM 3123 C CA . LEU B 1 178 ? 117.007 21.477 35.286 1.00 6.77 176 LEU B CA 1
ATOM 3124 C C . LEU B 1 178 ? 117.849 20.827 34.215 1.00 6.27 176 LEU B C 1
ATOM 3125 O O . LEU B 1 178 ? 117.974 21.367 33.115 1.00 7.59 176 LEU B O 1
ATOM 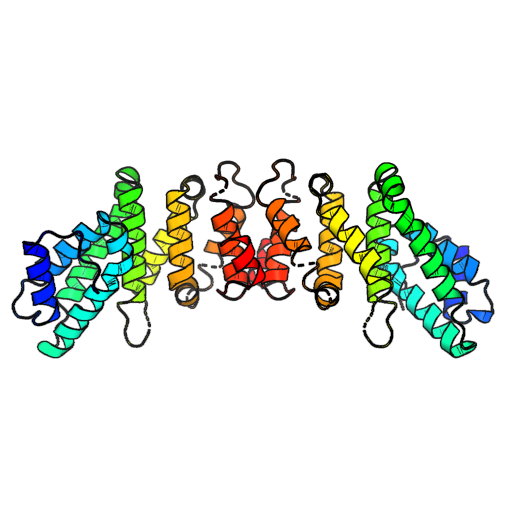3130 N N . LEU B 1 179 ? 118.461 19.694 34.531 1.00 6.51 177 LEU B N 1
ATOM 3131 C CA . LEU B 1 179 ? 119.283 18.963 33.550 1.00 6.01 177 LEU B CA 1
ATOM 3132 C C . LEU B 1 179 ? 118.427 18.410 32.398 1.00 5.43 177 LEU B C 1
ATOM 3133 O O . LEU B 1 179 ? 118.796 18.557 31.224 1.00 5.04 177 LEU B O 1
ATOM 3138 N N . ARG B 1 180 ? 117.279 17.806 32.729 1.00 5.24 178 ARG B N 1
ATOM 3139 C CA . ARG B 1 180 ? 116.307 17.370 31.691 1.00 4.26 178 ARG B CA 1
ATOM 3140 C C . ARG B 1 180 ? 115.845 18.565 30.872 1.00 4.38 178 ARG B C 1
ATOM 3141 O O . ARG B 1 180 ? 115.821 18.502 29.645 1.00 3.93 178 ARG B O 1
ATOM 3149 N N . ASP B 1 181 ? 115.467 19.651 31.556 1.00 3.43 179 ASP B N 1
ATOM 3150 C CA . ASP B 1 181 ? 115.076 20.874 30.873 1.00 4.46 179 ASP B CA 1
ATOM 3151 C C . ASP B 1 181 ? 116.146 21.328 29.863 1.00 4.93 179 ASP B C 1
ATOM 3152 O O . ASP B 1 181 ? 115.846 21.678 28.708 1.00 4.68 179 ASP B O 1
ATOM 3157 N N . GLY B 1 182 ? 117.398 21.349 30.293 1.00 6.58 180 GLY B N 1
ATOM 3158 C CA . GLY B 1 182 ? 118.443 21.956 29.457 1.00 8.45 180 GLY B CA 1
ATOM 3159 C C . GLY B 1 182 ? 118.691 21.014 28.319 1.00 8.46 180 GLY B C 1
ATOM 3160 O O . GLY B 1 182 ? 119.021 21.377 27.172 1.00 8.49 180 GLY B O 1
ATOM 3161 N N . PHE B 1 183 ? 118.479 19.760 28.620 1.00 9.63 181 PHE B N 1
ATOM 3162 C CA A PHE B 1 183 ? 118.660 18.770 27.619 0.50 9.94 181 PHE B CA 1
ATOM 3163 C CA B PHE B 1 183 ? 118.687 18.759 27.623 0.50 9.81 181 PHE B CA 1
ATOM 3164 C C . PHE B 1 183 ? 117.594 18.837 26.569 1.00 9.82 181 PHE B C 1
ATOM 3165 O O . PHE B 1 183 ? 117.892 18.780 25.394 1.00 10.73 181 PHE B O 1
ATOM 3180 N N . LEU B 1 184 ? 116.343 18.972 27.010 1.00 10.37 182 LEU B N 1
ATOM 3181 C CA . LEU B 1 184 ? 115.232 18.866 26.130 1.00 9.86 182 LEU B CA 1
ATOM 3182 C C . LEU B 1 184 ? 115.049 20.022 25.224 1.00 11.35 182 LEU B C 1
ATOM 3183 O O . LEU B 1 184 ? 114.690 19.821 24.050 1.00 10.60 182 LEU B O 1
ATOM 3188 N N . LEU B 1 185 ? 115.307 21.224 25.774 1.00 10.55 183 LEU B N 1
ATOM 3189 C CA . LEU B 1 185 ? 114.726 22.492 25.308 1.00 10.92 183 LEU B CA 1
ATOM 3190 C C . LEU B 1 185 ? 115.713 23.515 24.801 1.00 9.99 183 LEU B C 1
ATOM 3191 O O . LEU B 1 185 ? 115.466 24.199 23.802 1.00 11.15 183 LEU B O 1
ATOM 3196 N N . GLN B 1 186 ? 116.828 23.617 25.472 1.00 9.37 184 GLN B N 1
ATOM 3197 C CA . GLN B 1 186 ? 117.843 24.591 25.114 1.00 8.91 184 GLN B CA 1
ATOM 3198 C C . GLN B 1 186 ? 118.632 24.129 23.891 1.00 8.93 184 GLN B C 1
ATOM 3199 O O . GLN B 1 186 ? 119.401 23.144 23.936 1.00 9.65 184 GLN B O 1
ATOM 3205 N N . GLU B 1 187 ? 118.447 24.860 22.813 1.00 6.58 185 GLU B N 1
ATOM 3206 C CA . GLU B 1 187 ? 119.079 24.581 21.538 1.00 7.44 185 GLU B CA 1
ATOM 3207 C C . GLU B 1 187 ? 120.606 24.726 21.553 1.00 7.09 185 GLU B C 1
ATOM 3208 O O . GLU B 1 187 ? 121.293 23.959 20.893 1.00 8.64 185 GLU B O 1
ATOM 3214 N N . ASP B 1 188 ? 121.132 25.744 22.226 1.00 7.50 186 ASP B N 1
ATOM 3215 C CA . ASP B 1 188 ? 122.536 26.106 22.041 1.00 7.44 186 ASP B CA 1
ATOM 3216 C C . ASP B 1 188 ? 123.557 25.316 22.900 1.00 7.44 186 ASP B C 1
ATOM 3217 O O . ASP B 1 188 ? 124.411 25.925 23.550 1.00 9.75 186 ASP B O 1
ATOM 3222 N N . LEU B 1 189 ? 123.372 23.982 22.977 1.00 7.25 187 LEU B N 1
ATOM 3223 C CA . LEU B 1 189 ? 124.349 23.039 23.587 1.00 6.29 187 LEU B CA 1
ATOM 3224 C C . LEU B 1 189 ? 125.289 22.488 22.497 1.00 4.83 187 LEU B C 1
ATOM 3225 O O . LEU B 1 189 ? 124.908 22.382 21.333 1.00 3.48 187 LEU B O 1
ATOM 3230 N N . SER B 1 190 ? 126.517 22.152 22.881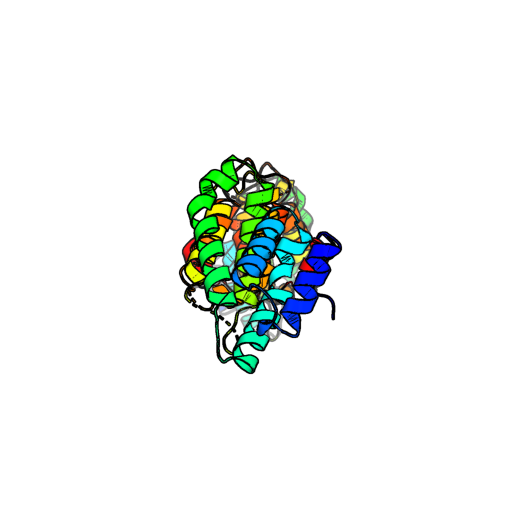 1.00 3.81 188 SER B N 1
ATOM 3231 C CA . SER B 1 190 ? 127.462 21.638 21.909 1.00 3.22 188 SER B CA 1
ATOM 3232 C C . SER B 1 190 ? 127.316 20.130 21.910 1.00 3.57 188 SER B C 1
ATOM 3233 O O . SER B 1 190 ? 126.700 19.559 22.816 1.00 4.30 188 SER B O 1
ATOM 3236 N N . SER B 1 191 ? 127.900 19.473 20.906 1.00 3.62 189 SER B N 1
ATOM 3237 C CA . SER B 1 191 ? 127.787 18.011 20.872 1.00 3.96 189 SER B CA 1
ATOM 3238 C C . SER B 1 191 ? 128.396 17.347 22.118 1.00 3.75 189 SER B C 1
ATOM 3239 O O . SER B 1 191 ? 127.830 16.368 22.678 1.00 2.42 189 SER B O 1
ATOM 3250 N N . GLY B 1 193 ? 128.664 18.872 25.108 1.00 3.30 191 GLY B N 1
ATOM 3251 C CA . GLY B 1 193 ? 127.789 19.189 26.249 1.00 3.27 191 GLY B CA 1
ATOM 3252 C C . GLY B 1 193 ? 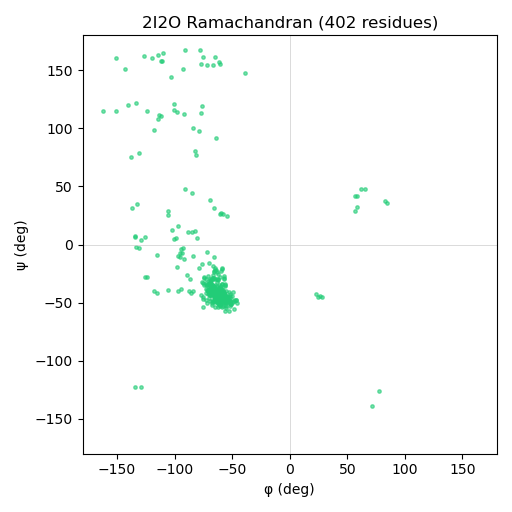126.594 18.257 26.292 1.00 4.21 191 GLY B C 1
ATOM 3253 O O . GLY B 1 193 ? 126.211 17.739 27.361 1.00 3.13 191 GLY B O 1
ATOM 3254 N N . ARG B 1 194 ? 126.003 17.996 25.118 1.00 3.41 192 ARG B N 1
ATOM 3255 C CA . ARG B 1 194 ? 124.838 17.122 25.025 1.00 5.78 192 ARG B CA 1
ATOM 3256 C C . ARG B 1 194 ? 125.231 15.704 25.412 1.00 4.91 192 ARG B C 1
ATOM 3257 O O . ARG B 1 194 ? 124.482 15.050 26.112 1.00 6.91 192 ARG B O 1
ATOM 3265 N N . LEU B 1 195 ? 126.403 15.240 24.991 1.00 5.84 193 LEU B N 1
ATOM 3266 C CA . LEU B 1 195 ? 126.868 13.921 25.352 1.00 6.77 193 LEU B CA 1
ATOM 3267 C C . LEU B 1 195 ? 127.042 13.775 26.897 1.00 8.18 193 LEU B C 1
ATOM 3268 O O . LEU B 1 195 ? 126.588 12.777 27.510 1.00 7.59 193 LEU B O 1
ATOM 3273 N N . LEU B 1 196 ? 127.699 14.759 27.504 1.00 6.37 194 LEU B N 1
ATOM 3274 C CA . LEU B 1 196 ? 127.936 14.702 28.960 1.00 6.49 194 LEU B CA 1
ATOM 3275 C C . LEU B 1 196 ? 126.643 14.679 29.765 1.00 6.22 194 LEU B C 1
ATOM 3276 O O . LEU B 1 196 ? 126.570 13.971 30.786 1.00 6.22 194 LEU B O 1
ATOM 3281 N N . LEU B 1 197 ? 125.665 15.496 29.363 1.00 5.75 195 LEU B N 1
ATOM 3282 C CA . LEU B 1 197 ? 124.383 15.554 30.044 1.00 5.86 195 LEU B CA 1
ATOM 3283 C C . LEU B 1 197 ? 123.627 14.231 29.930 1.00 5.42 195 LEU B C 1
ATOM 3284 O O . LEU B 1 197 ? 123.086 13.720 30.923 1.00 4.74 195 LEU B O 1
ATOM 3289 N N . LEU B 1 198 ? 123.624 13.647 28.728 1.00 4.94 196 LEU B N 1
ATOM 3290 C CA . LEU B 1 198 ? 122.907 12.385 28.570 1.00 3.65 196 LEU B CA 1
ATOM 3291 C C . LEU B 1 198 ? 123.518 11.302 29.462 1.00 4.11 196 LEU B C 1
ATOM 3292 O O . LEU B 1 198 ? 122.781 10.566 30.147 1.00 4.34 196 LEU B O 1
ATOM 3297 N N . GLU B 1 199 ? 124.843 11.226 29.486 1.00 3.51 197 GLU B N 1
ATOM 3298 C CA . GLU B 1 199 ? 125.491 10.222 30.309 1.00 5.11 197 GLU B CA 1
ATOM 3299 C C . GLU B 1 199 ? 125.143 10.386 31.791 1.00 5.01 197 GLU B C 1
ATOM 3300 O O . GLU B 1 199 ? 124.903 9.402 32.480 1.00 3.84 197 GLU B O 1
ATOM 3306 N N . ILE B 1 200 ? 125.145 11.624 32.291 1.00 6.22 198 ILE B N 1
ATOM 3307 C CA . ILE B 1 200 ? 124.821 11.841 33.751 1.00 5.61 198 ILE B CA 1
ATOM 3308 C C . ILE B 1 200 ? 123.372 11.549 34.088 1.00 5.61 198 ILE B C 1
ATOM 3309 O O . ILE B 1 200 ? 123.084 11.041 35.183 1.00 5.48 198 ILE B O 1
ATOM 3314 N N . LEU B 1 201 ? 122.467 11.840 33.150 1.00 5.59 199 LEU B N 1
ATOM 3315 C CA . LEU B 1 201 ? 121.055 11.437 33.281 1.00 5.77 199 LEU B CA 1
ATOM 3316 C C . LEU B 1 201 ? 120.891 9.912 33.415 1.00 5.65 199 LEU B C 1
ATOM 3317 O O . LEU B 1 201 ? 120.139 9.432 34.293 1.00 6.35 199 LEU B O 1
ATOM 3322 N N . GLU B 1 202 ? 121.587 9.167 32.568 1.00 4.76 200 GLU B N 1
ATOM 3323 C CA . GLU B 1 202 ? 121.558 7.691 32.620 1.00 4.99 200 GLU B CA 1
ATOM 3324 C C . GLU B 1 202 ? 122.252 7.188 33.890 1.00 5.48 200 GLU B C 1
ATOM 3325 O O . GLU B 1 202 ? 121.850 6.175 34.468 1.00 5.83 200 GLU B O 1
ATOM 3331 N N . PHE B 1 203 ? 123.318 7.885 34.275 1.00 4.87 201 PHE B N 1
ATOM 3332 C CA . PHE B 1 203 ? 124.127 7.525 35.421 1.00 5.63 201 PHE B CA 1
ATOM 3333 C C . PHE B 1 203 ? 123.279 7.575 36.706 1.00 5.55 201 PHE B C 1
ATOM 3334 O O . PHE B 1 203 ? 123.239 6.603 37.487 1.00 5.27 201 PHE B O 1
ATOM 3342 N N . ARG B 1 204 ? 122.602 8.694 36.915 1.00 4.84 202 ARG B N 1
ATOM 3343 C CA . ARG B 1 204 ? 121.680 8.766 38.054 1.00 5.65 202 ARG B CA 1
ATOM 3344 C C . ARG B 1 204 ? 120.543 7.766 37.973 1.00 5.72 202 ARG B C 1
ATOM 3345 O O . ARG B 1 204 ? 120.214 7.090 38.989 1.00 5.36 202 ARG B O 1
ATOM 3353 N N . ALA B 1 205 ? 119.943 7.611 36.788 1.00 4.89 203 ALA B N 1
ATOM 3354 C CA . ALA B 1 205 ? 118.811 6.685 36.661 1.00 4.48 203 ALA B CA 1
ATOM 3355 C C . ALA B 1 205 ? 119.216 5.259 36.958 1.00 4.65 203 ALA B C 1
ATOM 3356 O O . ALA B 1 205 ? 118.392 4.484 37.447 1.00 3.77 203 ALA B O 1
ATOM 3358 N N . GLY B 1 206 ? 120.469 4.909 36.669 1.00 3.12 204 GLY B N 1
ATOM 3359 C CA . GLY B 1 206 ? 120.984 3.564 37.004 1.00 4.18 204 GLY B CA 1
ATOM 3360 C C . GLY B 1 206 ? 121.454 3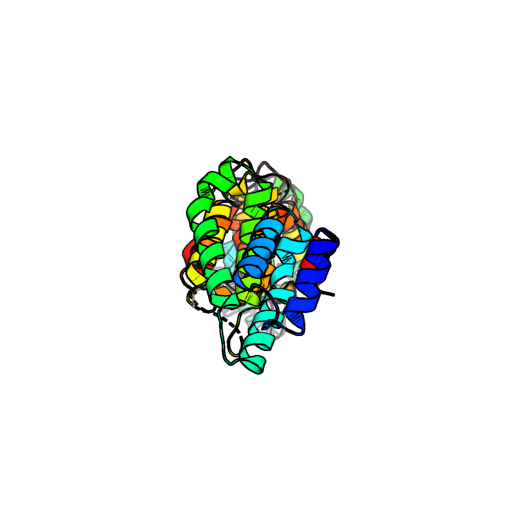.421 38.458 1.00 4.11 204 GLY B C 1
ATOM 3361 O O . GLY B 1 206 ? 122.093 2.445 38.799 1.00 4.92 204 GLY B O 1
ATOM 3362 N N . GLY B 1 207 ? 121.151 4.395 39.311 1.00 3.21 205 GLY B N 1
ATOM 3363 C CA . GLY B 1 207 ? 121.544 4.314 40.741 1.00 4.81 205 GLY B CA 1
ATOM 3364 C C . GLY B 1 207 ? 122.971 4.754 40.982 1.00 4.36 205 GLY B C 1
ATOM 3365 O O . GLY B 1 207 ? 123.689 4.194 41.824 1.00 4.36 205 GLY B O 1
ATOM 3366 N N . TRP B 1 208 ? 123.367 5.785 40.241 1.00 4.82 206 TRP B N 1
ATOM 3367 C CA . TRP B 1 208 ? 124.692 6.406 40.297 1.00 5.96 206 TRP B CA 1
ATOM 3368 C C . TRP B 1 208 ? 125.738 5.347 39.892 1.00 6.02 206 TRP B C 1
ATOM 3369 O O . TRP B 1 208 ? 126.720 5.120 40.598 1.00 5.39 206 TRP B O 1
ATOM 3380 N N . LYS B 1 209 ? 125.457 4.664 38.783 1.00 6.61 207 LYS B N 1
ATOM 3381 C CA . LYS B 1 209 ? 126.334 3.611 38.233 1.00 7.41 207 LYS B CA 1
ATOM 3382 C C . LYS B 1 209 ? 126.275 3.715 36.720 1.00 7.44 207 LYS B C 1
ATOM 3383 O O . LYS B 1 209 ? 125.259 4.110 36.168 1.00 6.72 207 LYS B O 1
ATOM 3389 N N . LEU B 1 210 ? 127.370 3.321 36.078 1.00 7.43 208 LEU B N 1
ATOM 3390 C CA . LEU B 1 210 ? 127.482 3.315 34.636 1.00 8.23 208 LEU B CA 1
ATOM 3391 C C . LEU B 1 210 ? 127.267 1.854 34.174 1.00 7.72 208 LEU B C 1
ATOM 3392 O O . LEU B 1 210 ? 128.029 0.959 34.546 1.00 7.43 208 LEU B O 1
ATOM 3397 N N . SER B 1 211 ? 126.200 1.608 33.425 1.00 7.42 209 SER B N 1
ATOM 3398 C CA . SER B 1 211 ? 125.961 0.287 32.847 1.00 6.77 209 SER B CA 1
ATOM 3399 C C . SER B 1 211 ? 127.104 -0.077 31.917 1.00 5.75 209 SER B C 1
ATOM 3400 O O . SER B 1 211 ? 127.785 0.802 31.395 1.00 5.21 209 SER B O 1
ATOM 3403 N N . ASP B 1 212 ? 127.324 -1.379 31.712 1.00 5.21 210 ASP B N 1
ATOM 3404 C CA . ASP B 1 212 ? 128.328 -1.847 30.760 1.00 5.38 210 ASP B CA 1
ATOM 3405 C C . ASP B 1 212 ? 128.101 -1.289 29.355 1.00 4.05 210 ASP B C 1
ATOM 3406 O O . ASP B 1 212 ? 129.039 -0.879 28.684 1.00 2.52 210 ASP B O 1
ATOM 3411 N N . THR B 1 213 ? 126.853 -1.308 28.897 1.00 3.66 211 THR B N 1
ATOM 3412 C CA . THR B 1 213 ? 126.566 -0.823 27.546 1.00 3.70 211 THR B CA 1
ATOM 3413 C C . THR B 1 213 ? 126.817 0.698 27.431 1.00 3.69 211 THR B C 1
ATOM 3414 O O . THR B 1 213 ? 127.335 1.175 26.404 1.00 3.59 211 THR B O 1
ATOM 3418 N N . ALA B 1 214 ? 126.431 1.454 28.457 1.00 4.16 212 ALA B N 1
ATOM 3419 C CA . ALA B 1 214 ? 126.701 2.901 28.460 1.00 5.16 212 ALA B CA 1
ATOM 3420 C C . ALA B 1 214 ? 128.199 3.215 28.528 1.00 5.85 212 ALA B C 1
ATOM 3421 O O . ALA B 1 214 ? 128.655 4.124 27.846 1.00 6.67 212 ALA B O 1
ATOM 3423 N N . GLN B 1 215 ? 128.977 2.458 29.324 1.00 7.23 213 GLN B N 1
ATOM 3424 C CA . GLN B 1 215 ? 130.463 2.590 29.337 1.00 7.20 213 GLN B CA 1
ATOM 3425 C C . GLN B 1 215 ? 131.010 2.525 27.920 1.00 6.98 213 GLN B C 1
ATOM 3426 O O . GLN B 1 215 ? 131.799 3.373 27.469 1.00 6.67 213 GLN B O 1
ATOM 3432 N N . LYS B 1 216 ? 130.584 1.494 27.211 1.00 6.91 214 LYS B N 1
ATOM 3433 C CA . LYS B 1 216 ? 131.015 1.267 25.851 1.00 7.14 214 LYS B CA 1
ATOM 3434 C C . LYS B 1 216 ? 130.557 2.414 24.934 1.00 5.75 214 LYS B C 1
ATOM 3435 O O . LYS B 1 216 ? 131.307 2.867 24.077 1.00 4.92 214 LYS B O 1
ATOM 3441 N N . TYR B 1 217 ? 129.325 2.876 25.119 1.00 4.95 215 TYR B N 1
ATOM 3442 C CA . TYR B 1 217 ? 128.793 3.929 24.242 1.00 4.32 215 TYR B CA 1
ATOM 3443 C C . TYR B 1 217 ? 129.568 5.238 24.447 1.00 4.73 215 TYR B C 1
ATOM 3444 O O . TYR B 1 217 ? 130.018 5.862 23.477 1.00 5.43 215 TYR B O 1
ATOM 3453 N N . TYR B 1 218 ? 129.737 5.633 25.696 1.00 4.72 216 TYR B N 1
ATOM 3454 C CA . TYR B 1 218 ? 130.337 6.946 26.004 1.00 6.62 216 TYR B CA 1
ATOM 3455 C C . TYR B 1 218 ? 131.861 6.966 26.081 1.00 8.05 216 TYR B C 1
ATOM 3456 O O . TYR B 1 218 ? 132.458 8.003 25.798 1.00 9.34 216 TYR B O 1
ATOM 3465 N N . TYR B 1 219 ? 132.494 5.856 26.474 1.00 9.14 217 TYR B N 1
ATOM 3466 C CA . TYR B 1 219 ? 133.943 5.888 26.790 1.00 9.77 217 TYR B CA 1
ATOM 3467 C C . TYR B 1 219 ? 134.815 4.882 26.056 1.00 10.49 217 TYR B C 1
ATOM 3468 O O . TYR B 1 219 ? 134.485 4.445 24.964 1.00 10.91 217 TYR B O 1
#

CATH classification: 1.25.40.180

Solvent-accessible surface area: 19857 Å² total

Foldseek 3Di:
DDQPPVVDDPVLVVLLVCLLQCVVVHDLLVNLVVLLVVLLVDQRSLQRNLVSLLSSQVNCCVPPVDRPNVVSNVVVLVVCLVCLVVLCVVDVSSNLSSLSNLLSNQCRVQDPGGVVSLVSNLVSLLVCLDLVNLLDLSSLVSNLVSCLVCVLVSCVVVVSCVSVVSLCCNLPPPDNHPVSNLSSVQSNVCVVVVNHADPVNVVVND/DQQCPPDDPVLVVLLVCLLQPVVPHDLLVNLVVLLVVLLVDQSSLQRNLPSLLSSQVNCCVPPVDRPNVVSNVVVLVVCLVCLVVQCVVDVSSNLSSLSNLLSNQQRVADPGGVVSLCSNLVSLLVCLDLVNLLPLSSLVSNLVSCLRCVLVSCVVVVSCVSLVSLVCNQPPRDNHDCSNLSSVQSNVCVVVVNHQDPVNVVVND

InterPro domains:
  IPR003890 MIF4G-like, type 3 [PF02854] (9-202)
  IPR003890 MIF4G-like, type 3 [SM00543] (3-205)
  IPR016024 Armadillo-type fold [SSF48371] (11-207)
  IPR051367 mRNA Translation Regulation/Replication-dependent Histone mRNA Translation [PTHR23254] (5-221)

Organism: Danio rerio (NCBI:txid7955)

Radius of gyration: 29.96 Å; Cα contacts (8 Å, |Δi|>4): 497; chains: 2; bounding box: 82×68×68 Å